Protein AF-A0A382EXQ3-F1 (afdb_monomer)

Foldseek 3Di:
DQEAEDEPQLLQDDLVNLLVVLLVCVVPDDHAYEYWHACLQPCQLVSRVSNVVSPHPYYDADDVQDDQAQHHHHPLSNQVVCVVVVNDPDDSVVCVVCNVVVVVVCVVQVHRYDPLSNLCSNLLARRVLVSVQVVDPPDDPVLSVQLSVQCSVDNRNDDDPVSSVVSSQVVLDDDFFWPFFLAQQQAAFEEEEEEAAPQCQVCVLLVQLLCVVRVGAYEYAADHPRHDLVSHQEYEDLDPDDPDDPDDDDPDPCVLVVRLVVQLPHPHEYEYCCVRCVVVNDPSCVNGRYQHATEAADQPAFAADRRYTYYVDSHRVSRVQSSCLNNNHAAYEYENAAADDPPDVVNVVVQVSVVSLVPDPSRHQYEYQTHHPHPHHYDHSLDAQQPDQAAAEEAEDEQDDPVDHNQQQDDDPNDGLLVLLLVLLVVQDPQSRYEYEYQDVVVSVVCSSVSHRYDYDHPPQPDLVSRQVRVCVVRPHQYYHYDYSRCSPDHSVQSVVQSVVCVVDGPDDDDDDDDDPDPCLQQALVRKDFDADPVRHTDDIHSHD

Sequence (545 aa):
VDILYFADSLGCMNPTDVSFICETIRTVWREPLGIHAHNNKGMALINSLTAIEAGANWCDSTVMGMGRGAGNVNTEALLMECSSRGLHSGNARHLTICSERFDNLRLKYKWGPNPYYHYAANNCIHPTYVQAVLNNVRYKPDQVDNILESLAQNKSSSFNERALRNAVNQVEVHSSKGDWDATDWLKGRKVLMIGSGPSVFKYKNAIISYIKRNRPAVIFLNINDYIPSELGDATIVAHKGFVQCGTEVFITTSMTNAWSGQYSLLKHPIIMPYGRLRTELGAETKNLNILDYGLDVQEGAFHIGASGCVLQWPLGFAYGLSVVTQAGATDIEMVGFDGYSSSDPRQGEMNEVIATYSELQNCLPLKSLTPTNYQISQGSIFEPQIQSNDFVVIIPARYRSTRFPGKPLADMCGKSLIRRVWDKCVEAVAADNILVATDDERIQTHCVDQGMQVVMTSSKCLTGTDRVCEVAHQVERDIYINVQGDEPLIDPKDIHIVLESARRHKSSVINGMCPIENEQDFRSPNVPKVISAEDGRLLYMSRAP

Organism: NCBI:txid408172

Radius of gyration: 36.27 Å; Cα contacts (8 Å, |Δi|>4): 964; chains: 1; bounding box: 81×49×105 Å

Mean predicted aligned error: 15.88 Å

InterPro domains:
  IPR000891 Pyruvate carboxyltransferase [PF00682] (3-90)
  IPR000891 Pyruvate carboxyltransferase [PS50991] (1-97)
  IPR003329 Acylneuraminate cytidylyltransferase [PF02348] (392-545)
  IPR013785 Aldolase-type TIM barrel [G3DSA:3.20.20.70] (1-148)
  IPR029044 Nucleotide-diphospho-sugar transferases [G3DSA:3.90.550.10] (383-545)
  IPR029044 Nucleotide-diphospho-sugar transferases [SSF53448] (391-545)

Secondary structure (DSSP, 8-state):
--SEEEE-TTS---HHHHHHHHHHHHTT--S-EEEE-B-TTS-HHHHHHHHHHTT--EEE-BGGG-SSTT-B-BHHHHHHHHHHTTS----GGGGHHHHHHHHHHHHHH--S--HHHHHHHHTT--HHHHHHHHT-TT--HHHHHHHHHHHHHS--SS--HHHHHHHHHHT-------S---TTTTTT--EEEE--SHHHHHTHHHHHHHHHHH-PEEEEES--SSS-GGG-SEEE-SS------TT-----TTHHHHHHHHHTT-SSPEEE-HHHHHHHHGGGGTTS-EEE-EEEE-TT-EEEETTEEEESS--HHHHHHHHHHHTT-S-EEEES-----TTSHHHHHHHHHHHHHHTSTTPPPEEESS--SSSSEE--TT------SSEEEEEEE-S--SSSTTGGG-EETTEEHHHHHHHHHHHHS-GGGEEEEES-HHHHHHHHHTT--EEE--TT--SHHHHHHHHHHHS--SEEEE--TT-TT--HHHHHHHHHHHHHSTT----------SHHHHH-TTS-EEEE-TTS-EEEEES--

Structure (mmCIF, N/CA/C/O backbone):
data_AF-A0A382EXQ3-F1
#
_entry.id   AF-A0A382EXQ3-F1
#
loop_
_atom_site.group_PDB
_atom_site.id
_atom_site.type_symbol
_atom_site.label_atom_id
_atom_site.label_alt_id
_atom_site.label_comp_id
_atom_site.label_asym_id
_atom_site.label_entity_id
_atom_site.label_seq_id
_atom_site.pdbx_PDB_ins_code
_atom_site.Cartn_x
_atom_site.Cartn_y
_atom_site.Cartn_z
_atom_site.occupancy
_atom_sit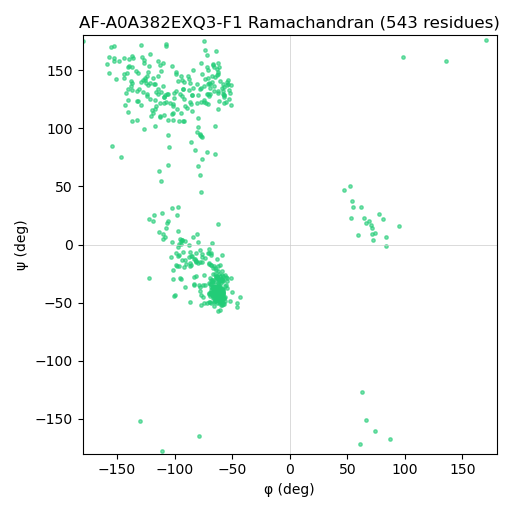e.B_iso_or_equiv
_atom_site.auth_seq_id
_atom_site.auth_comp_id
_atom_site.auth_asym_id
_atom_site.auth_atom_id
_atom_site.pdbx_PDB_model_num
ATOM 1 N N . VAL A 1 1 ? -2.264 -4.277 -51.056 1.00 74.81 1 VAL A N 1
ATOM 2 C CA . VAL A 1 1 ? -1.022 -3.665 -50.537 1.00 74.81 1 VAL A CA 1
ATOM 3 C C . VAL A 1 1 ? -0.404 -2.949 -51.711 1.00 74.81 1 VAL A C 1
ATOM 5 O O . VAL A 1 1 ? -0.015 -3.631 -52.647 1.00 74.81 1 VAL A O 1
ATOM 8 N N . ASP A 1 2 ? -0.416 -1.620 -51.704 1.00 87.75 2 ASP A N 1
ATOM 9 C CA . ASP A 1 2 ? 0.030 -0.819 -52.856 1.00 87.75 2 ASP A CA 1
ATOM 10 C C . ASP A 1 2 ? 1.557 -0.668 -52.896 1.00 87.75 2 ASP A C 1
ATOM 12 O O . ASP A 1 2 ? 2.151 -0.513 -53.958 1.00 87.75 2 ASP A O 1
ATOM 16 N N . ILE A 1 3 ? 2.202 -0.743 -51.729 1.00 93.88 3 ILE A N 1
ATOM 17 C CA . ILE A 1 3 ? 3.656 -0.725 -51.571 1.00 93.88 3 ILE A CA 1
ATOM 18 C C . ILE A 1 3 ? 4.008 -1.697 -50.445 1.00 93.88 3 ILE A C 1
ATOM 20 O O . ILE A 1 3 ? 3.411 -1.642 -49.367 1.00 93.88 3 ILE A O 1
ATOM 24 N N . LEU A 1 4 ? 4.970 -2.587 -50.682 1.00 95.81 4 LEU A N 1
ATOM 25 C CA . LEU A 1 4 ? 5.525 -3.454 -49.642 1.00 95.81 4 LEU A CA 1
ATOM 26 C C . LEU A 1 4 ? 6.757 -2.787 -49.036 1.00 95.81 4 LEU A C 1
ATOM 28 O O . LEU A 1 4 ? 7.614 -2.331 -49.781 1.00 95.81 4 LEU A O 1
ATOM 32 N N . TYR A 1 5 ? 6.875 -2.770 -47.711 1.00 97.12 5 TYR A N 1
ATOM 33 C CA . TYR A 1 5 ? 8.054 -2.260 -47.012 1.00 97.12 5 TYR A CA 1
ATOM 34 C C . TYR A 1 5 ? 8.721 -3.350 -46.181 1.00 97.12 5 TYR A C 1
ATOM 36 O O . TYR A 1 5 ? 8.037 -4.140 -45.530 1.00 97.12 5 TYR A O 1
ATOM 44 N N . PHE A 1 6 ? 10.052 -3.331 -46.132 1.00 95.56 6 PHE A N 1
ATOM 45 C CA . PHE A 1 6 ? 10.812 -4.005 -45.081 1.00 95.56 6 PHE A CA 1
ATOM 46 C C . PHE A 1 6 ? 11.545 -2.971 -44.220 1.00 95.56 6 PHE A C 1
ATOM 48 O O . PHE A 1 6 ? 11.976 -1.920 -44.700 1.00 95.56 6 PHE A O 1
ATOM 55 N N . ALA A 1 7 ? 11.648 -3.259 -42.923 1.00 94.38 7 ALA A N 1
ATOM 56 C CA . ALA A 1 7 ? 12.156 -2.319 -41.934 1.00 94.38 7 ALA A CA 1
ATOM 57 C C . ALA A 1 7 ? 13.335 -2.904 -41.154 1.00 94.38 7 ALA A C 1
ATOM 59 O O . ALA A 1 7 ? 13.225 -3.974 -40.552 1.00 94.38 7 ALA A O 1
ATOM 60 N N . ASP A 1 8 ? 14.427 -2.146 -41.082 1.00 93.38 8 ASP A N 1
ATOM 61 C CA . ASP A 1 8 ? 15.598 -2.437 -40.251 1.00 93.38 8 ASP A CA 1
ATOM 62 C C . ASP A 1 8 ? 15.345 -2.068 -38.789 1.00 93.38 8 ASP A C 1
ATOM 64 O O . ASP A 1 8 ? 16.003 -1.198 -38.229 1.00 93.38 8 ASP A O 1
ATOM 68 N N . SER A 1 9 ? 14.339 -2.681 -38.164 1.00 86.62 9 SER A N 1
ATOM 69 C CA . SER A 1 9 ? 13.807 -2.244 -36.861 1.00 86.62 9 SER A CA 1
ATOM 70 C C . SER A 1 9 ? 14.856 -2.151 -35.741 1.00 86.62 9 SER A C 1
ATOM 72 O O . SER A 1 9 ? 14.690 -1.340 -34.824 1.00 86.62 9 SER A O 1
ATOM 74 N N . LEU A 1 10 ? 15.920 -2.960 -35.825 1.00 88.19 10 LEU A N 1
ATOM 75 C CA . LEU A 1 10 ? 17.054 -2.983 -34.893 1.00 88.19 10 LEU A CA 1
ATOM 76 C C . LEU A 1 10 ? 18.263 -2.167 -35.392 1.00 88.19 10 LEU A C 1
ATOM 78 O O . LEU A 1 10 ? 19.186 -1.911 -34.624 1.00 88.19 10 LEU A O 1
ATOM 82 N N . GLY A 1 11 ? 18.269 -1.712 -36.648 1.00 91.12 11 GLY A N 1
ATOM 83 C CA . GLY A 1 11 ? 19.407 -1.049 -37.295 1.00 91.12 11 GLY A CA 1
ATOM 84 C C . GLY A 1 11 ? 20.644 -1.935 -37.392 1.00 91.12 11 GLY A C 1
ATOM 85 O O . GLY A 1 11 ? 21.754 -1.425 -37.224 1.00 91.12 11 GLY A O 1
ATOM 86 N N . CYS A 1 12 ? 20.458 -3.249 -37.534 1.00 92.69 12 CYS A N 1
ATOM 87 C CA . CYS A 1 12 ? 21.537 -4.236 -37.504 1.00 92.69 12 CYS A CA 1
ATOM 88 C C . CYS A 1 12 ? 22.007 -4.660 -38.900 1.00 92.69 12 CYS A C 1
ATOM 90 O O . CYS A 1 12 ? 23.133 -5.162 -39.021 1.00 92.69 12 CYS A O 1
ATOM 92 N N . MET A 1 13 ? 21.190 -4.408 -39.931 1.00 94.44 13 MET A N 1
ATOM 93 C CA . MET A 1 13 ? 21.464 -4.825 -41.304 1.00 94.44 13 MET A CA 1
ATOM 94 C C . MET A 1 13 ? 22.661 -4.089 -41.909 1.00 94.44 13 MET A C 1
ATOM 96 O O . MET A 1 13 ? 22.898 -2.903 -41.662 1.00 94.44 13 MET A O 1
ATOM 100 N N . ASN A 1 14 ? 23.404 -4.804 -42.746 1.00 95.62 14 ASN A N 1
ATOM 101 C CA . ASN A 1 14 ? 24.448 -4.261 -43.609 1.00 95.62 14 ASN A CA 1
ATOM 102 C C . ASN A 1 14 ? 23.986 -4.253 -45.088 1.00 95.62 14 ASN A C 1
ATOM 104 O O . ASN A 1 14 ? 22.953 -4.849 -45.406 1.00 95.62 14 ASN A O 1
ATOM 108 N N . PRO A 1 15 ? 24.733 -3.617 -46.011 1.00 97.62 15 PRO A N 1
ATOM 109 C CA . PRO A 1 15 ? 24.354 -3.551 -47.425 1.00 97.62 15 PRO A CA 1
ATOM 110 C C . PRO A 1 15 ? 24.095 -4.914 -48.085 1.00 97.62 15 PRO A C 1
ATOM 112 O O . PRO A 1 15 ? 23.158 -5.047 -48.868 1.00 97.62 15 PRO A O 1
ATOM 115 N N . THR A 1 16 ? 24.867 -5.945 -47.739 1.00 97.38 16 THR A N 1
ATOM 116 C CA . THR A 1 16 ? 24.680 -7.302 -48.271 1.00 97.38 16 THR A CA 1
ATOM 117 C C . THR A 1 16 ? 23.344 -7.895 -47.828 1.00 97.38 16 THR A C 1
ATOM 119 O O . THR A 1 16 ? 22.639 -8.475 -48.651 1.00 97.38 16 THR A O 1
ATOM 122 N N . ASP A 1 17 ? 22.958 -7.702 -46.559 1.00 96.81 17 ASP A N 1
ATOM 123 C CA . ASP A 1 17 ? 21.657 -8.154 -46.041 1.00 96.81 17 ASP A CA 1
ATOM 124 C C . ASP A 1 17 ? 20.508 -7.462 -46.788 1.00 96.81 17 ASP A C 1
ATOM 126 O O . ASP A 1 17 ? 19.528 -8.096 -47.178 1.00 96.81 17 ASP A O 1
ATOM 130 N N . VAL A 1 18 ? 20.651 -6.154 -47.023 1.00 97.81 18 VAL A N 1
ATOM 131 C CA . VAL A 1 18 ? 19.662 -5.344 -47.740 1.00 97.81 18 VAL A CA 1
ATOM 132 C C . VAL A 1 18 ? 19.515 -5.799 -49.190 1.00 97.81 18 VAL A C 1
ATOM 134 O O . VAL A 1 18 ? 18.386 -5.999 -49.639 1.00 97.81 18 VAL A O 1
ATOM 137 N N . SER A 1 19 ? 20.626 -6.001 -49.909 1.00 97.62 19 SER A N 1
ATOM 138 C CA . SER A 1 19 ? 20.603 -6.504 -51.291 1.00 97.62 19 SER A CA 1
ATOM 139 C C . SER A 1 19 ? 19.912 -7.860 -51.357 1.00 97.62 19 SER A C 1
ATOM 141 O O . SER A 1 19 ? 18.974 -8.040 -52.130 1.00 97.62 19 SER A O 1
ATOM 143 N N . PHE A 1 20 ? 20.293 -8.780 -50.464 1.00 97.62 20 PHE A N 1
ATOM 144 C CA . PHE A 1 20 ? 19.696 -10.108 -50.380 1.00 97.62 20 PHE A CA 1
ATOM 145 C C . PHE A 1 20 ? 18.181 -10.055 -50.143 1.00 97.62 20 PHE A C 1
ATOM 147 O O . PHE A 1 20 ? 17.426 -10.749 -50.828 1.00 97.62 20 PHE A O 1
ATOM 154 N N . ILE A 1 21 ? 17.711 -9.224 -49.205 1.00 97.19 21 ILE A N 1
ATOM 155 C CA . ILE A 1 21 ? 16.277 -9.067 -48.919 1.00 97.19 21 ILE A CA 1
ATOM 156 C C . ILE A 1 21 ? 15.544 -8.487 -50.129 1.00 97.19 21 ILE A C 1
ATOM 158 O O . ILE A 1 21 ? 14.509 -9.029 -50.521 1.00 97.19 21 ILE A O 1
ATOM 162 N N . CYS A 1 22 ? 16.073 -7.424 -50.738 1.00 96.94 22 CYS A N 1
ATOM 163 C CA . CYS A 1 22 ? 15.480 -6.815 -51.926 1.00 96.94 22 CYS A CA 1
ATOM 164 C C . CYS A 1 22 ? 15.374 -7.823 -53.075 1.00 96.94 22 CYS A C 1
ATOM 166 O O . CYS A 1 22 ? 14.283 -8.028 -53.603 1.00 96.94 22 CYS A O 1
ATOM 168 N N . GLU A 1 23 ? 16.473 -8.492 -53.425 1.00 96.00 23 GLU A N 1
ATOM 169 C CA . GLU A 1 23 ? 16.520 -9.495 -54.492 1.00 96.00 23 GLU A CA 1
ATOM 170 C C . GLU A 1 23 ? 15.543 -10.643 -54.223 1.00 96.00 23 GLU A C 1
ATOM 172 O O . GLU A 1 23 ? 14.773 -11.023 -55.106 1.00 96.00 23 GLU A O 1
ATOM 177 N N . THR A 1 24 ? 15.502 -11.134 -52.981 1.00 96.94 24 THR A N 1
ATOM 178 C CA . THR A 1 24 ? 14.583 -12.197 -52.560 1.00 96.94 24 THR A CA 1
ATOM 179 C C . THR A 1 24 ? 13.130 -11.761 -52.717 1.00 96.94 24 THR A C 1
ATOM 181 O O . THR A 1 24 ? 12.342 -12.469 -53.346 1.00 96.94 24 THR A O 1
ATOM 184 N N . ILE A 1 25 ? 12.762 -10.581 -52.207 1.00 96.12 25 ILE A N 1
ATOM 185 C CA . ILE A 1 25 ? 11.407 -10.037 -52.350 1.00 96.12 25 ILE A CA 1
ATOM 186 C C . ILE A 1 25 ? 11.061 -9.866 -53.833 1.00 96.12 25 ILE A C 1
ATOM 188 O O . ILE A 1 25 ? 9.958 -10.221 -54.247 1.00 96.12 25 ILE A O 1
ATOM 192 N N . ARG A 1 26 ? 12.002 -9.404 -54.664 1.00 92.94 26 ARG A N 1
ATOM 193 C CA . ARG A 1 26 ? 11.800 -9.195 -56.105 1.00 92.94 26 ARG A CA 1
ATOM 194 C C . ARG A 1 26 ? 11.564 -10.472 -56.907 1.00 92.94 26 ARG A C 1
ATOM 196 O O . ARG A 1 26 ? 10.976 -10.388 -57.985 1.00 92.94 26 ARG A O 1
ATOM 203 N N . THR A 1 27 ? 11.914 -11.646 -56.382 1.00 95.25 27 THR A N 1
ATOM 204 C CA . THR A 1 27 ? 11.551 -12.922 -57.026 1.00 95.25 27 THR A CA 1
ATOM 205 C C . THR A 1 27 ? 10.036 -13.153 -57.080 1.00 95.25 27 THR A C 1
ATOM 207 O O . THR A 1 27 ? 9.549 -13.816 -57.997 1.00 95.25 27 THR A O 1
ATOM 210 N N . VAL A 1 28 ? 9.282 -12.572 -56.137 1.00 95.75 28 VAL A N 1
ATOM 211 C CA . VAL A 1 28 ? 7.831 -12.779 -55.985 1.00 95.75 28 VAL A CA 1
ATOM 212 C C . VAL A 1 28 ? 7.012 -11.488 -56.069 1.00 95.75 28 VAL A C 1
ATOM 214 O O . VAL A 1 28 ? 5.863 -11.523 -56.503 1.00 95.75 28 VAL A O 1
ATOM 217 N N . TRP A 1 29 ? 7.586 -10.342 -55.694 1.00 94.69 29 TRP A N 1
ATOM 218 C CA . TRP A 1 29 ? 6.908 -9.049 -55.602 1.00 94.69 29 TRP A CA 1
ATOM 219 C C . TRP A 1 29 ? 7.364 -8.087 -56.705 1.00 94.69 29 TRP A C 1
ATOM 221 O O . TRP A 1 29 ? 8.498 -7.596 -56.717 1.00 94.69 29 TRP A O 1
ATOM 231 N N . ARG A 1 30 ? 6.452 -7.791 -57.636 1.00 93.31 30 ARG A N 1
ATOM 232 C CA . ARG A 1 30 ? 6.718 -6.921 -58.797 1.00 93.31 30 ARG A CA 1
ATOM 233 C C . ARG A 1 30 ? 6.244 -5.477 -58.624 1.00 93.31 30 ARG A C 1
ATOM 235 O O . ARG A 1 30 ? 6.723 -4.608 -59.342 1.00 93.31 30 ARG A O 1
ATOM 242 N N . GLU A 1 31 ? 5.360 -5.227 -57.665 1.00 95.75 31 GLU A N 1
ATOM 243 C CA . GLU A 1 31 ? 4.842 -3.893 -57.335 1.00 95.75 31 GLU A CA 1
ATOM 244 C C . GLU A 1 31 ? 5.895 -3.048 -56.583 1.00 95.75 31 GLU A C 1
ATOM 246 O O . GLU A 1 31 ? 6.986 -3.552 -56.278 1.00 95.75 31 GLU A O 1
ATOM 251 N N . PRO A 1 32 ? 5.640 -1.762 -56.276 1.00 96.88 32 PRO A N 1
ATOM 252 C CA . PRO A 1 32 ? 6.603 -0.929 -55.565 1.00 96.88 32 PRO A CA 1
ATOM 253 C C . PRO A 1 32 ? 7.099 -1.544 -54.246 1.00 96.88 32 PRO A C 1
ATOM 255 O O . PRO A 1 32 ? 6.328 -2.114 -53.466 1.00 96.88 32 PRO A O 1
ATOM 258 N N . LEU A 1 33 ? 8.407 -1.419 -54.011 1.00 97.50 33 LEU A N 1
ATOM 259 C CA . LEU A 1 33 ? 9.101 -1.882 -52.806 1.00 97.50 33 LEU A CA 1
ATOM 260 C C . LEU A 1 33 ? 9.699 -0.685 -52.066 1.00 97.50 33 LEU A C 1
ATOM 262 O O . LEU A 1 33 ? 10.276 0.202 -52.696 1.00 97.50 33 LEU A O 1
ATOM 266 N N . GLY A 1 34 ? 9.578 -0.680 -50.745 1.00 97.62 34 GLY A N 1
ATOM 267 C CA . GLY A 1 34 ? 10.099 0.347 -49.861 1.00 97.62 34 GLY A CA 1
ATOM 268 C C . GLY A 1 34 ? 11.054 -0.191 -48.801 1.00 97.62 34 GLY A C 1
ATOM 269 O O . GLY A 1 34 ? 10.962 -1.350 -48.388 1.00 97.62 34 GLY A O 1
ATOM 270 N N . ILE A 1 35 ? 11.954 0.673 -48.337 1.00 97.94 35 ILE A N 1
ATOM 271 C CA . ILE A 1 35 ? 12.838 0.416 -47.196 1.00 97.94 35 ILE A CA 1
ATOM 272 C C . ILE A 1 35 ? 12.626 1.459 -46.096 1.00 97.94 35 ILE A C 1
ATOM 274 O O . ILE A 1 35 ? 12.526 2.658 -46.363 1.00 97.94 35 ILE A O 1
ATOM 278 N N . HIS A 1 36 ? 12.626 0.992 -44.846 1.00 97.94 36 HIS A N 1
ATOM 279 C CA . HIS A 1 36 ? 12.728 1.828 -43.652 1.00 97.94 36 HIS A CA 1
ATOM 280 C C . HIS A 1 36 ? 14.014 1.494 -42.884 1.00 97.94 36 HIS A C 1
ATOM 282 O O . HIS A 1 36 ? 14.083 0.479 -42.186 1.00 97.94 36 HIS A O 1
ATOM 288 N N . ALA A 1 37 ? 15.048 2.328 -43.024 1.00 96.81 37 ALA A N 1
ATOM 289 C CA . ALA A 1 37 ? 16.367 2.081 -42.440 1.00 96.81 37 ALA A CA 1
ATOM 290 C C . ALA A 1 37 ? 16.598 2.885 -41.147 1.00 96.81 37 ALA A C 1
ATOM 292 O O . ALA A 1 37 ? 16.441 4.110 -41.119 1.00 96.81 37 ALA A O 1
ATOM 293 N N . HIS A 1 38 ? 17.052 2.201 -40.094 1.00 96.31 38 HIS A N 1
ATOM 294 C CA . HIS A 1 38 ? 17.467 2.821 -38.834 1.00 96.31 38 HIS A CA 1
ATOM 295 C C . HIS A 1 38 ? 18.988 2.977 -38.750 1.00 96.31 38 HIS A C 1
ATOM 297 O O . HIS A 1 38 ? 19.752 2.168 -39.271 1.00 96.31 38 HIS A O 1
ATOM 303 N N . ASN A 1 39 ? 19.451 4.021 -38.062 1.00 96.31 39 ASN A N 1
ATOM 304 C CA . ASN A 1 39 ? 20.852 4.442 -38.105 1.00 96.31 39 ASN A CA 1
ATOM 305 C C . ASN A 1 39 ? 21.709 3.944 -36.929 1.00 96.31 39 ASN A C 1
ATOM 307 O O . ASN A 1 39 ? 22.722 4.562 -36.610 1.00 96.31 39 ASN A O 1
ATOM 311 N N . ASN A 1 40 ? 21.337 2.832 -36.283 1.00 93.81 40 ASN A N 1
ATOM 312 C CA . ASN A 1 40 ? 22.035 2.322 -35.090 1.00 93.81 40 ASN A CA 1
ATOM 313 C C . ASN A 1 40 ? 23.523 2.023 -35.348 1.00 93.81 40 ASN A C 1
ATOM 315 O O . ASN A 1 40 ? 24.364 2.369 -34.521 1.00 93.81 40 ASN A O 1
ATOM 319 N N . LYS A 1 41 ? 23.862 1.494 -36.532 1.00 93.31 41 LYS A N 1
ATOM 320 C CA . LYS A 1 41 ? 25.252 1.252 -36.972 1.00 93.31 41 LYS A CA 1
ATOM 321 C C . LYS A 1 41 ? 25.868 2.389 -37.794 1.00 93.31 41 LYS A C 1
ATOM 323 O O . LYS A 1 41 ? 26.978 2.241 -38.294 1.00 93.31 41 LYS A O 1
ATOM 328 N N . GLY A 1 42 ? 25.159 3.505 -37.977 1.00 94.31 42 GLY A N 1
ATOM 329 C CA . GLY A 1 42 ? 25.570 4.562 -38.911 1.00 94.31 42 GLY A CA 1
ATOM 330 C C . GLY A 1 42 ? 25.422 4.182 -40.393 1.00 94.31 42 GLY A C 1
ATOM 331 O O . GLY A 1 42 ? 25.981 4.855 -41.252 1.00 94.31 42 GLY A O 1
ATOM 332 N N . MET A 1 43 ? 24.698 3.098 -40.702 1.00 95.81 43 MET A N 1
ATOM 333 C CA . MET A 1 43 ? 24.588 2.528 -42.053 1.00 95.81 43 MET A CA 1
ATOM 334 C C . MET A 1 43 ? 23.273 2.871 -42.771 1.00 95.81 43 MET A C 1
ATOM 336 O O . MET A 1 43 ? 23.069 2.433 -43.898 1.00 95.81 43 MET A O 1
ATOM 340 N N . ALA A 1 44 ? 22.376 3.670 -42.179 1.00 97.06 44 ALA A N 1
ATOM 341 C CA . ALA A 1 44 ? 21.036 3.869 -42.746 1.00 97.06 44 ALA A CA 1
ATOM 342 C C . ALA A 1 44 ? 21.055 4.479 -44.159 1.00 97.06 44 ALA A C 1
ATOM 344 O O . ALA A 1 44 ? 20.261 4.081 -45.011 1.00 97.06 44 ALA A O 1
ATOM 345 N N . LEU A 1 45 ? 21.977 5.413 -44.425 1.00 97.56 45 LEU A N 1
ATOM 346 C CA . LEU A 1 45 ? 22.127 6.032 -45.745 1.00 97.56 45 LEU A CA 1
ATOM 347 C C . LEU A 1 45 ? 22.588 5.019 -46.794 1.00 97.56 45 LEU A C 1
ATOM 349 O O . LEU A 1 45 ? 21.935 4.873 -47.823 1.00 97.56 45 LEU A O 1
ATOM 353 N N . ILE A 1 46 ? 23.679 4.296 -46.522 1.00 97.75 46 ILE A N 1
ATOM 354 C CA . ILE A 1 46 ? 24.209 3.320 -47.478 1.00 97.75 46 ILE A CA 1
ATOM 355 C C . ILE A 1 46 ? 23.231 2.162 -47.693 1.00 97.75 46 ILE A C 1
ATOM 357 O O . ILE A 1 46 ? 23.045 1.740 -48.828 1.00 97.75 46 ILE A O 1
ATOM 361 N N . ASN A 1 47 ? 22.528 1.718 -46.648 1.00 98.06 47 ASN A N 1
ATOM 362 C CA . ASN A 1 47 ? 21.482 0.702 -46.757 1.00 98.06 47 ASN A CA 1
ATOM 363 C C . ASN A 1 47 ? 20.314 1.192 -47.626 1.00 98.06 47 ASN A C 1
ATOM 365 O O . ASN A 1 47 ? 19.832 0.448 -48.472 1.00 98.06 47 ASN A O 1
ATOM 369 N N . SER A 1 48 ? 19.894 2.452 -47.483 1.00 98.12 48 SER A N 1
ATOM 370 C CA . SER A 1 48 ? 18.838 3.027 -48.331 1.00 98.12 48 SER A CA 1
ATOM 371 C C . SER A 1 48 ? 19.265 3.094 -49.802 1.00 98.12 48 SER A C 1
ATOM 373 O O . SER A 1 48 ? 18.508 2.691 -50.678 1.00 98.12 48 SER A O 1
ATOM 375 N N . LEU A 1 49 ? 20.497 3.533 -50.080 1.00 97.81 49 LEU A N 1
ATOM 376 C CA . LEU A 1 49 ? 21.044 3.579 -51.442 1.00 97.81 49 LEU A CA 1
ATOM 377 C C . LEU A 1 49 ? 21.203 2.178 -52.047 1.00 97.81 49 LEU A C 1
ATOM 379 O O . LEU A 1 49 ? 20.833 1.967 -53.197 1.00 97.81 49 LEU A O 1
ATOM 383 N N . THR A 1 50 ? 21.669 1.214 -51.252 1.00 98.00 50 THR A N 1
ATOM 384 C CA . THR A 1 50 ? 21.792 -0.191 -51.669 1.00 98.00 50 THR A CA 1
ATOM 385 C C . THR A 1 50 ? 20.427 -0.780 -52.010 1.00 98.00 50 THR A C 1
ATOM 387 O O . THR A 1 50 ? 20.280 -1.475 -53.009 1.00 98.00 50 THR A O 1
ATOM 390 N N . ALA A 1 51 ? 19.392 -0.465 -51.224 1.00 97.75 51 ALA A N 1
ATOM 391 C CA . ALA A 1 51 ? 18.036 -0.898 -51.532 1.00 97.75 51 ALA A CA 1
ATOM 392 C C . ALA A 1 51 ? 17.546 -0.324 -52.867 1.00 97.75 51 ALA A C 1
ATOM 394 O O . ALA A 1 51 ? 16.941 -1.061 -53.641 1.00 97.75 51 ALA A O 1
ATOM 395 N N . ILE A 1 52 ? 17.823 0.956 -53.153 1.00 96.31 52 ILE A N 1
ATOM 396 C CA . ILE A 1 52 ? 17.485 1.589 -54.440 1.00 96.31 52 ILE A CA 1
ATOM 397 C C . ILE A 1 52 ? 18.206 0.883 -55.593 1.00 96.31 52 ILE A C 1
ATOM 399 O O . ILE A 1 52 ? 17.575 0.550 -56.594 1.00 96.31 52 ILE A O 1
ATOM 403 N N . GLU A 1 53 ? 19.504 0.608 -55.445 1.00 95.94 53 GLU A N 1
ATOM 404 C CA . GLU A 1 53 ? 20.303 -0.126 -56.437 1.00 95.94 53 GLU A CA 1
ATOM 405 C C . GLU A 1 53 ? 19.756 -1.546 -56.674 1.00 95.94 53 GLU A C 1
ATOM 407 O O . GLU A 1 53 ? 19.689 -1.998 -57.816 1.00 95.94 53 GLU A O 1
ATOM 412 N N . ALA A 1 54 ? 19.258 -2.204 -55.624 1.00 95.69 54 ALA A N 1
ATOM 413 C CA . ALA A 1 54 ? 18.575 -3.498 -55.687 1.00 95.69 54 ALA A CA 1
ATOM 414 C C . ALA A 1 54 ? 17.091 -3.404 -56.120 1.00 95.69 54 ALA A C 1
ATOM 416 O O . ALA A 1 54 ? 16.346 -4.388 -56.074 1.00 95.69 54 ALA A O 1
ATOM 417 N N . GLY A 1 55 ? 16.640 -2.224 -56.557 1.00 92.81 55 GLY A N 1
ATOM 418 C CA . GLY A 1 55 ? 15.335 -2.007 -57.174 1.00 92.81 55 GLY A CA 1
ATOM 419 C C . GLY A 1 55 ? 14.223 -1.545 -56.233 1.00 92.81 55 GLY A C 1
ATOM 420 O O . GLY A 1 55 ? 13.059 -1.649 -56.614 1.00 92.81 55 GLY A O 1
ATOM 421 N N . ALA A 1 56 ? 14.509 -1.056 -55.025 1.00 95.75 56 ALA A N 1
ATOM 422 C CA . ALA A 1 56 ? 13.513 -0.379 -54.192 1.00 95.75 56 ALA A CA 1
ATOM 423 C C . ALA A 1 56 ? 13.092 0.961 -54.821 1.00 95.75 56 ALA A C 1
ATOM 425 O O . ALA A 1 56 ? 13.903 1.705 -55.366 1.00 95.75 56 ALA A O 1
ATOM 426 N N . ASN A 1 57 ? 11.799 1.268 -54.742 1.00 94.75 57 ASN A N 1
ATOM 427 C CA . ASN A 1 57 ? 11.198 2.479 -55.303 1.00 94.75 57 ASN A CA 1
ATOM 428 C C . ASN A 1 57 ? 10.935 3.549 -54.237 1.00 94.75 57 ASN A C 1
ATOM 430 O O . ASN A 1 57 ? 10.803 4.721 -54.576 1.00 94.75 57 ASN A O 1
ATOM 434 N N . TRP A 1 58 ? 10.829 3.143 -52.971 1.00 96.19 58 TRP A N 1
ATOM 435 C CA . TRP A 1 58 ? 10.517 4.022 -51.851 1.00 96.19 58 TRP A CA 1
ATOM 436 C C . TRP A 1 58 ? 11.580 3.914 -50.755 1.00 96.19 58 TRP A C 1
ATOM 438 O O . TRP A 1 58 ? 12.042 2.825 -50.413 1.00 96.19 58 TRP A O 1
ATOM 448 N N . CYS A 1 59 ? 11.950 5.048 -50.171 1.00 96.06 59 CYS A N 1
ATOM 449 C CA . CYS A 1 59 ? 12.831 5.101 -49.011 1.00 96.06 59 CYS A CA 1
ATOM 450 C C . CYS A 1 59 ? 12.230 6.041 -47.977 1.00 96.06 59 CYS A C 1
ATOM 452 O O . CYS A 1 59 ? 12.001 7.216 -48.267 1.00 96.06 59 CYS A O 1
ATOM 454 N N . ASP A 1 60 ? 12.015 5.533 -46.769 1.00 97.62 60 ASP A N 1
ATOM 455 C CA . ASP A 1 60 ? 11.618 6.373 -45.649 1.00 97.62 60 ASP A CA 1
ATOM 456 C C . ASP A 1 60 ? 12.830 7.118 -45.106 1.00 97.62 60 ASP A C 1
ATOM 458 O O . ASP A 1 60 ? 13.875 6.522 -44.853 1.00 97.62 60 ASP A O 1
ATOM 462 N N . SER A 1 61 ? 12.667 8.414 -44.861 1.00 96.25 61 SER A N 1
ATOM 463 C CA . SER A 1 61 ? 13.678 9.261 -44.240 1.00 96.25 61 SER A CA 1
ATOM 464 C C . SER A 1 61 ? 13.031 10.302 -43.336 1.00 96.25 61 SER A C 1
ATOM 466 O O . SER A 1 61 ? 11.844 10.612 -43.461 1.00 96.25 61 SER A O 1
ATOM 468 N N . THR A 1 62 ? 13.809 10.873 -42.421 1.00 96.62 62 THR A N 1
ATOM 469 C CA . THR A 1 62 ? 13.340 11.966 -41.561 1.00 96.62 62 THR A CA 1
ATOM 470 C C . THR A 1 62 ? 14.345 13.110 -41.502 1.00 96.62 62 THR A C 1
ATOM 472 O O . THR A 1 62 ? 15.556 12.917 -41.627 1.00 96.62 62 THR A O 1
ATOM 475 N N . VAL A 1 63 ? 13.831 14.331 -41.318 1.00 95.06 63 VAL A N 1
ATOM 476 C CA . VAL A 1 63 ? 14.647 15.549 -41.186 1.00 95.06 63 VAL A CA 1
ATOM 477 C C . VAL A 1 63 ? 15.619 15.375 -40.023 1.00 95.06 63 VAL A C 1
ATOM 479 O O . VAL A 1 63 ? 15.218 14.968 -38.928 1.00 95.06 63 VAL A O 1
ATOM 482 N N . MET A 1 64 ? 16.905 15.625 -40.272 1.00 93.00 64 MET A N 1
ATOM 483 C CA . MET A 1 64 ? 17.994 15.386 -39.319 1.00 93.00 64 MET A CA 1
ATOM 484 C C . MET A 1 64 ? 18.040 13.956 -38.742 1.00 93.00 64 MET A C 1
ATOM 486 O O . MET A 1 64 ? 18.579 13.736 -37.654 1.00 93.00 64 MET A O 1
ATOM 490 N N . GLY A 1 65 ? 17.455 12.982 -39.446 1.00 95.19 65 GLY A N 1
ATOM 491 C CA . GLY A 1 65 ? 17.352 11.590 -39.006 1.00 95.19 65 GLY A CA 1
ATOM 492 C C . GLY A 1 65 ? 16.489 11.398 -37.756 1.00 95.19 65 GLY A C 1
ATOM 493 O O . GLY A 1 65 ? 16.677 10.417 -37.040 1.00 95.19 65 GLY A O 1
ATOM 494 N N . MET A 1 66 ? 15.569 12.324 -37.453 1.00 95.94 66 MET A N 1
ATOM 495 C CA . MET A 1 66 ? 14.709 12.242 -36.269 1.00 95.94 66 MET A CA 1
ATOM 496 C C . MET A 1 66 ? 13.976 10.897 -36.185 1.00 95.94 66 MET A C 1
ATOM 498 O O . MET A 1 66 ? 13.247 10.506 -37.094 1.00 95.94 66 MET A O 1
ATOM 502 N N . GLY A 1 67 ? 14.132 10.204 -35.063 1.00 92.06 67 GLY A N 1
ATOM 503 C CA . GLY A 1 67 ? 13.501 8.914 -34.810 1.00 92.06 67 GLY A CA 1
ATOM 504 C C . GLY A 1 67 ? 13.879 8.385 -33.432 1.00 92.06 67 GLY A C 1
ATOM 505 O O . GLY A 1 67 ? 14.692 8.989 -32.730 1.00 92.06 67 GLY A O 1
ATOM 506 N N . ARG A 1 68 ? 13.285 7.258 -33.026 1.00 88.12 68 ARG A N 1
ATOM 507 C CA . ARG A 1 68 ? 13.675 6.585 -31.778 1.00 88.12 68 ARG A CA 1
ATOM 508 C C . ARG A 1 68 ? 15.140 6.137 -31.846 1.00 88.12 68 ARG A C 1
ATOM 510 O O . ARG A 1 68 ? 15.627 5.747 -32.907 1.00 88.12 68 ARG A O 1
ATOM 517 N N . GLY A 1 69 ? 15.816 6.129 -30.704 1.00 89.31 69 GLY A N 1
ATOM 518 C CA . GLY A 1 69 ? 17.179 5.618 -30.595 1.00 89.31 69 GLY A CA 1
ATOM 519 C C . GLY A 1 69 ? 18.203 6.401 -31.424 1.00 89.31 69 GLY A C 1
ATOM 520 O O . GLY A 1 69 ? 18.289 7.628 -31.338 1.00 89.31 69 GLY A O 1
ATOM 521 N N . ALA A 1 70 ? 18.955 5.684 -32.261 1.00 93.88 70 ALA A N 1
ATOM 522 C CA . ALA A 1 70 ? 19.919 6.290 -33.174 1.00 93.88 70 ALA A CA 1
ATOM 523 C C . ALA A 1 70 ? 19.296 7.081 -34.337 1.00 93.88 70 ALA A C 1
ATOM 525 O O . ALA A 1 70 ? 20.021 7.748 -35.078 1.00 93.88 70 ALA A O 1
ATOM 526 N N . GLY A 1 71 ? 17.971 7.021 -34.489 1.00 94.69 71 GLY A N 1
ATOM 527 C CA . GLY A 1 71 ? 17.242 7.707 -35.545 1.00 94.69 71 GLY A CA 1
ATOM 528 C C . GLY A 1 71 ? 17.138 6.906 -36.842 1.00 94.69 71 GLY A C 1
ATOM 529 O O . GLY A 1 71 ? 17.410 5.702 -36.888 1.00 94.69 71 GLY A O 1
ATOM 530 N N . ASN A 1 72 ? 16.717 7.596 -37.897 1.00 97.00 72 ASN A N 1
ATOM 531 C CA . ASN A 1 72 ? 16.522 7.043 -39.238 1.00 97.00 72 ASN A CA 1
ATOM 532 C C . ASN A 1 72 ? 17.574 7.606 -40.201 1.00 97.00 72 ASN A C 1
ATOM 534 O O . ASN A 1 72 ? 18.432 8.406 -39.812 1.00 97.00 72 ASN A O 1
ATOM 538 N N . VAL A 1 73 ? 17.497 7.225 -41.475 1.00 96.25 73 VAL A N 1
ATOM 539 C CA . VAL A 1 73 ? 18.246 7.931 -42.519 1.00 96.25 73 VAL A CA 1
ATOM 540 C C . VAL A 1 73 ? 17.851 9.414 -42.553 1.00 96.25 73 VAL A C 1
ATOM 542 O O . VAL A 1 73 ? 16.678 9.788 -42.474 1.00 96.25 73 VAL A O 1
ATOM 545 N N . ASN A 1 74 ? 18.868 10.265 -42.641 1.00 94.69 74 ASN A N 1
ATOM 546 C CA . ASN A 1 74 ? 18.721 11.709 -42.725 1.00 94.69 74 ASN A CA 1
ATOM 547 C C . ASN A 1 74 ? 18.196 12.093 -44.122 1.00 94.69 74 ASN A C 1
ATOM 549 O O . ASN A 1 74 ? 18.830 11.766 -45.129 1.00 94.69 74 ASN A O 1
ATOM 553 N N . THR A 1 75 ? 17.042 12.769 -44.179 1.00 95.44 75 THR A N 1
ATOM 554 C CA . THR A 1 75 ? 16.402 13.183 -45.441 1.00 95.44 75 THR A CA 1
ATOM 555 C C . THR A 1 75 ? 17.320 14.061 -46.283 1.00 95.44 75 THR A C 1
ATOM 557 O O . THR A 1 75 ? 17.377 13.904 -47.498 1.00 95.44 75 THR A O 1
ATOM 560 N N . GLU A 1 76 ? 18.047 14.983 -45.661 1.00 94.38 76 GLU A N 1
ATOM 561 C CA . GLU A 1 76 ? 18.949 15.908 -46.335 1.00 94.38 76 GLU A CA 1
ATOM 562 C C . GLU A 1 76 ? 20.068 15.148 -47.057 1.00 94.38 76 GLU A C 1
ATOM 564 O O . GLU A 1 76 ? 20.302 15.375 -48.243 1.00 94.38 76 GLU A O 1
ATOM 569 N N . ALA A 1 77 ? 20.714 14.207 -46.364 1.00 94.69 77 ALA A N 1
ATOM 570 C CA . ALA A 1 77 ? 21.777 13.376 -46.920 1.00 94.69 77 ALA A CA 1
ATOM 571 C C . ALA A 1 77 ? 21.263 12.460 -48.038 1.00 94.69 77 ALA A C 1
ATOM 573 O O . ALA A 1 77 ? 21.862 12.408 -49.111 1.00 94.69 77 ALA A O 1
ATOM 574 N N . LEU A 1 78 ? 20.125 11.792 -47.821 1.00 95.94 78 LEU A N 1
ATOM 575 C CA . LEU A 1 78 ? 19.526 10.917 -48.828 1.00 95.94 78 LEU A CA 1
ATOM 576 C C . LEU A 1 78 ? 19.122 11.697 -50.086 1.00 95.94 78 LEU A C 1
ATOM 578 O O . LEU A 1 78 ? 19.406 11.256 -51.194 1.00 95.94 78 LEU A O 1
ATOM 582 N N . LEU A 1 79 ? 18.515 12.879 -49.934 1.00 95.44 79 LEU A N 1
ATOM 583 C CA . LEU A 1 79 ? 18.158 13.734 -51.067 1.00 95.44 79 LEU A CA 1
ATOM 584 C C . LEU A 1 79 ? 19.387 14.223 -51.836 1.00 95.44 79 LEU A C 1
ATOM 586 O O . LEU A 1 79 ? 19.345 14.243 -53.064 1.00 95.44 79 LEU A O 1
ATOM 590 N N . MET A 1 80 ? 20.461 14.617 -51.145 1.00 95.00 80 MET A N 1
ATOM 591 C CA . MET A 1 80 ? 21.702 15.047 -51.799 1.00 95.00 80 MET A CA 1
ATOM 592 C C . MET A 1 80 ? 22.325 13.915 -52.626 1.00 95.00 80 MET A C 1
ATOM 594 O O . MET A 1 80 ? 22.692 14.148 -53.777 1.00 95.00 80 MET A O 1
ATOM 598 N N . GLU A 1 81 ? 22.372 12.694 -52.086 1.00 96.06 81 GLU A N 1
ATOM 599 C CA . GLU A 1 81 ? 22.894 11.517 -52.794 1.00 96.06 81 GLU A CA 1
ATOM 600 C C . GLU A 1 81 ? 21.993 11.072 -53.953 1.00 96.06 81 GLU A C 1
ATOM 602 O O . GLU A 1 81 ? 22.469 10.819 -55.058 1.00 96.06 81 GLU A O 1
ATOM 607 N N . CYS A 1 82 ? 20.675 11.016 -53.756 1.00 95.12 82 CYS A N 1
ATOM 608 C CA . CYS A 1 82 ? 19.757 10.668 -54.839 1.00 95.12 82 CYS A CA 1
ATOM 609 C C . CYS A 1 82 ? 19.778 11.722 -55.956 1.00 95.12 82 CYS A C 1
ATOM 611 O O . CYS A 1 82 ? 19.696 11.370 -57.132 1.00 95.12 82 CYS A O 1
ATOM 613 N N . SER A 1 83 ? 19.914 13.007 -55.618 1.00 94.19 83 SER A N 1
ATOM 614 C CA . SER A 1 83 ? 19.994 14.080 -56.612 1.00 94.19 83 SER A CA 1
ATOM 615 C C . SER A 1 83 ? 21.309 14.057 -57.391 1.00 94.19 83 SER A C 1
ATOM 617 O O . SER A 1 83 ? 21.280 14.161 -58.617 1.00 94.19 83 SER A O 1
ATOM 619 N N . SER A 1 84 ? 22.450 13.839 -56.723 1.00 94.94 84 SER A N 1
ATOM 620 C CA . SER A 1 84 ? 23.758 13.748 -57.392 1.00 94.94 84 SER A CA 1
ATOM 621 C C . SER A 1 84 ? 23.835 12.577 -58.379 1.00 94.94 84 SER A C 1
ATOM 623 O O . SER A 1 84 ? 24.506 12.677 -59.405 1.00 94.94 84 SER A O 1
ATOM 625 N N . ARG A 1 85 ? 23.092 11.498 -58.106 1.00 94.44 85 ARG A N 1
ATOM 626 C CA . ARG A 1 85 ? 22.971 10.305 -58.958 1.00 94.44 85 ARG A CA 1
ATOM 627 C C . ARG A 1 85 ? 21.873 10.404 -60.024 1.00 94.44 85 ARG A C 1
ATOM 629 O O . ARG A 1 85 ? 21.675 9.454 -60.774 1.00 94.44 85 ARG A O 1
ATOM 636 N N . GLY A 1 86 ? 21.133 11.514 -60.090 1.00 93.75 86 GLY A N 1
ATOM 637 C CA . GLY A 1 86 ? 20.018 11.686 -61.031 1.00 93.75 86 GLY A CA 1
ATOM 638 C C . GLY A 1 86 ? 18.781 10.830 -60.722 1.00 93.75 86 GLY A C 1
ATOM 639 O O . GLY A 1 86 ? 17.922 10.668 -61.584 1.00 93.75 86 GLY A O 1
ATOM 640 N N . LEU A 1 87 ? 18.675 10.290 -59.505 1.00 92.06 87 LEU A N 1
ATOM 641 C CA . LEU A 1 87 ? 17.575 9.429 -59.054 1.00 92.06 87 LEU A CA 1
ATOM 642 C C . LEU A 1 87 ? 16.385 10.224 -58.494 1.00 92.06 87 LEU A C 1
ATOM 644 O O . LEU A 1 87 ? 15.283 9.692 -58.390 1.00 92.06 87 LEU A O 1
ATOM 648 N N . HIS A 1 88 ? 16.585 11.491 -58.117 1.00 93.00 88 HIS A N 1
ATOM 649 C CA . HIS A 1 88 ? 15.529 12.345 -57.571 1.00 93.00 88 HIS A CA 1
ATOM 650 C C . HIS A 1 88 ? 15.776 13.831 -57.882 1.00 93.00 88 HIS A C 1
ATOM 652 O O . HIS A 1 88 ? 16.906 14.310 -57.817 1.00 93.00 88 HIS A O 1
ATOM 658 N N . SER A 1 89 ? 14.722 14.598 -58.176 1.00 91.94 89 SER A N 1
ATOM 659 C CA . SER A 1 89 ? 14.817 16.027 -58.540 1.00 91.94 89 SER A CA 1
ATOM 660 C C . SER A 1 89 ? 14.707 16.997 -57.352 1.00 91.94 89 SER A C 1
ATOM 662 O O . SER A 1 89 ? 14.661 18.213 -57.533 1.00 91.94 89 SER A O 1
ATOM 664 N N . GLY A 1 90 ? 14.598 16.475 -56.130 1.00 87.31 90 GLY A N 1
ATOM 665 C CA . GLY A 1 90 ? 14.435 17.264 -54.907 1.00 87.31 90 GLY A CA 1
ATOM 666 C C . GLY A 1 90 ? 15.695 18.035 -54.500 1.00 87.31 90 GLY A C 1
ATOM 667 O O . GLY A 1 90 ? 16.813 17.589 -54.729 1.00 87.31 90 GLY A O 1
ATOM 668 N N . ASN A 1 91 ? 15.504 19.182 -53.842 1.00 89.12 91 ASN A N 1
ATOM 669 C CA . ASN A 1 91 ? 16.584 20.053 -53.380 1.00 89.12 91 ASN A CA 1
ATOM 670 C C . ASN A 1 91 ? 16.649 20.084 -51.845 1.00 89.12 91 ASN A C 1
ATOM 672 O O . ASN A 1 91 ? 15.794 20.691 -51.195 1.00 89.12 91 ASN A O 1
ATOM 676 N N . ALA A 1 92 ? 17.697 19.487 -51.266 1.00 89.31 92 ALA A N 1
ATOM 677 C CA . ALA A 1 92 ? 17.902 19.441 -49.815 1.00 89.31 92 ALA A CA 1
ATOM 678 C C . ALA A 1 92 ? 17.996 20.836 -49.163 1.00 89.31 92 ALA A C 1
ATOM 680 O O . ALA A 1 92 ? 17.675 20.984 -47.985 1.00 89.31 92 ALA A O 1
ATOM 681 N N . ARG A 1 93 ? 18.349 21.891 -49.919 1.00 87.94 93 ARG A N 1
ATOM 682 C CA . ARG A 1 93 ? 18.405 23.268 -49.393 1.00 87.94 93 ARG A CA 1
ATOM 683 C C . ARG A 1 93 ? 17.053 23.759 -48.883 1.00 87.94 93 ARG A C 1
ATOM 685 O O . ARG A 1 93 ? 17.028 24.580 -47.973 1.00 87.94 93 ARG A O 1
ATOM 692 N N . HIS A 1 94 ? 15.938 23.246 -49.402 1.00 90.06 94 HIS A N 1
ATOM 693 C CA . HIS A 1 94 ? 14.607 23.634 -48.924 1.00 90.06 94 HIS A CA 1
ATOM 694 C C . HIS A 1 94 ? 14.349 23.207 -47.468 1.00 90.06 94 HIS A C 1
ATOM 696 O O . HIS A 1 94 ? 13.507 23.800 -46.802 1.00 90.06 94 HIS A O 1
ATOM 702 N N . LEU A 1 95 ? 15.099 22.228 -46.949 1.00 89.12 95 LEU A N 1
ATOM 703 C CA . LEU A 1 95 ? 14.965 21.745 -45.572 1.00 89.12 95 LEU A CA 1
ATOM 704 C C . LEU A 1 95 ? 15.730 22.603 -44.554 1.00 89.12 95 LEU A C 1
ATOM 706 O O . LEU A 1 95 ? 15.448 22.517 -43.361 1.00 89.12 95 LEU A O 1
ATOM 710 N N . THR A 1 96 ? 16.619 23.498 -45.007 1.00 84.06 96 THR A N 1
ATOM 711 C CA . THR A 1 96 ? 17.392 24.391 -44.117 1.00 84.06 96 THR A CA 1
ATOM 712 C C . THR A 1 96 ? 16.501 25.270 -43.237 1.00 84.06 96 THR A C 1
ATOM 714 O O . THR A 1 96 ? 16.847 25.544 -42.092 1.00 84.06 96 THR A O 1
ATOM 717 N N . ILE A 1 97 ? 15.308 25.625 -43.729 1.00 88.12 97 ILE A N 1
ATOM 718 C CA . ILE A 1 97 ? 14.298 26.430 -43.024 1.00 88.12 97 ILE A CA 1
ATOM 719 C C . ILE A 1 97 ? 13.838 25.756 -41.721 1.00 88.12 97 ILE A C 1
ATOM 721 O O . ILE A 1 97 ? 13.484 26.439 -40.762 1.00 88.12 97 ILE A O 1
ATOM 725 N N . CYS A 1 98 ? 13.839 24.420 -41.662 1.00 90.00 98 CYS A N 1
ATOM 726 C CA . CYS A 1 98 ? 13.456 23.679 -40.460 1.00 90.00 98 CYS A CA 1
ATOM 727 C C . CYS A 1 98 ? 14.644 23.111 -39.671 1.00 90.00 98 CYS A C 1
ATOM 729 O O . CYS A 1 98 ? 14.443 22.696 -38.529 1.00 90.00 98 CYS A O 1
ATOM 731 N N . SER A 1 99 ? 15.866 23.135 -40.214 1.00 84.19 99 SER A N 1
ATOM 732 C CA . SER A 1 99 ? 17.042 22.523 -39.581 1.00 84.19 99 SER A CA 1
ATOM 733 C C . SER A 1 99 ? 17.322 23.074 -38.183 1.00 84.19 99 SER A C 1
ATOM 735 O O . SER A 1 99 ? 17.534 22.293 -37.266 1.00 84.19 99 SER A O 1
ATOM 737 N N . GLU A 1 100 ? 17.230 24.390 -37.967 1.00 88.12 100 GLU A N 1
ATOM 738 C CA . GLU A 1 100 ? 17.447 24.981 -36.635 1.00 88.12 100 GLU A CA 1
ATOM 739 C C . GLU A 1 100 ? 16.425 24.473 -35.601 1.00 88.12 100 GLU A C 1
ATOM 741 O O . GLU A 1 100 ? 16.757 24.150 -34.458 1.00 88.12 100 GLU A O 1
ATOM 746 N N . ARG A 1 101 ? 15.157 24.335 -36.004 1.00 93.12 101 ARG A N 1
ATOM 747 C CA . ARG A 1 101 ? 14.098 23.827 -35.123 1.00 93.12 101 ARG A CA 1
ATOM 748 C C . ARG A 1 101 ? 14.308 22.351 -34.786 1.00 93.12 101 ARG A C 1
ATOM 750 O O . ARG A 1 101 ? 14.110 21.960 -33.635 1.00 93.12 101 ARG A O 1
ATOM 757 N N . PHE A 1 102 ? 14.693 21.537 -35.767 1.00 94.94 102 PHE A N 1
ATOM 758 C CA . PHE A 1 102 ? 14.983 20.122 -35.542 1.00 94.94 102 PHE A CA 1
ATOM 759 C C . PHE A 1 102 ? 16.268 19.916 -34.737 1.00 94.94 102 PHE A C 1
ATOM 761 O O . PHE A 1 102 ? 16.298 19.010 -33.909 1.00 94.94 102 PHE A O 1
ATOM 768 N N . ASP A 1 103 ? 17.278 20.776 -34.880 1.00 92.19 103 ASP A N 1
ATOM 769 C CA . ASP A 1 103 ? 18.506 20.679 -34.088 1.00 92.19 103 ASP A CA 1
ATOM 770 C C . ASP A 1 103 ? 18.252 20.997 -32.609 1.00 92.19 103 ASP A C 1
ATOM 772 O O . ASP A 1 103 ? 18.681 20.254 -31.729 1.00 92.19 103 ASP A O 1
ATOM 776 N N . ASN A 1 104 ? 17.429 22.009 -32.319 1.00 92.88 104 ASN A N 1
ATOM 777 C CA . ASN A 1 104 ? 16.975 22.292 -30.954 1.00 92.88 104 ASN A CA 1
ATOM 778 C C . ASN A 1 104 ? 16.244 21.094 -30.321 1.00 92.88 104 ASN A C 1
ATOM 780 O O . ASN A 1 104 ? 16.465 20.749 -29.157 1.00 92.88 104 ASN A O 1
ATOM 784 N N . LEU A 1 105 ? 15.385 20.421 -31.092 1.00 94.31 105 LEU A N 1
ATOM 785 C CA . LEU A 1 105 ? 14.720 19.201 -30.639 1.00 94.31 105 LEU A CA 1
ATOM 786 C C . LEU A 1 105 ? 15.724 18.049 -30.469 1.00 94.31 105 LEU A C 1
ATOM 788 O O . LEU A 1 105 ? 15.609 17.297 -29.503 1.00 94.31 105 LEU A O 1
ATOM 792 N N . ARG A 1 106 ? 16.731 17.936 -31.341 1.00 92.62 106 ARG A N 1
ATOM 793 C CA . ARG A 1 106 ? 17.782 16.914 -31.258 1.00 92.62 106 ARG A CA 1
ATOM 794 C C . ARG A 1 106 ? 18.603 17.072 -29.992 1.00 92.62 106 ARG A C 1
ATOM 796 O O . ARG A 1 106 ? 18.837 16.088 -29.302 1.00 92.62 106 ARG A O 1
ATOM 803 N N . LEU A 1 107 ? 18.981 18.297 -29.640 1.00 87.50 107 LEU A N 1
ATOM 804 C CA . LEU A 1 107 ? 19.692 18.593 -28.395 1.00 87.50 107 LEU A CA 1
ATOM 805 C C . LEU A 1 107 ? 18.844 18.254 -27.160 1.00 87.50 107 LEU A C 1
ATOM 807 O O . LEU A 1 107 ? 19.370 17.743 -26.171 1.00 87.50 107 LEU A O 1
ATOM 811 N N . LYS A 1 108 ? 17.525 18.476 -27.232 1.00 87.69 108 LYS A N 1
ATOM 812 C CA . LYS A 1 108 ? 16.583 18.156 -26.150 1.00 87.69 108 LYS A CA 1
ATOM 813 C C . LYS A 1 108 ? 16.351 16.651 -25.978 1.00 87.69 108 LYS A C 1
ATOM 815 O O . LYS A 1 108 ? 16.404 16.152 -24.858 1.00 87.69 108 LYS A O 1
ATOM 820 N N . TYR A 1 109 ? 16.050 15.941 -27.063 1.00 87.69 109 TYR A N 1
ATOM 821 C CA . TYR A 1 109 ? 15.623 14.534 -27.038 1.00 87.69 109 TYR A CA 1
ATOM 822 C C . TYR A 1 109 ? 16.749 13.538 -27.334 1.00 87.69 109 TYR A C 1
ATOM 824 O O . TYR A 1 109 ? 16.550 12.334 -27.188 1.00 87.69 109 TYR A O 1
ATOM 832 N N . LYS A 1 110 ? 17.926 14.038 -27.722 1.00 87.69 110 LYS A N 1
ATOM 833 C CA . LYS A 1 110 ? 19.185 13.300 -27.866 1.00 87.69 110 LYS A CA 1
ATOM 834 C C . LYS A 1 110 ? 19.098 12.064 -28.770 1.00 87.69 110 LYS A C 1
ATOM 836 O O . LYS A 1 110 ? 19.736 11.052 -28.486 1.00 87.69 110 LYS A O 1
ATOM 841 N N . TRP A 1 111 ? 18.325 12.126 -29.858 1.00 92.00 111 TRP A N 1
ATOM 842 C CA . TRP A 1 111 ? 18.394 11.079 -30.881 1.00 92.00 111 TRP A CA 1
ATOM 843 C C . TRP A 1 111 ? 19.700 11.190 -31.674 1.00 92.00 111 TRP A C 1
ATOM 845 O O . TRP A 1 111 ? 20.258 12.279 -31.839 1.00 92.00 111 TRP A O 1
ATOM 855 N N . GLY A 1 112 ? 20.162 10.059 -32.197 1.00 91.62 112 GLY A N 1
ATOM 856 C CA . GLY A 1 112 ? 21.364 9.985 -33.025 1.00 91.62 112 GLY A CA 1
ATOM 857 C C . GLY A 1 112 ? 22.275 8.812 -32.656 1.00 91.62 112 GLY A C 1
ATOM 858 O O . GLY A 1 112 ? 22.186 8.280 -31.545 1.00 91.62 112 GLY A O 1
ATOM 859 N N . PRO A 1 113 ? 23.137 8.376 -33.589 1.00 91.44 113 PRO A N 1
ATOM 860 C CA . PRO A 1 113 ? 24.012 7.232 -33.378 1.00 91.44 113 PRO A CA 1
ATOM 861 C C . PRO A 1 113 ? 25.026 7.504 -32.266 1.00 91.44 113 PRO A C 1
ATOM 863 O O . PRO A 1 113 ? 25.544 8.611 -32.125 1.00 91.44 113 PRO A O 1
ATOM 866 N N . ASN A 1 114 ? 25.329 6.467 -31.491 1.00 91.62 114 ASN A N 1
ATOM 867 C CA . ASN A 1 114 ? 26.382 6.464 -30.480 1.00 91.62 114 ASN A CA 1
ATOM 868 C C . ASN A 1 114 ? 26.908 5.022 -30.288 1.00 91.62 114 ASN A C 1
ATOM 870 O O . ASN A 1 114 ? 26.297 4.085 -30.818 1.00 91.62 114 ASN A O 1
ATOM 874 N N . PRO A 1 115 ? 28.014 4.820 -29.545 1.00 92.56 115 PRO A N 1
ATOM 875 C CA . PRO A 1 115 ? 28.593 3.490 -29.345 1.00 92.56 115 PRO A CA 1
ATOM 876 C C . PRO A 1 115 ? 27.617 2.460 -28.753 1.00 92.56 115 PRO A C 1
ATOM 878 O O . PRO A 1 115 ? 27.629 1.307 -29.175 1.00 92.56 115 PRO A O 1
ATOM 881 N N . TYR A 1 116 ? 26.717 2.872 -27.855 1.00 93.75 116 TYR A N 1
ATOM 882 C CA . TYR A 1 116 ? 25.738 1.984 -27.219 1.00 93.75 116 TYR A CA 1
ATOM 883 C C . TYR A 1 116 ? 24.670 1.478 -28.194 1.00 93.75 116 TYR A C 1
ATOM 885 O O . TYR A 1 116 ? 24.341 0.293 -28.189 1.00 93.75 116 TYR A O 1
ATOM 893 N N . TYR A 1 117 ? 24.151 2.342 -29.074 1.00 94.62 117 TYR A N 1
ATOM 894 C CA . TYR A 1 117 ? 23.236 1.907 -30.138 1.00 94.62 117 TYR A CA 1
ATOM 895 C C . TYR A 1 117 ? 23.935 0.988 -31.144 1.00 94.62 117 TYR A C 1
ATOM 897 O O . TYR A 1 117 ? 23.326 0.031 -31.619 1.00 94.62 117 TYR A O 1
ATOM 905 N N . HIS A 1 118 ? 25.215 1.237 -31.432 1.00 94.38 118 HIS A N 1
ATOM 906 C CA . HIS A 1 118 ? 26.004 0.368 -32.301 1.00 94.38 118 HIS A CA 1
ATOM 907 C C . HIS A 1 118 ? 26.202 -1.020 -31.668 1.00 94.38 118 HIS A C 1
ATOM 909 O O . HIS A 1 118 ? 25.979 -2.038 -32.324 1.00 94.38 118 HIS A O 1
ATOM 915 N N . TYR A 1 119 ? 26.562 -1.070 -30.381 1.00 93.44 119 TYR A N 1
ATOM 916 C CA . TYR A 1 119 ? 26.675 -2.314 -29.619 1.00 93.44 119 TYR A CA 1
ATOM 917 C C . TYR A 1 119 ? 25.346 -3.078 -29.587 1.00 93.44 119 TYR A C 1
ATOM 919 O O . TYR A 1 119 ? 25.313 -4.276 -29.869 1.00 93.44 119 TYR A O 1
ATOM 927 N N . ALA A 1 120 ? 24.240 -2.383 -29.307 1.00 92.19 120 ALA A N 1
ATOM 928 C CA . ALA A 1 120 ? 22.907 -2.973 -29.287 1.00 92.19 120 ALA A CA 1
ATOM 929 C C . ALA A 1 120 ? 22.525 -3.590 -30.638 1.00 92.19 120 ALA A C 1
ATOM 931 O O . ALA A 1 120 ? 22.034 -4.716 -30.678 1.00 92.19 120 ALA A O 1
ATOM 932 N N . ALA A 1 121 ? 22.818 -2.906 -31.746 1.00 92.56 121 ALA A N 1
ATOM 933 C CA . ALA A 1 121 ? 22.566 -3.427 -33.084 1.00 92.56 121 ALA A CA 1
ATOM 934 C C . ALA A 1 121 ? 23.391 -4.687 -33.397 1.00 92.56 121 ALA A C 1
ATOM 936 O O . ALA A 1 121 ? 22.854 -5.635 -33.967 1.00 92.56 121 ALA A O 1
ATOM 937 N N . ASN A 1 122 ? 24.664 -4.739 -32.989 1.00 91.75 122 ASN A N 1
ATOM 938 C CA . ASN A 1 122 ? 25.505 -5.929 -33.174 1.00 91.75 122 ASN A CA 1
ATOM 939 C C . ASN A 1 122 ? 25.033 -7.134 -32.342 1.00 91.75 122 ASN A C 1
ATOM 941 O O . ASN A 1 122 ? 25.270 -8.270 -32.740 1.00 91.75 122 ASN A O 1
ATOM 945 N N . ASN A 1 123 ? 24.335 -6.890 -31.230 1.00 90.31 123 ASN A N 1
ATOM 946 C CA . ASN A 1 123 ? 23.842 -7.923 -30.314 1.00 90.31 123 ASN A CA 1
ATOM 947 C C . ASN A 1 123 ? 22.318 -8.135 -30.381 1.00 90.31 123 ASN A C 1
ATOM 949 O O . ASN A 1 123 ? 21.742 -8.769 -29.503 1.00 90.31 123 ASN A O 1
ATOM 953 N N . CYS A 1 124 ? 21.641 -7.611 -31.411 1.00 87.19 124 CYS A N 1
ATOM 954 C CA . CYS A 1 124 ? 20.186 -7.730 -31.586 1.00 87.19 124 CYS A CA 1
ATOM 955 C C . CYS A 1 124 ? 19.349 -7.236 -30.384 1.00 87.19 124 CYS A C 1
ATOM 957 O O . CYS A 1 124 ? 18.262 -7.755 -30.121 1.00 87.19 124 CYS A O 1
ATOM 959 N N . ILE A 1 125 ? 19.830 -6.218 -29.667 1.00 89.19 125 ILE A N 1
ATOM 960 C CA . ILE A 1 125 ? 19.128 -5.588 -28.543 1.00 89.19 125 ILE A CA 1
ATOM 961 C C . ILE A 1 125 ? 18.223 -4.474 -29.075 1.00 89.19 125 ILE A C 1
ATOM 963 O O . ILE A 1 125 ? 18.647 -3.618 -29.853 1.00 89.19 125 ILE A O 1
ATOM 967 N N . HIS A 1 126 ? 16.969 -4.441 -28.621 1.00 88.25 126 HIS A N 1
ATOM 968 C CA . HIS A 1 126 ? 16.021 -3.408 -29.029 1.00 88.25 126 HIS A CA 1
ATOM 969 C C . HIS A 1 126 ? 16.492 -1.995 -28.607 1.00 88.25 126 HIS A C 1
ATOM 971 O O . HIS A 1 126 ? 16.799 -1.776 -27.431 1.00 88.25 126 HIS A O 1
ATOM 977 N N . PRO A 1 127 ? 16.478 -0.983 -29.498 1.00 86.88 127 PRO A N 1
ATOM 978 C CA . PRO A 1 127 ? 17.052 0.342 -29.222 1.00 86.88 127 PRO A CA 1
ATOM 979 C C . PRO A 1 127 ? 16.379 1.094 -28.063 1.00 86.88 127 PRO A C 1
ATOM 981 O O . PRO A 1 127 ? 16.999 1.945 -27.429 1.00 86.88 127 PRO A O 1
ATOM 984 N N . THR A 1 128 ? 15.126 0.773 -27.729 1.00 86.12 128 THR A N 1
ATOM 985 C CA . THR A 1 128 ? 14.443 1.357 -26.559 1.00 86.12 128 THR A CA 1
ATOM 986 C C . THR A 1 128 ? 15.121 0.999 -25.234 1.00 86.12 128 THR A C 1
ATOM 988 O O . THR A 1 128 ? 15.045 1.803 -24.311 1.00 86.12 128 THR A O 1
ATOM 991 N N . TYR A 1 129 ? 15.835 -0.132 -25.130 1.00 88.06 129 TYR A N 1
ATOM 992 C CA . TYR A 1 129 ? 16.635 -0.431 -23.935 1.00 88.06 129 TYR A CA 1
ATOM 993 C C . TYR A 1 129 ? 17.753 0.594 -23.752 1.00 88.06 129 TYR A C 1
ATOM 995 O O . TYR A 1 129 ? 17.856 1.209 -22.696 1.00 88.06 129 TYR A O 1
ATOM 1003 N N . VAL A 1 130 ? 18.531 0.842 -24.809 1.00 89.75 130 VAL A N 1
ATOM 1004 C CA . VAL A 1 130 ? 19.604 1.846 -24.802 1.00 89.75 130 VAL A CA 1
ATOM 1005 C C . VAL A 1 130 ? 19.036 3.227 -24.478 1.00 89.75 130 VAL A C 1
ATOM 1007 O O . VAL A 1 130 ? 19.572 3.933 -23.632 1.00 89.75 130 VAL A O 1
ATOM 1010 N N . GLN A 1 131 ? 17.911 3.601 -25.093 1.00 86.06 131 GLN A N 1
ATOM 1011 C CA . GLN A 1 131 ? 17.265 4.887 -24.830 1.00 86.06 131 GLN A CA 1
ATOM 1012 C C . GLN A 1 131 ? 16.801 5.022 -23.370 1.00 86.06 131 GLN A C 1
ATOM 1014 O O . GLN A 1 131 ? 16.980 6.080 -22.770 1.00 86.06 131 GLN A O 1
ATOM 1019 N N . ALA A 1 132 ? 16.228 3.963 -22.789 1.00 83.06 132 ALA A N 1
ATOM 1020 C CA . ALA A 1 132 ? 15.786 3.945 -21.397 1.00 83.06 132 ALA A CA 1
ATOM 1021 C C . ALA A 1 132 ? 16.962 4.080 -20.418 1.00 83.06 132 ALA A C 1
ATOM 1023 O O . ALA A 1 132 ? 16.866 4.827 -19.445 1.00 83.06 132 ALA A O 1
ATOM 1024 N N . VAL A 1 133 ? 18.079 3.406 -20.703 1.00 84.25 133 VAL A N 1
ATOM 1025 C CA . VAL A 1 133 ? 19.292 3.467 -19.880 1.00 84.25 133 VAL A CA 1
ATOM 1026 C C . VAL A 1 133 ? 19.967 4.838 -20.006 1.00 84.25 133 VAL A C 1
ATOM 1028 O O . VAL A 1 133 ? 20.218 5.485 -18.996 1.00 84.25 133 VAL A O 1
ATOM 1031 N N . LEU A 1 134 ? 20.185 5.352 -21.220 1.00 82.50 134 LEU A N 1
ATOM 1032 C CA . LEU A 1 134 ? 20.882 6.632 -21.433 1.00 82.50 134 LEU A CA 1
ATOM 1033 C C . LEU A 1 134 ? 20.097 7.862 -20.964 1.00 82.50 134 LEU A C 1
ATOM 1035 O O . LEU A 1 134 ? 20.695 8.872 -20.592 1.00 82.50 134 LEU A O 1
ATOM 1039 N N . ASN A 1 135 ? 18.764 7.801 -20.976 1.00 75.25 135 ASN A N 1
ATOM 1040 C CA . ASN A 1 135 ? 17.933 8.880 -20.439 1.00 75.25 135 ASN A CA 1
ATOM 1041 C C . ASN A 1 135 ? 17.890 8.888 -18.905 1.00 75.25 135 ASN A C 1
ATOM 1043 O O . ASN A 1 135 ? 17.409 9.856 -18.312 1.00 75.25 135 ASN A O 1
ATOM 1047 N N . ASN A 1 136 ? 18.387 7.836 -18.254 1.00 70.00 136 ASN A N 1
ATOM 1048 C CA . ASN A 1 136 ? 18.419 7.741 -16.809 1.00 70.00 136 ASN A CA 1
ATOM 1049 C C . ASN A 1 136 ? 19.787 8.187 -16.278 1.00 70.00 136 ASN A C 1
ATOM 1051 O O . ASN A 1 136 ? 20.775 7.462 -16.344 1.00 70.00 136 ASN A O 1
ATOM 1055 N N . VAL A 1 137 ? 19.819 9.383 -15.682 1.00 62.03 137 VAL A N 1
ATOM 1056 C CA . VAL A 1 137 ? 21.025 10.008 -15.103 1.00 62.03 137 VAL A CA 1
ATOM 1057 C C . VAL A 1 137 ? 21.699 9.187 -13.994 1.00 62.03 137 VAL A C 1
ATOM 1059 O O . VAL A 1 137 ? 22.781 9.553 -13.544 1.00 62.03 137 VAL A O 1
ATOM 1062 N N . ARG A 1 138 ? 21.060 8.109 -13.519 1.00 57.03 138 ARG A N 1
ATOM 1063 C CA . ARG A 1 138 ? 21.578 7.235 -12.458 1.00 57.03 138 ARG A CA 1
ATOM 1064 C C . ARG A 1 138 ? 22.700 6.313 -12.932 1.00 57.03 138 ARG A C 1
ATOM 1066 O O . ARG A 1 138 ? 23.506 5.913 -12.100 1.00 57.03 138 ARG A O 1
ATOM 1073 N N . TYR A 1 139 ? 22.755 5.971 -14.220 1.00 68.12 139 TYR A N 1
ATOM 1074 C CA . TYR A 1 139 ? 23.720 4.995 -14.725 1.00 68.12 139 TYR A CA 1
ATOM 1075 C C . TYR A 1 139 ? 25.008 5.673 -15.191 1.00 68.12 139 TYR A C 1
ATOM 1077 O O . TYR A 1 139 ? 24.993 6.570 -16.036 1.00 68.12 139 TYR A O 1
ATOM 1085 N N . LYS A 1 140 ? 26.139 5.229 -14.638 1.00 70.00 140 LYS A N 1
ATOM 1086 C CA . LYS A 1 140 ? 27.475 5.599 -15.125 1.00 70.00 140 LYS A CA 1
ATOM 1087 C C . LYS A 1 140 ? 27.818 4.808 -16.394 1.00 70.00 140 LYS A C 1
ATOM 1089 O O . LYS A 1 140 ? 27.282 3.714 -16.552 1.00 70.00 140 LYS A O 1
ATOM 1094 N N . PRO A 1 141 ? 28.732 5.299 -17.254 1.00 71.81 141 PRO A N 1
ATOM 1095 C CA . PRO A 1 141 ? 29.130 4.612 -18.488 1.00 71.81 141 PRO A CA 1
ATOM 1096 C C . PRO A 1 141 ? 29.415 3.112 -18.312 1.00 71.81 141 PRO A C 1
ATOM 1098 O O . PRO A 1 141 ? 28.766 2.311 -18.975 1.00 71.81 141 PRO A O 1
ATOM 1101 N N . ASP A 1 142 ? 30.241 2.733 -17.332 1.00 69.94 142 ASP A N 1
ATOM 1102 C CA . ASP A 1 142 ? 30.592 1.326 -17.071 1.00 69.94 142 ASP A CA 1
ATOM 1103 C C . ASP A 1 142 ? 29.373 0.456 -16.694 1.00 69.94 142 ASP A C 1
ATOM 1105 O O . ASP A 1 142 ? 29.319 -0.735 -16.987 1.00 69.94 142 ASP A O 1
ATOM 1109 N N . GLN A 1 143 ? 28.355 1.042 -16.051 1.00 70.69 143 GLN A N 1
ATOM 1110 C CA . GLN A 1 143 ? 27.117 0.329 -15.718 1.00 70.69 143 GLN A CA 1
ATOM 1111 C C . GLN A 1 143 ? 26.231 0.143 -16.950 1.00 70.69 143 GLN A C 1
ATOM 1113 O O . GLN A 1 143 ? 25.564 -0.881 -17.064 1.00 70.69 143 GLN A O 1
ATOM 1118 N N . VAL A 1 144 ? 26.219 1.117 -17.868 1.00 80.00 144 VAL A N 1
ATOM 1119 C CA . VAL A 1 144 ? 25.504 0.994 -19.146 1.00 80.00 144 VAL A CA 1
ATOM 1120 C C . VAL A 1 144 ? 26.069 -0.175 -19.946 1.00 80.00 144 VAL A C 1
ATOM 1122 O O . VAL A 1 144 ? 25.288 -0.978 -20.451 1.00 80.00 144 VAL A O 1
ATOM 1125 N N . ASP A 1 145 ? 27.396 -0.305 -20.004 1.00 79.38 145 ASP A N 1
ATOM 1126 C CA . ASP A 1 145 ? 28.061 -1.408 -20.703 1.00 79.38 145 ASP A CA 1
ATOM 1127 C C . ASP A 1 145 ? 27.652 -2.768 -20.116 1.00 79.38 145 ASP A C 1
ATOM 1129 O O . ASP A 1 145 ? 27.138 -3.618 -20.843 1.00 79.38 145 ASP A O 1
ATOM 1133 N N . ASN A 1 146 ? 27.728 -2.931 -18.792 1.00 77.50 146 ASN A N 1
ATOM 1134 C CA . ASN A 1 146 ? 27.337 -4.178 -18.126 1.00 77.50 146 ASN A CA 1
ATOM 1135 C C . ASN A 1 146 ? 25.844 -4.528 -18.319 1.00 77.50 146 ASN A C 1
ATOM 1137 O O . ASN A 1 146 ? 25.489 -5.695 -18.499 1.00 77.50 146 ASN A O 1
ATOM 1141 N N . ILE A 1 147 ? 24.951 -3.527 -18.305 1.00 82.50 147 ILE A N 1
ATOM 1142 C CA . ILE A 1 147 ? 23.517 -3.734 -18.576 1.00 82.50 147 ILE A CA 1
ATOM 1143 C C . ILE A 1 147 ? 23.320 -4.240 -20.008 1.00 82.50 147 ILE A C 1
ATOM 1145 O O . ILE A 1 147 ? 22.538 -5.164 -20.237 1.00 82.50 147 ILE A O 1
ATOM 1149 N N . LEU A 1 148 ? 24.011 -3.642 -20.982 1.00 87.00 148 LEU A N 1
ATOM 1150 C CA . LEU A 1 148 ? 23.911 -4.056 -22.379 1.00 87.00 148 LEU A CA 1
ATOM 1151 C C . LEU A 1 148 ? 24.513 -5.445 -22.609 1.00 87.00 148 LEU A C 1
ATOM 1153 O O . LEU A 1 148 ? 23.931 -6.214 -23.369 1.00 87.00 148 LEU A O 1
ATOM 1157 N N . GLU A 1 149 ? 25.601 -5.800 -21.927 1.00 84.44 149 GLU A N 1
ATOM 1158 C CA . GLU A 1 149 ? 26.163 -7.156 -21.948 1.00 84.44 149 GLU A CA 1
ATOM 1159 C C . GLU A 1 149 ? 25.175 -8.195 -21.397 1.00 84.44 149 GLU A C 1
ATOM 1161 O O . GLU A 1 149 ? 24.946 -9.228 -22.030 1.00 84.44 149 GLU A O 1
ATOM 1166 N N . SER A 1 150 ? 24.516 -7.912 -20.268 1.00 80.75 150 SER A N 1
ATOM 1167 C CA . SER A 1 150 ? 23.469 -8.790 -19.721 1.00 80.75 150 SER A CA 1
ATOM 1168 C C . SER A 1 150 ? 22.271 -8.914 -20.675 1.00 80.75 150 SER A C 1
ATOM 1170 O O . SER A 1 150 ? 21.746 -10.009 -20.903 1.00 80.75 150 SER A O 1
ATOM 1172 N N . LEU A 1 151 ? 21.856 -7.812 -21.312 1.00 83.75 151 LEU A N 1
ATOM 1173 C CA . LEU A 1 151 ? 20.796 -7.839 -22.323 1.00 83.75 151 LEU A CA 1
ATOM 1174 C C . LEU A 1 151 ? 21.201 -8.611 -23.584 1.00 83.75 151 LEU A C 1
ATOM 1176 O O . LEU A 1 151 ? 20.323 -9.225 -24.187 1.00 83.75 151 LEU A O 1
ATOM 1180 N N . ALA A 1 152 ? 22.483 -8.609 -23.967 1.00 85.38 152 ALA A N 1
ATOM 1181 C CA . ALA A 1 152 ? 23.011 -9.356 -25.112 1.00 85.38 152 ALA A CA 1
ATOM 1182 C C . ALA A 1 152 ? 22.970 -10.875 -24.890 1.00 85.38 152 ALA A C 1
ATOM 1184 O O . ALA A 1 152 ? 22.729 -11.636 -25.825 1.00 85.38 152 ALA A O 1
ATOM 1185 N N . GLN A 1 153 ? 23.173 -11.325 -23.649 1.00 78.44 153 GLN A N 1
ATOM 1186 C CA . GLN A 1 153 ? 23.090 -12.744 -23.283 1.00 78.44 153 GLN A CA 1
ATOM 1187 C C . GLN A 1 153 ? 21.649 -13.288 -23.326 1.00 78.44 153 GLN A C 1
ATOM 1189 O O . GLN A 1 153 ? 21.442 -14.501 -23.379 1.00 78.44 153 GLN A O 1
ATOM 1194 N N . ASN A 1 154 ? 20.649 -12.403 -23.336 1.00 72.12 154 ASN A N 1
ATOM 1195 C CA . ASN A 1 154 ? 19.228 -12.737 -23.353 1.00 72.12 154 ASN A CA 1
ATOM 1196 C C . ASN A 1 154 ? 18.582 -12.375 -24.706 1.00 72.12 154 ASN A C 1
ATOM 1198 O O . ASN A 1 154 ? 19.046 -11.494 -25.424 1.00 72.12 154 ASN A O 1
ATOM 1202 N N . LYS A 1 155 ? 17.468 -13.025 -25.083 1.00 72.94 155 LYS A N 1
ATOM 1203 C CA . LYS A 1 155 ? 16.728 -12.688 -26.321 1.00 72.94 155 LYS A CA 1
ATOM 1204 C C . LYS A 1 155 ? 15.988 -11.344 -26.181 1.00 72.94 155 LYS A C 1
ATOM 1206 O O . LYS A 1 155 ? 14.779 -11.316 -25.967 1.00 72.94 155 LYS A O 1
ATOM 1211 N N . SER A 1 156 ? 16.710 -10.235 -26.329 1.00 81.38 156 SER A N 1
ATOM 1212 C CA . SER A 1 156 ? 16.241 -8.865 -26.050 1.00 81.38 156 SER A CA 1
ATOM 1213 C C . SER A 1 156 ? 15.865 -8.064 -27.309 1.00 81.38 156 SER A C 1
ATOM 1215 O O . SER A 1 156 ? 15.998 -6.839 -27.342 1.00 81.38 156 SER A O 1
ATOM 1217 N N . SER A 1 157 ? 15.377 -8.735 -28.356 1.00 78.94 157 SER A N 1
ATOM 1218 C CA . SER A 1 157 ? 15.010 -8.107 -29.638 1.00 78.94 157 SER A CA 1
ATOM 1219 C C . SER A 1 157 ? 13.717 -7.282 -29.586 1.00 78.94 157 SER A C 1
ATOM 1221 O O . SER A 1 157 ? 13.455 -6.486 -30.486 1.00 78.94 157 SER A O 1
ATOM 1223 N N . SER A 1 158 ? 12.938 -7.404 -28.508 1.00 78.56 158 SER A N 1
ATOM 1224 C CA . SER A 1 158 ? 11.792 -6.548 -28.183 1.00 78.56 158 SER A CA 1
ATOM 1225 C C . SER A 1 158 ? 11.957 -5.926 -26.799 1.00 78.56 158 SER A C 1
ATOM 1227 O O . SER A 1 158 ? 12.470 -6.573 -25.881 1.00 78.56 158 SER A O 1
ATOM 1229 N N . PHE A 1 159 ? 11.491 -4.687 -26.623 1.00 73.81 159 PHE A N 1
ATOM 1230 C CA . PHE A 1 159 ? 11.550 -4.016 -25.325 1.00 73.81 159 PHE A CA 1
ATOM 1231 C C . PHE A 1 159 ? 10.596 -4.646 -24.302 1.00 73.81 159 PHE A C 1
ATOM 1233 O O . PHE A 1 159 ? 9.407 -4.808 -24.567 1.00 73.81 159 PHE A O 1
ATOM 1240 N N . ASN A 1 160 ? 11.128 -4.959 -23.124 1.00 72.94 160 ASN A N 1
ATOM 1241 C CA . ASN A 1 160 ? 10.429 -5.518 -21.979 1.00 72.94 160 ASN A CA 1
ATOM 1242 C C . ASN A 1 160 ? 11.030 -4.910 -20.704 1.00 72.94 160 ASN A C 1
ATOM 1244 O O . ASN A 1 160 ? 12.215 -5.076 -20.415 1.00 72.94 160 ASN A O 1
ATOM 1248 N N . GLU A 1 161 ? 10.208 -4.217 -19.920 1.00 67.56 161 GLU A N 1
ATOM 1249 C CA . GLU A 1 161 ? 10.665 -3.535 -18.708 1.00 67.56 161 GLU A CA 1
ATOM 1250 C C . GLU A 1 161 ? 11.236 -4.508 -17.655 1.00 67.56 161 GLU A C 1
ATOM 1252 O O . GLU A 1 161 ? 12.213 -4.178 -16.985 1.00 67.56 161 GLU A O 1
ATOM 1257 N N . ARG A 1 162 ? 10.711 -5.741 -17.564 1.00 61.16 162 ARG A N 1
ATOM 1258 C CA . ARG A 1 162 ? 11.230 -6.805 -16.681 1.00 61.16 162 ARG A CA 1
ATOM 1259 C C . ARG A 1 162 ? 12.642 -7.226 -17.078 1.00 61.16 162 ARG A C 1
ATOM 1261 O O . ARG A 1 162 ? 13.496 -7.375 -16.211 1.00 61.16 162 ARG A O 1
ATOM 1268 N N . ALA A 1 163 ? 12.907 -7.370 -18.376 1.00 65.19 163 ALA A N 1
ATOM 1269 C CA . ALA A 1 163 ? 14.235 -7.730 -18.871 1.00 65.19 163 ALA A CA 1
ATOM 1270 C C . ALA A 1 163 ? 15.268 -6.632 -18.569 1.00 65.19 163 ALA A C 1
ATOM 1272 O O . ALA A 1 163 ? 16.376 -6.939 -18.137 1.00 65.19 163 ALA A O 1
ATOM 1273 N N . LEU A 1 164 ? 14.882 -5.356 -18.706 1.00 72.81 164 LEU A N 1
ATOM 1274 C CA . LEU A 1 164 ? 15.739 -4.230 -18.328 1.00 72.81 164 LEU A CA 1
ATOM 1275 C C . LEU A 1 164 ? 16.046 -4.230 -16.824 1.00 72.81 164 LEU A C 1
ATOM 1277 O O . LEU A 1 164 ? 17.201 -4.086 -16.437 1.00 72.81 164 LEU A O 1
ATOM 1281 N N . ARG A 1 165 ? 15.030 -4.417 -15.973 1.00 65.75 165 ARG A N 1
ATOM 1282 C CA . ARG A 1 165 ? 15.212 -4.478 -14.512 1.00 65.75 165 ARG A CA 1
ATOM 1283 C C . ARG A 1 165 ? 16.120 -5.639 -14.096 1.00 65.75 165 ARG A C 1
ATOM 1285 O O . ARG A 1 165 ? 16.998 -5.445 -13.263 1.00 65.75 165 ARG A O 1
ATOM 1292 N N . ASN A 1 166 ? 15.955 -6.816 -14.700 1.00 62.94 166 ASN A N 1
ATOM 1293 C CA . ASN A 1 166 ? 16.808 -7.977 -14.432 1.00 62.94 166 ASN A CA 1
ATOM 1294 C C . ASN A 1 166 ? 18.265 -7.720 -14.828 1.00 62.94 166 ASN A C 1
ATOM 1296 O O . ASN A 1 166 ? 19.163 -8.020 -14.045 1.00 62.94 166 ASN A O 1
ATOM 1300 N N . ALA A 1 167 ? 18.490 -7.120 -16.000 1.00 66.62 167 ALA A N 1
ATOM 1301 C CA . ALA A 1 167 ? 19.828 -6.763 -16.455 1.00 66.62 167 ALA A CA 1
ATOM 1302 C C . ALA A 1 167 ? 20.499 -5.743 -15.526 1.00 66.62 167 ALA A C 1
ATOM 1304 O O . ALA A 1 167 ? 21.674 -5.882 -15.218 1.00 66.62 167 ALA A O 1
ATOM 1305 N N . VAL A 1 168 ? 19.748 -4.764 -15.010 1.00 67.06 168 VAL A N 1
ATOM 1306 C CA . VAL A 1 168 ? 20.248 -3.815 -13.999 1.00 67.06 168 VAL A CA 1
ATOM 1307 C C . VAL A 1 168 ? 20.613 -4.531 -12.693 1.00 67.06 168 VAL A C 1
ATOM 1309 O O . VAL A 1 168 ? 21.680 -4.284 -12.142 1.00 67.06 168 VAL A O 1
ATOM 1312 N N . ASN A 1 169 ? 19.770 -5.453 -12.221 1.00 59.75 169 ASN A N 1
ATOM 1313 C CA . ASN A 1 169 ? 19.988 -6.167 -10.959 1.00 59.75 169 ASN A CA 1
ATOM 1314 C C . ASN A 1 169 ? 21.168 -7.155 -11.008 1.00 59.75 169 ASN A C 1
ATOM 1316 O O . ASN A 1 169 ? 21.858 -7.319 -10.006 1.00 59.75 169 ASN A O 1
ATOM 1320 N N . GLN A 1 170 ? 21.427 -7.801 -12.151 1.00 57.88 170 GLN A N 1
ATOM 1321 C CA . GLN A 1 170 ? 22.553 -8.736 -12.311 1.00 57.88 170 GLN A CA 1
ATOM 1322 C C . GLN A 1 170 ? 23.931 -8.063 -12.228 1.00 57.88 170 GLN A C 1
ATOM 1324 O O . GLN A 1 170 ? 24.924 -8.737 -11.970 1.00 57.88 170 GLN A O 1
ATOM 1329 N N . VAL A 1 171 ? 24.011 -6.746 -12.430 1.00 51.66 171 VAL A N 1
ATOM 1330 C CA . VAL A 1 171 ? 25.267 -5.982 -12.333 1.00 51.66 171 VAL A CA 1
ATOM 1331 C C . VAL A 1 171 ? 25.611 -5.639 -10.874 1.00 51.66 171 VAL A C 1
ATOM 1333 O O . VAL A 1 171 ? 26.756 -5.319 -10.566 1.00 51.66 171 VAL A O 1
ATOM 1336 N N . GLU A 1 172 ? 24.658 -5.765 -9.946 1.00 53.19 172 GLU A N 1
ATOM 1337 C CA . GLU A 1 172 ? 24.811 -5.427 -8.522 1.00 53.19 172 GLU A CA 1
ATOM 1338 C C . GLU A 1 172 ? 25.149 -6.639 -7.628 1.00 53.19 172 GLU A C 1
ATOM 1340 O O . GLU A 1 172 ? 24.758 -6.692 -6.463 1.00 53.19 172 GLU A O 1
ATOM 1345 N N . VAL A 1 173 ? 25.880 -7.635 -8.143 1.00 43.38 173 VAL A N 1
ATOM 1346 C CA . VAL A 1 173 ? 26.233 -8.841 -7.371 1.00 43.38 173 VAL A CA 1
ATOM 1347 C C . VAL A 1 173 ? 27.374 -8.548 -6.388 1.00 43.38 173 VAL A C 1
ATOM 1349 O O . VAL A 1 173 ? 28.555 -8.702 -6.699 1.00 43.38 173 VAL A O 1
ATOM 1352 N N . HIS A 1 174 ? 27.012 -8.194 -5.155 1.00 47.53 174 HIS A N 1
ATOM 1353 C CA . HIS A 1 174 ? 27.833 -8.426 -3.966 1.00 47.53 174 HIS A CA 1
ATOM 1354 C C . HIS A 1 174 ? 26.997 -9.124 -2.887 1.00 47.53 174 HIS A C 1
ATOM 1356 O O . HIS A 1 174 ? 25.821 -8.825 -2.712 1.00 47.53 174 HIS A O 1
ATOM 1362 N N . SER A 1 175 ? 27.617 -10.088 -2.194 1.00 47.69 175 SER A N 1
ATOM 1363 C CA . SER A 1 175 ? 26.961 -11.012 -1.263 1.00 47.69 175 SER A CA 1
ATOM 1364 C C . SER A 1 175 ? 26.150 -10.306 -0.174 1.00 47.69 175 SER A C 1
ATOM 1366 O O . SER A 1 175 ? 26.610 -9.345 0.438 1.00 47.69 175 SER A O 1
ATOM 1368 N N . SER A 1 176 ? 24.991 -10.877 0.114 1.00 62.72 176 SER A N 1
ATOM 1369 C CA . SER A 1 176 ? 23.774 -10.249 0.633 1.00 62.72 176 SER A CA 1
ATOM 1370 C C . SER A 1 176 ? 23.410 -10.627 2.064 1.00 62.72 176 SER A C 1
ATOM 1372 O O . SER A 1 176 ? 22.235 -10.636 2.425 1.00 62.72 176 SER A O 1
ATOM 1374 N N . LYS A 1 177 ? 24.388 -10.985 2.897 1.00 77.88 177 LYS A N 1
ATOM 1375 C CA . LYS A 1 177 ? 24.147 -11.042 4.341 1.00 77.88 177 LYS A CA 1
ATOM 1376 C C . LYS A 1 177 ? 24.378 -9.653 4.904 1.00 77.88 177 LYS A C 1
ATOM 1378 O O . LYS A 1 177 ? 25.472 -9.119 4.760 1.00 77.88 177 LYS A O 1
ATOM 1383 N N . GLY A 1 178 ? 23.345 -9.096 5.519 1.00 87.56 178 GLY A N 1
ATOM 1384 C CA . GLY A 1 178 ? 23.494 -7.915 6.351 1.00 87.56 178 GLY A CA 1
ATOM 1385 C C . GLY A 1 178 ? 24.203 -8.265 7.660 1.00 87.56 178 GLY A C 1
ATOM 1386 O O . GLY A 1 178 ? 24.289 -9.438 8.046 1.00 87.56 178 GLY A O 1
ATOM 1387 N N . ASP A 1 179 ? 24.710 -7.238 8.334 1.00 91.19 179 ASP A N 1
ATOM 1388 C CA . ASP A 1 179 ? 25.438 -7.364 9.601 1.00 91.19 179 ASP A CA 1
ATOM 1389 C C . ASP A 1 179 ? 24.514 -7.493 10.830 1.00 91.19 179 ASP A C 1
ATOM 1391 O O . ASP A 1 179 ? 24.990 -7.736 11.941 1.00 91.19 179 ASP A O 1
ATOM 1395 N N . TRP A 1 180 ? 23.196 -7.337 10.662 1.00 95.69 180 TRP A N 1
ATOM 1396 C CA . TRP A 1 180 ? 22.212 -7.450 11.738 1.00 95.69 180 TRP A CA 1
ATOM 1397 C C . TRP A 1 180 ? 21.363 -8.722 11.615 1.00 95.69 180 TRP A C 1
ATOM 1399 O O . TRP A 1 180 ? 20.773 -8.998 10.572 1.00 95.69 180 TRP A O 1
ATOM 1409 N N . ASP A 1 181 ? 21.283 -9.482 12.711 1.00 96.69 181 ASP A N 1
ATOM 1410 C CA . ASP A 1 181 ? 20.390 -10.632 12.866 1.00 96.69 181 ASP A CA 1
ATOM 1411 C C . ASP A 1 181 ? 19.043 -10.165 13.436 1.00 96.69 181 ASP A C 1
ATOM 1413 O O . ASP A 1 181 ? 18.978 -9.633 14.546 1.00 96.69 181 ASP A O 1
ATOM 1417 N N . ALA A 1 182 ? 17.972 -10.359 12.668 1.00 96.81 182 ALA A N 1
ATOM 1418 C CA . ALA A 1 182 ? 16.627 -9.951 13.047 1.00 96.81 182 ALA A CA 1
ATOM 1419 C C . ALA A 1 182 ? 15.983 -10.878 14.085 1.00 96.81 182 ALA A C 1
ATOM 1421 O O . ALA A 1 182 ? 14.967 -10.502 14.664 1.00 96.81 182 ALA A O 1
ATOM 1422 N N . THR A 1 183 ? 16.532 -12.075 14.310 1.00 96.75 183 THR A N 1
ATOM 1423 C CA . THR A 1 183 ? 15.903 -13.146 15.094 1.00 96.75 183 THR A CA 1
ATOM 1424 C C . THR A 1 183 ? 15.438 -12.670 16.468 1.00 96.75 183 THR A C 1
ATOM 1426 O O . THR A 1 183 ? 16.194 -12.057 17.219 1.00 96.75 183 THR A O 1
ATOM 1429 N N . ASP A 1 184 ? 14.185 -12.986 16.807 1.00 93.94 184 ASP A N 1
ATOM 1430 C CA . ASP A 1 184 ? 13.549 -12.677 18.097 1.00 93.94 184 ASP A CA 1
ATOM 1431 C C . ASP A 1 184 ? 13.469 -11.176 18.468 1.00 93.94 184 ASP A C 1
ATOM 1433 O O . ASP A 1 184 ? 13.026 -10.843 19.571 1.00 93.94 184 ASP A O 1
ATOM 1437 N N . TRP A 1 185 ? 13.813 -10.246 17.567 1.00 97.25 185 TRP A N 1
ATOM 1438 C CA . TRP A 1 185 ? 13.757 -8.803 17.843 1.00 97.25 185 TRP A CA 1
ATOM 1439 C C . TRP A 1 185 ? 12.348 -8.305 18.230 1.00 97.25 185 TRP A C 1
ATOM 1441 O O . TRP A 1 185 ? 12.211 -7.379 19.028 1.00 97.25 185 TRP A O 1
ATOM 1451 N N . LEU A 1 186 ? 11.297 -8.960 17.725 1.00 97.00 186 LEU A N 1
ATOM 1452 C CA . LEU A 1 186 ? 9.879 -8.677 17.988 1.00 97.00 186 LEU A CA 1
ATOM 1453 C C . LEU A 1 186 ? 9.165 -9.858 18.663 1.00 97.00 186 LEU A C 1
ATOM 1455 O O . LEU A 1 186 ? 7.946 -9.999 18.542 1.00 97.00 186 LEU A O 1
ATOM 1459 N N . LYS A 1 187 ? 9.905 -10.709 19.382 1.00 96.25 187 LYS A N 1
ATOM 1460 C CA . LYS A 1 187 ? 9.378 -11.951 19.956 1.00 96.25 187 LYS A CA 1
ATOM 1461 C C . LYS A 1 187 ? 8.098 -11.731 20.764 1.00 96.25 187 LYS A C 1
ATOM 1463 O O . LYS A 1 187 ? 8.092 -11.019 21.769 1.00 96.25 187 LYS A O 1
ATOM 1468 N N . GLY A 1 188 ? 7.015 -12.385 20.344 1.00 90.50 188 GLY A N 1
ATOM 1469 C CA . GLY A 1 188 ? 5.728 -12.347 21.048 1.00 90.50 188 GLY A CA 1
ATOM 1470 C C . GLY A 1 188 ? 4.957 -11.028 20.906 1.00 90.50 188 GLY A C 1
ATOM 1471 O O . GLY A 1 188 ? 3.973 -10.820 21.617 1.00 90.50 188 GLY A O 1
ATOM 1472 N N . ARG A 1 189 ? 5.396 -10.119 20.027 1.00 95.56 189 ARG A N 1
ATOM 1473 C CA . ARG A 1 189 ? 4.733 -8.837 19.766 1.00 95.56 189 ARG A CA 1
ATOM 1474 C C . ARG A 1 189 ? 3.845 -8.949 18.527 1.00 95.56 189 ARG A C 1
ATOM 1476 O O . ARG A 1 189 ? 4.242 -9.519 17.513 1.00 95.56 189 ARG A O 1
ATOM 1483 N N . LYS A 1 190 ? 2.678 -8.308 18.594 1.00 96.25 190 LYS A N 1
ATOM 1484 C CA . LYS A 1 190 ? 1.884 -7.967 17.409 1.00 96.25 190 LYS A CA 1
ATOM 1485 C C . LYS A 1 190 ? 2.535 -6.816 16.665 1.00 96.25 190 LYS A C 1
ATOM 1487 O O . LYS A 1 190 ? 3.025 -5.885 17.313 1.00 96.25 190 LYS A O 1
ATOM 1492 N N . VAL A 1 191 ? 2.496 -6.844 15.339 1.00 98.31 191 VAL A N 1
ATOM 1493 C CA . VAL A 1 191 ? 3.079 -5.792 14.503 1.00 98.31 191 VAL A CA 1
ATOM 1494 C C . VAL A 1 191 ? 1.996 -5.050 13.740 1.00 98.31 191 VAL A C 1
ATOM 1496 O O . VAL A 1 191 ? 1.142 -5.669 13.119 1.00 98.31 191 VAL A O 1
ATOM 1499 N N . LEU A 1 192 ? 2.072 -3.721 13.741 1.00 98.25 192 LEU A N 1
ATOM 1500 C CA . LEU A 1 192 ? 1.317 -2.856 12.845 1.00 98.25 192 LEU A CA 1
ATOM 1501 C C . LEU A 1 192 ? 2.260 -2.307 11.771 1.00 98.25 192 LEU A C 1
ATOM 1503 O O . LEU A 1 192 ? 3.079 -1.426 12.041 1.00 98.25 192 LEU A O 1
ATOM 1507 N N . MET A 1 193 ? 2.128 -2.804 10.545 1.00 98.00 193 MET A N 1
ATOM 1508 C CA . MET A 1 193 ? 2.814 -2.262 9.378 1.00 98.00 193 MET A CA 1
ATOM 1509 C C . MET A 1 193 ? 2.025 -1.090 8.793 1.00 98.00 193 MET A C 1
ATOM 1511 O O . MET A 1 193 ? 0.831 -1.202 8.502 1.00 98.00 193 MET A O 1
ATOM 1515 N N . ILE A 1 194 ? 2.707 0.035 8.582 1.00 97.00 194 ILE A N 1
ATOM 1516 C CA . ILE A 1 194 ? 2.117 1.267 8.053 1.00 97.00 194 ILE A CA 1
ATOM 1517 C C . ILE A 1 194 ? 2.694 1.537 6.664 1.00 97.00 194 ILE A C 1
ATOM 1519 O O . ILE A 1 194 ? 3.872 1.865 6.523 1.00 97.00 194 ILE A O 1
ATOM 1523 N N . GLY A 1 195 ? 1.854 1.388 5.639 1.00 92.00 195 GLY A N 1
ATOM 1524 C CA . GLY A 1 195 ? 2.162 1.733 4.254 1.00 92.00 195 GLY A CA 1
ATOM 1525 C C . GLY A 1 195 ? 2.054 3.235 3.965 1.00 92.00 195 GLY A C 1
ATOM 1526 O O . GLY A 1 195 ? 1.986 4.074 4.864 1.00 92.00 195 GLY A O 1
ATOM 1527 N N . SER A 1 196 ? 2.009 3.579 2.679 1.00 85.19 196 SER A N 1
ATOM 1528 C CA . SER A 1 196 ? 1.895 4.962 2.184 1.00 85.19 196 SER A CA 1
ATOM 1529 C C . SER A 1 196 ? 0.542 5.279 1.543 1.00 85.19 196 SER A C 1
ATOM 1531 O O . SER A 1 196 ? 0.356 6.358 0.980 1.00 85.19 196 SER A O 1
ATOM 1533 N N . GLY A 1 197 ? -0.405 4.342 1.589 1.00 85.81 197 GLY A N 1
ATOM 1534 C CA . GLY A 1 197 ? -1.683 4.488 0.916 1.00 85.81 197 GLY A CA 1
ATOM 1535 C C . GLY A 1 197 ? -2.571 5.605 1.496 1.00 85.81 197 GLY A C 1
ATOM 1536 O O . GLY A 1 197 ? -2.430 5.973 2.670 1.00 85.81 197 GLY A O 1
ATOM 1537 N N . PRO A 1 198 ? -3.506 6.161 0.698 1.00 87.00 198 PRO A N 1
ATOM 1538 C CA . PRO A 1 198 ? -4.350 7.288 1.106 1.00 87.00 198 PRO A CA 1
ATOM 1539 C C . PRO A 1 198 ? -5.166 7.045 2.382 1.00 87.00 198 PRO A C 1
ATOM 1541 O O . PRO A 1 198 ? -5.496 7.998 3.098 1.00 87.00 198 PRO A O 1
ATOM 1544 N N . SER A 1 199 ? -5.480 5.784 2.698 1.00 90.50 199 SER A N 1
ATOM 1545 C CA . SER A 1 199 ? -6.169 5.424 3.938 1.00 90.50 199 SER A CA 1
ATOM 1546 C C . SER A 1 199 ? -5.416 5.859 5.197 1.00 90.50 199 SER A C 1
ATOM 1548 O O . SER A 1 199 ? -6.069 6.192 6.185 1.00 90.50 199 SER A O 1
ATOM 1550 N N . VAL A 1 200 ? -4.079 5.947 5.182 1.00 92.44 200 VAL A N 1
ATOM 1551 C CA . VAL A 1 200 ? -3.321 6.402 6.363 1.00 92.44 200 VAL A CA 1
ATOM 1552 C C . VAL A 1 200 ? -3.670 7.843 6.717 1.00 92.44 200 VAL A C 1
ATOM 1554 O O . VAL A 1 200 ? -3.905 8.151 7.883 1.00 92.44 200 VAL A O 1
ATOM 1557 N N . PHE A 1 201 ? -3.757 8.722 5.716 1.00 89.19 201 PHE A N 1
ATOM 1558 C CA . PHE A 1 201 ? -4.183 10.101 5.932 1.00 89.19 201 PHE A CA 1
ATOM 1559 C C . PHE A 1 201 ? -5.639 10.158 6.396 1.00 89.19 201 PHE A C 1
ATOM 1561 O O . PHE A 1 201 ? -5.945 10.793 7.406 1.00 89.19 201 PHE A O 1
ATOM 1568 N N . LYS A 1 202 ? -6.529 9.442 5.695 1.00 86.44 202 LYS A N 1
ATOM 1569 C CA . LYS A 1 202 ? -7.968 9.419 5.996 1.00 86.44 202 LYS A CA 1
ATOM 1570 C C . LYS A 1 202 ? -8.259 8.960 7.428 1.00 86.44 202 LYS A C 1
ATOM 1572 O O . LYS A 1 202 ? -9.123 9.528 8.087 1.00 86.44 202 LYS A O 1
ATOM 1577 N N . TYR A 1 203 ? -7.543 7.945 7.906 1.00 89.62 203 TYR A N 1
ATOM 1578 C CA . TYR A 1 203 ? -7.762 7.321 9.211 1.00 89.62 203 TYR A CA 1
ATOM 1579 C C . TYR A 1 203 ? -6.685 7.685 10.241 1.00 89.62 203 TYR A C 1
ATOM 1581 O O . TYR A 1 203 ? -6.565 7.010 11.261 1.00 89.62 203 TYR A O 1
ATOM 1589 N N . LYS A 1 204 ? -5.925 8.768 10.017 1.00 91.38 204 LYS A N 1
ATOM 1590 C CA . LYS A 1 204 ? -4.779 9.184 10.843 1.00 91.38 204 LYS A CA 1
ATOM 1591 C C . LYS A 1 204 ? -5.057 9.134 12.346 1.00 91.38 204 LYS A C 1
ATOM 1593 O O . LYS A 1 204 ? -4.315 8.491 13.086 1.00 91.38 204 LYS A O 1
ATOM 1598 N N . ASN A 1 205 ? -6.122 9.791 12.805 1.00 87.06 205 ASN A N 1
ATOM 1599 C CA . ASN A 1 205 ? -6.429 9.852 14.236 1.00 87.06 205 ASN A CA 1
ATOM 1600 C C . ASN A 1 205 ? -6.802 8.475 14.796 1.00 87.06 205 ASN A C 1
ATOM 1602 O O . ASN A 1 205 ? -6.368 8.122 15.888 1.00 87.06 205 ASN A O 1
ATOM 1606 N N . ALA A 1 206 ? -7.535 7.670 14.023 1.00 85.38 206 ALA A N 1
ATOM 1607 C CA . ALA A 1 206 ? -7.889 6.307 14.403 1.00 85.38 206 ALA A CA 1
ATOM 1608 C C . ALA A 1 206 ? -6.655 5.412 14.535 1.00 85.38 206 ALA A C 1
ATOM 1610 O O . ALA A 1 206 ? -6.535 4.689 15.519 1.00 85.38 206 ALA A O 1
ATOM 1611 N N . ILE A 1 207 ? -5.709 5.520 13.600 1.00 93.56 207 ILE A N 1
ATOM 1612 C CA . ILE A 1 207 ? -4.436 4.791 13.637 1.00 93.56 207 ILE A CA 1
ATOM 1613 C C . ILE A 1 207 ? -3.615 5.212 14.863 1.00 93.56 207 ILE A C 1
ATOM 1615 O O . ILE A 1 207 ? -3.137 4.357 15.604 1.00 93.56 207 ILE A O 1
ATOM 1619 N N . ILE A 1 208 ? -3.496 6.515 15.141 1.00 92.62 208 ILE A N 1
ATOM 1620 C CA . ILE A 1 208 ? -2.769 7.011 16.323 1.00 92.62 208 ILE A CA 1
ATOM 1621 C C . ILE A 1 208 ? -3.420 6.509 17.619 1.00 92.62 208 ILE A C 1
ATOM 1623 O O . ILE A 1 208 ? -2.719 6.044 18.522 1.00 92.62 208 ILE A O 1
ATOM 1627 N N . SER A 1 209 ? -4.749 6.576 17.723 1.00 86.38 209 SER A N 1
ATOM 1628 C CA . SER A 1 209 ? -5.490 6.050 18.874 1.00 86.38 209 SER A CA 1
ATOM 1629 C C . SER A 1 209 ? -5.306 4.537 19.017 1.00 86.38 209 SER A C 1
ATOM 1631 O O . SER A 1 209 ? -5.078 4.053 20.126 1.00 86.38 209 SER A O 1
ATOM 1633 N N . TYR A 1 210 ? -5.325 3.797 17.905 1.00 90.94 210 TYR A N 1
ATOM 1634 C CA . TYR A 1 210 ? -5.073 2.359 17.872 1.00 90.94 210 TYR A CA 1
ATOM 1635 C C . TYR A 1 210 ? -3.680 2.009 18.408 1.00 90.94 210 TYR A C 1
ATOM 1637 O O . TYR A 1 210 ? -3.565 1.142 19.275 1.00 90.94 210 TYR A O 1
ATOM 1645 N N . ILE A 1 211 ? -2.638 2.710 17.950 1.00 94.12 211 ILE A N 1
ATOM 1646 C CA . ILE A 1 211 ? -1.255 2.501 18.403 1.00 94.12 211 ILE A CA 1
ATOM 1647 C C . ILE A 1 211 ? -1.138 2.764 19.906 1.00 94.12 211 ILE A C 1
ATOM 1649 O O . ILE A 1 211 ? -0.614 1.931 20.644 1.00 94.12 211 ILE A O 1
ATOM 1653 N N . LYS A 1 212 ? -1.673 3.893 20.389 1.00 90.25 212 LYS A N 1
ATOM 1654 C CA . LYS A 1 212 ? -1.616 4.259 21.815 1.00 90.25 212 LYS A CA 1
ATOM 1655 C C . LYS A 1 212 ? -2.324 3.241 22.710 1.00 90.25 212 LYS A C 1
ATOM 1657 O O . LYS A 1 212 ? -1.845 2.967 23.811 1.00 90.25 212 LYS A O 1
ATOM 1662 N N . ARG A 1 213 ? -3.455 2.706 22.240 1.00 83.19 213 ARG A N 1
ATOM 1663 C CA . ARG A 1 213 ? -4.303 1.766 22.979 1.00 83.19 213 ARG A CA 1
ATOM 1664 C C . ARG A 1 213 ? -3.728 0.351 22.997 1.00 83.19 213 ARG A C 1
ATOM 1666 O O . ARG A 1 213 ? -3.581 -0.217 24.070 1.00 83.19 213 ARG A O 1
ATOM 1673 N N . ASN A 1 214 ? -3.396 -0.201 21.832 1.00 87.19 214 ASN A N 1
ATOM 1674 C CA . ASN A 1 214 ? -2.994 -1.607 21.699 1.00 87.19 214 ASN A CA 1
ATOM 1675 C C . ASN A 1 214 ? -1.482 -1.820 21.852 1.00 87.19 214 ASN A C 1
ATOM 1677 O O . ASN A 1 214 ? -1.039 -2.943 22.073 1.00 87.19 214 ASN A O 1
ATOM 1681 N N . ARG A 1 215 ? -0.687 -0.746 21.736 1.00 93.06 215 ARG A N 1
ATOM 1682 C CA . ARG A 1 215 ? 0.781 -0.763 21.818 1.00 93.06 215 ARG A CA 1
ATOM 1683 C C . ARG A 1 215 ? 1.439 -1.872 20.969 1.00 93.06 215 ARG A C 1
ATOM 1685 O O . ARG A 1 215 ? 2.317 -2.571 21.499 1.00 93.06 215 ARG A O 1
ATOM 1692 N N . PRO A 1 216 ? 1.048 -2.055 19.687 1.00 96.50 216 PRO A N 1
ATOM 1693 C CA . PRO A 1 216 ? 1.751 -2.973 18.793 1.00 96.50 216 PRO A CA 1
ATOM 1694 C C . PRO A 1 216 ? 3.186 -2.480 18.567 1.00 96.50 216 PRO A C 1
ATOM 1696 O O . PRO A 1 216 ? 3.509 -1.339 18.898 1.00 96.50 216 PRO A O 1
ATOM 1699 N N . ALA A 1 217 ? 4.047 -3.327 18.010 1.00 98.00 217 ALA A N 1
ATOM 1700 C CA . ALA A 1 217 ? 5.281 -2.847 17.403 1.00 98.00 217 ALA A CA 1
ATOM 1701 C C . ALA A 1 217 ? 4.943 -2.188 16.056 1.00 98.00 217 ALA A C 1
ATOM 1703 O O . ALA A 1 217 ? 4.288 -2.800 15.214 1.00 98.00 217 ALA A O 1
ATOM 1704 N N . VAL A 1 218 ? 5.330 -0.934 15.860 1.00 98.06 218 VAL A N 1
ATOM 1705 C CA . VAL A 1 218 ? 4.950 -0.125 14.699 1.00 98.06 218 VAL A CA 1
ATOM 1706 C C . VAL A 1 218 ? 6.100 -0.071 13.705 1.00 98.06 218 VAL A C 1
ATOM 1708 O O . VAL A 1 218 ? 7.178 0.442 14.002 1.00 98.06 218 VAL A O 1
ATOM 1711 N N . ILE A 1 219 ? 5.851 -0.570 12.498 1.00 97.94 219 ILE A N 1
ATOM 1712 C CA . ILE A 1 219 ? 6.854 -0.662 11.438 1.00 97.94 219 ILE A CA 1
ATOM 1713 C C . ILE A 1 219 ? 6.393 0.168 10.242 1.00 97.94 219 ILE A C 1
ATOM 1715 O O . ILE A 1 219 ? 5.407 -0.154 9.579 1.00 97.94 219 ILE A O 1
ATOM 1719 N N . PHE A 1 220 ? 7.113 1.245 9.945 1.00 95.44 220 PHE A N 1
ATOM 1720 C CA . PHE A 1 220 ? 6.828 2.087 8.786 1.00 95.44 220 PHE A CA 1
ATOM 1721 C C . PHE A 1 220 ? 7.464 1.514 7.522 1.00 95.44 220 PHE A C 1
ATOM 1723 O O . PHE A 1 220 ? 8.643 1.168 7.525 1.00 95.44 220 PHE A O 1
ATOM 1730 N N . LEU A 1 221 ? 6.720 1.467 6.417 1.00 90.75 221 LEU A N 1
ATOM 1731 C CA . LEU A 1 221 ? 7.288 1.221 5.093 1.00 90.75 221 LEU A CA 1
ATOM 1732 C C . LEU A 1 221 ? 7.622 2.556 4.428 1.00 90.75 221 LEU A C 1
ATOM 1734 O O . LEU A 1 221 ? 6.729 3.256 3.951 1.00 90.75 221 LEU A O 1
ATOM 1738 N N . ASN A 1 222 ? 8.916 2.874 4.353 1.00 83.44 222 ASN A N 1
ATOM 1739 C CA . ASN A 1 222 ? 9.439 4.203 4.020 1.00 83.44 222 ASN A CA 1
ATOM 1740 C C . ASN A 1 222 ? 9.000 5.291 5.023 1.00 83.44 222 ASN A C 1
ATOM 1742 O O . ASN A 1 222 ? 8.469 5.000 6.095 1.00 83.44 222 ASN A O 1
ATOM 1746 N N . ILE A 1 223 ? 9.288 6.557 4.713 1.00 80.50 223 ILE A N 1
ATOM 1747 C CA . ILE A 1 223 ? 8.840 7.696 5.524 1.00 80.50 223 ILE A CA 1
ATOM 1748 C C . ILE A 1 223 ? 7.327 7.871 5.368 1.00 80.50 223 ILE A C 1
ATOM 1750 O O . ILE A 1 223 ? 6.790 7.781 4.264 1.00 80.50 223 ILE A O 1
ATOM 1754 N N . ASN A 1 224 ? 6.655 8.143 6.485 1.00 83.06 224 ASN A N 1
ATOM 1755 C CA . ASN A 1 224 ? 5.242 8.482 6.528 1.00 83.06 224 ASN A CA 1
ATOM 1756 C C . ASN A 1 224 ? 5.073 9.908 7.070 1.00 83.06 224 ASN A C 1
ATOM 1758 O O . ASN A 1 224 ? 5.522 10.202 8.174 1.00 83.06 224 ASN A O 1
ATOM 1762 N N . ASP A 1 225 ? 4.399 10.775 6.314 1.00 79.38 225 ASP A N 1
ATOM 1763 C CA . ASP A 1 225 ? 4.210 12.185 6.692 1.00 79.38 225 ASP A CA 1
ATOM 1764 C C . ASP A 1 225 ? 2.998 12.413 7.613 1.00 79.38 225 ASP A C 1
ATOM 1766 O O . ASP A 1 225 ? 2.781 13.510 8.136 1.00 79.38 225 ASP A O 1
ATOM 1770 N N . TYR A 1 226 ? 2.154 11.396 7.797 1.00 87.19 226 TYR A N 1
ATOM 1771 C CA . TYR A 1 226 ? 0.867 11.544 8.472 1.00 87.19 226 TYR A CA 1
ATOM 1772 C C . TYR A 1 226 ? 0.917 11.085 9.922 1.00 87.19 226 TYR A C 1
ATOM 1774 O O . TYR A 1 226 ? 0.361 11.764 10.794 1.00 87.19 226 TYR A O 1
ATOM 1782 N N . ILE A 1 227 ? 1.557 9.947 10.177 1.00 91.62 227 ILE A N 1
ATOM 1783 C CA . ILE A 1 227 ? 1.701 9.367 11.509 1.00 91.62 227 ILE A CA 1
ATOM 1784 C C . ILE A 1 227 ? 3.030 9.842 12.107 1.00 91.62 227 ILE A C 1
ATOM 1786 O O . ILE A 1 227 ? 4.061 9.697 11.453 1.00 91.62 227 ILE A O 1
ATOM 1790 N N . PRO A 1 228 ? 3.033 10.397 13.332 1.00 91.44 228 PRO A N 1
ATOM 1791 C CA . PRO A 1 228 ? 4.264 10.859 13.962 1.00 91.44 228 PRO A CA 1
ATOM 1792 C C . PRO A 1 228 ? 5.298 9.735 14.100 1.00 91.44 228 PRO A C 1
ATOM 1794 O O . PRO A 1 228 ? 4.968 8.639 14.563 1.00 91.44 228 PRO A O 1
ATOM 1797 N N . SER A 1 229 ? 6.542 10.005 13.701 1.00 90.00 229 SER A N 1
ATOM 1798 C CA . SER A 1 229 ? 7.610 9.002 13.658 1.00 90.00 229 SER A CA 1
ATOM 1799 C C . SER A 1 229 ? 7.984 8.479 15.044 1.00 90.00 229 SER A C 1
ATOM 1801 O O . SER A 1 229 ? 8.390 7.332 15.158 1.00 90.00 229 SER A O 1
ATOM 1803 N N . GLU A 1 230 ? 7.765 9.255 16.110 1.00 92.81 230 GLU A N 1
ATOM 1804 C CA . GLU A 1 230 ? 7.983 8.831 17.498 1.00 92.81 230 GLU A CA 1
ATOM 1805 C C . GLU A 1 230 ? 7.093 7.667 17.960 1.00 92.81 230 GLU A C 1
ATOM 1807 O O . GLU A 1 230 ? 7.327 7.112 19.031 1.00 92.81 230 GLU A O 1
ATOM 1812 N N . LEU A 1 231 ? 6.062 7.320 17.185 1.00 94.25 231 LEU A N 1
ATOM 1813 C CA . LEU A 1 231 ? 5.230 6.146 17.432 1.00 94.25 231 LEU A CA 1
ATOM 1814 C C . LEU A 1 231 ? 5.803 4.867 16.802 1.00 94.25 231 LEU A C 1
ATOM 1816 O O . LEU A 1 231 ? 5.216 3.811 17.008 1.00 94.25 231 LEU A O 1
ATOM 1820 N N . GLY A 1 232 ? 6.881 4.966 16.017 1.00 94.81 232 GLY A N 1
ATOM 1821 C CA . GLY A 1 232 ? 7.522 3.854 15.316 1.00 94.81 232 GLY A CA 1
ATOM 1822 C C . GLY A 1 232 ? 8.585 3.131 16.132 1.00 94.81 232 GLY A C 1
ATOM 1823 O O . GLY A 1 232 ? 9.359 3.756 16.851 1.00 94.81 232 GLY A O 1
ATOM 1824 N N . ASP A 1 233 ? 8.677 1.819 15.932 1.00 97.12 233 ASP A N 1
ATOM 1825 C CA . ASP A 1 233 ? 9.781 0.979 16.403 1.00 97.12 233 ASP A CA 1
ATOM 1826 C C . ASP A 1 233 ? 10.863 0.804 15.324 1.00 97.12 233 ASP A C 1
ATOM 1828 O O . ASP A 1 233 ? 12.038 0.652 15.653 1.00 97.12 233 ASP A O 1
ATOM 1832 N N . ALA A 1 234 ? 10.495 0.849 14.036 1.00 96.69 234 ALA A N 1
ATOM 1833 C CA . ALA A 1 234 ? 11.444 0.897 12.922 1.00 96.69 234 ALA A CA 1
ATOM 1834 C C . ALA A 1 234 ? 10.837 1.488 11.636 1.00 96.69 234 ALA A C 1
ATOM 1836 O O . ALA A 1 234 ? 9.620 1.493 11.436 1.00 96.69 234 ALA A O 1
ATOM 1837 N N . THR A 1 235 ? 11.706 1.923 10.720 1.00 94.94 235 THR A N 1
ATOM 1838 C CA . THR A 1 235 ? 11.351 2.221 9.323 1.00 94.94 235 THR A CA 1
ATOM 1839 C C . THR A 1 235 ? 12.089 1.277 8.389 1.00 94.94 235 THR A C 1
ATOM 1841 O O . THR A 1 235 ? 13.302 1.129 8.475 1.00 94.94 235 THR A O 1
ATOM 1844 N N . ILE A 1 236 ? 11.366 0.671 7.458 1.00 92.44 236 ILE A N 1
ATOM 1845 C CA . ILE A 1 236 ? 11.896 -0.259 6.469 1.00 92.44 236 ILE A CA 1
ATOM 1846 C C . ILE A 1 236 ? 12.126 0.454 5.142 1.00 92.44 236 ILE A C 1
ATOM 1848 O O . ILE A 1 236 ? 11.242 1.152 4.640 1.00 92.44 236 ILE A O 1
ATOM 1852 N N . VAL A 1 237 ? 13.310 0.244 4.562 1.00 86.00 237 VAL A N 1
ATOM 1853 C CA . VAL A 1 237 ? 13.722 0.795 3.265 1.00 86.00 237 VAL A CA 1
ATOM 1854 C C . VAL A 1 237 ? 14.430 -0.302 2.467 1.00 86.00 237 VAL A C 1
ATOM 1856 O O . VAL A 1 237 ? 15.560 -0.655 2.770 1.00 86.00 237 VAL A O 1
ATOM 1859 N N . ALA A 1 238 ? 13.777 -0.855 1.443 1.00 73.25 238 ALA A N 1
ATOM 1860 C CA . ALA A 1 238 ? 14.347 -1.942 0.630 1.00 73.25 238 ALA A CA 1
ATOM 1861 C C . ALA A 1 238 ? 15.125 -1.454 -0.608 1.00 73.25 238 ALA A C 1
ATOM 1863 O O . ALA A 1 238 ? 15.920 -2.190 -1.181 1.00 73.25 238 ALA A O 1
ATOM 1864 N N . HIS A 1 239 ? 14.884 -0.217 -1.037 1.00 68.44 239 HIS A N 1
ATOM 1865 C CA . HIS A 1 239 ? 15.542 0.439 -2.166 1.00 68.44 239 HIS A CA 1
ATOM 1866 C C . HIS A 1 239 ? 15.481 1.960 -1.963 1.00 68.44 239 HIS A C 1
ATOM 1868 O O . HIS A 1 239 ? 14.731 2.434 -1.105 1.00 68.44 239 HIS A O 1
ATOM 1874 N N . LYS A 1 240 ? 16.201 2.752 -2.773 1.00 54.62 240 LYS A N 1
ATOM 1875 C CA . LYS A 1 240 ? 15.944 4.201 -2.895 1.00 54.62 240 LYS A CA 1
ATOM 1876 C C . LYS A 1 240 ? 14.557 4.441 -3.511 1.00 54.62 240 LYS A C 1
ATOM 1878 O O . LYS A 1 240 ? 14.424 4.715 -4.704 1.00 54.62 240 LYS A O 1
ATOM 1883 N N . GLY A 1 241 ? 13.512 4.288 -2.706 1.00 42.56 241 GLY A N 1
ATOM 1884 C CA . GLY A 1 241 ? 12.159 4.708 -3.041 1.00 42.56 241 GLY A CA 1
ATOM 1885 C C . GLY A 1 241 ? 12.096 6.232 -3.072 1.00 42.56 241 GLY A C 1
ATOM 1886 O O . GLY A 1 241 ? 12.704 6.903 -2.238 1.00 42.56 241 GLY A O 1
ATOM 1887 N N . PHE A 1 242 ? 11.405 6.786 -4.067 1.00 36.94 242 PHE A N 1
ATOM 1888 C CA . PHE A 1 242 ? 11.170 8.221 -4.185 1.00 36.94 242 PHE A CA 1
ATOM 1889 C C . PHE A 1 242 ? 10.516 8.749 -2.902 1.00 36.94 242 PHE A C 1
ATOM 1891 O O . PHE A 1 242 ? 9.437 8.294 -2.528 1.00 36.94 242 PHE A O 1
ATOM 1898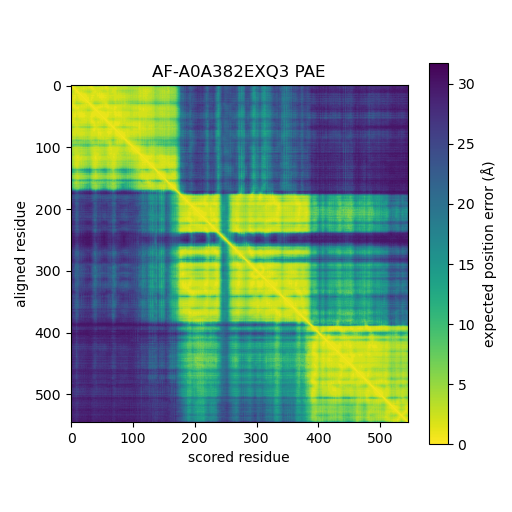 N N . VAL A 1 243 ? 11.144 9.733 -2.254 1.00 31.67 243 VAL A N 1
ATOM 1899 C CA . VAL A 1 243 ? 10.459 10.582 -1.275 1.00 31.67 243 VAL A CA 1
ATOM 1900 C C . VAL A 1 243 ? 9.405 11.362 -2.054 1.00 31.67 243 VAL A C 1
ATOM 1902 O O . VAL A 1 243 ? 9.726 12.289 -2.798 1.00 31.67 243 VAL A O 1
ATOM 1905 N N . GLN A 1 244 ? 8.152 10.929 -1.964 1.00 27.83 244 GLN A N 1
ATOM 1906 C CA . GLN A 1 244 ? 7.031 11.614 -2.585 1.00 27.83 244 GLN A CA 1
ATOM 1907 C C . GLN A 1 244 ? 6.540 12.709 -1.633 1.00 27.83 244 GLN A C 1
ATOM 1909 O O . GLN A 1 244 ? 5.648 12.481 -0.826 1.00 27.83 244 GLN A O 1
ATOM 1914 N N . CYS A 1 245 ? 7.116 13.909 -1.725 1.00 25.28 245 CYS A N 1
ATOM 1915 C CA . CYS A 1 245 ? 6.531 15.093 -1.095 1.00 25.28 245 CYS A CA 1
ATOM 1916 C C . CYS A 1 245 ? 5.396 15.641 -1.978 1.00 25.28 245 CYS A C 1
ATOM 1918 O O . CYS A 1 245 ? 5.637 16.399 -2.913 1.00 25.28 245 CYS A O 1
ATOM 1920 N N . GLY A 1 246 ? 4.146 15.286 -1.669 1.00 33.28 246 GLY A N 1
ATOM 1921 C CA . GLY A 1 246 ? 2.960 15.911 -2.272 1.00 33.28 246 GLY A CA 1
ATOM 1922 C C . GLY A 1 246 ? 2.657 15.527 -3.732 1.00 33.28 246 GLY A C 1
ATOM 1923 O O . GLY A 1 246 ? 3.066 14.478 -4.229 1.00 33.28 246 GLY A O 1
ATOM 1924 N N . THR A 1 247 ? 1.855 16.364 -4.404 1.00 24.00 247 THR A N 1
ATOM 1925 C CA . THR A 1 247 ? 1.274 16.124 -5.743 1.00 24.00 247 THR A CA 1
ATOM 1926 C C . THR A 1 247 ? 2.190 16.473 -6.922 1.00 24.00 247 THR A C 1
ATOM 1928 O O . THR A 1 247 ? 1.748 16.390 -8.065 1.00 24.00 247 THR A O 1
ATOM 1931 N N . GLU A 1 248 ? 3.454 16.835 -6.692 1.00 22.47 248 GLU A N 1
ATOM 1932 C CA . GLU A 1 248 ? 4.393 17.203 -7.758 1.00 22.47 248 GLU A CA 1
ATOM 1933 C C . GLU A 1 248 ? 5.715 16.435 -7.626 1.00 22.47 248 GLU A C 1
ATOM 1935 O O . GLU A 1 248 ? 6.433 16.533 -6.633 1.00 22.47 248 GLU A O 1
ATOM 1940 N N . VAL A 1 249 ? 6.050 15.660 -8.661 1.00 23.62 249 VAL A N 1
ATOM 1941 C CA . VAL A 1 249 ? 7.355 15.003 -8.800 1.00 23.62 249 VAL A CA 1
ATOM 1942 C C . VAL A 1 249 ? 8.361 16.055 -9.265 1.00 23.62 249 VAL A C 1
ATOM 1944 O O . VAL A 1 249 ? 8.500 16.311 -10.460 1.00 23.62 249 VAL A O 1
ATOM 1947 N N . PHE A 1 250 ? 9.074 16.681 -8.330 1.00 23.34 250 PHE A N 1
ATOM 1948 C CA . PHE A 1 250 ? 10.204 17.541 -8.670 1.00 23.34 250 PHE A CA 1
ATOM 1949 C C . PHE A 1 250 ? 11.443 16.688 -8.959 1.00 23.34 250 PHE A C 1
ATOM 1951 O O . PHE A 1 250 ? 12.058 16.121 -8.059 1.00 23.34 250 PHE A O 1
ATOM 1958 N N . ILE A 1 251 ? 11.843 16.624 -10.232 1.00 25.30 251 ILE A N 1
ATOM 1959 C CA . ILE A 1 251 ? 13.206 16.240 -10.608 1.00 25.30 251 ILE A CA 1
ATOM 1960 C C . ILE A 1 251 ? 14.088 17.458 -10.334 1.00 25.30 251 ILE A C 1
ATOM 1962 O O . ILE A 1 251 ? 14.238 18.330 -11.187 1.00 25.30 251 ILE A O 1
ATOM 1966 N N . THR A 1 252 ? 14.673 17.535 -9.143 1.00 24.08 252 THR A N 1
ATOM 1967 C CA . THR A 1 252 ? 15.817 18.414 -8.899 1.00 24.08 252 THR A CA 1
ATOM 1968 C C . THR A 1 252 ? 16.949 17.612 -8.269 1.00 24.08 252 THR A C 1
ATOM 1970 O O . THR A 1 252 ? 16.756 16.715 -7.449 1.00 24.08 252 THR A O 1
ATOM 1973 N N . THR A 1 253 ? 18.166 17.931 -8.686 1.00 23.53 253 THR A N 1
ATOM 1974 C CA . THR A 1 253 ? 19.462 17.359 -8.293 1.00 23.53 253 THR A CA 1
ATOM 1975 C C . THR A 1 253 ? 19.817 17.533 -6.801 1.00 23.53 253 THR A C 1
ATOM 1977 O O . THR A 1 253 ? 20.971 17.360 -6.427 1.00 23.53 253 THR A O 1
ATOM 1980 N N . SER A 1 254 ? 18.845 17.840 -5.931 1.00 29.59 254 SER A N 1
ATOM 1981 C CA . SER A 1 254 ? 19.008 18.074 -4.488 1.00 29.59 254 SER A CA 1
ATOM 1982 C C . SER A 1 254 ? 18.400 16.983 -3.589 1.00 29.59 254 SER A C 1
ATOM 1984 O O . SER A 1 254 ? 18.332 17.169 -2.375 1.00 29.59 254 SER A O 1
ATOM 1986 N N . MET A 1 255 ? 17.945 15.850 -4.144 1.00 33.59 255 MET A N 1
ATOM 1987 C CA . MET A 1 255 ? 17.265 14.797 -3.369 1.00 33.59 255 MET A CA 1
ATOM 1988 C C . MET A 1 255 ? 18.149 14.040 -2.362 1.00 33.59 255 MET A C 1
ATOM 1990 O O . MET A 1 255 ? 17.590 13.419 -1.464 1.00 33.59 255 MET A O 1
ATOM 1994 N N . THR A 1 256 ? 19.484 14.077 -2.450 1.00 42.94 256 THR A N 1
ATOM 1995 C CA . THR A 1 256 ? 20.334 13.391 -1.452 1.00 42.94 256 THR A CA 1
ATOM 1996 C C . THR A 1 256 ? 20.243 14.091 -0.092 1.00 42.94 256 THR A C 1
ATOM 1998 O O . THR A 1 256 ? 19.814 13.483 0.884 1.00 42.94 256 THR A O 1
ATOM 2001 N N . ASN A 1 257 ? 20.415 15.416 -0.069 1.00 39.88 257 ASN A N 1
ATOM 2002 C CA . ASN A 1 257 ? 20.309 16.226 1.150 1.00 39.88 257 ASN A CA 1
ATOM 2003 C C . ASN A 1 257 ? 18.914 16.167 1.810 1.00 39.88 257 ASN A C 1
ATOM 2005 O O . ASN A 1 257 ? 18.800 16.279 3.029 1.00 39.88 257 ASN A O 1
ATOM 2009 N N . ALA A 1 258 ? 17.843 16.009 1.021 1.00 47.38 258 ALA A N 1
ATOM 2010 C CA . ALA A 1 258 ? 16.476 15.886 1.541 1.00 47.38 258 ALA A CA 1
ATOM 2011 C C . ALA A 1 258 ? 16.184 14.485 2.107 1.00 47.38 258 ALA A C 1
ATOM 2013 O O . ALA A 1 258 ? 15.498 14.367 3.122 1.00 47.38 258 ALA A O 1
ATOM 2014 N N . TRP A 1 259 ? 16.731 13.439 1.477 1.00 54.47 259 TRP A N 1
ATOM 2015 C CA . TRP A 1 259 ? 16.612 12.057 1.939 1.00 54.47 259 TRP A CA 1
ATOM 2016 C C . TRP A 1 259 ? 17.259 11.910 3.323 1.00 54.47 259 TRP A C 1
ATOM 2018 O O . TRP A 1 259 ? 16.573 11.605 4.297 1.00 54.47 259 TRP A O 1
ATOM 2028 N N . SER A 1 260 ? 18.540 12.254 3.468 1.00 53.25 260 SER A N 1
ATOM 2029 C CA . SER A 1 260 ? 19.227 12.186 4.766 1.00 53.25 260 SER A CA 1
ATOM 2030 C C . SER A 1 260 ? 18.619 13.120 5.818 1.00 53.25 260 SER A C 1
ATOM 2032 O O . SER A 1 260 ? 18.515 12.746 6.988 1.00 53.25 260 SER A O 1
ATOM 2034 N N . GLY A 1 261 ? 18.131 14.295 5.409 1.00 61.28 261 GLY A N 1
ATOM 2035 C CA . GLY A 1 261 ? 17.435 15.240 6.282 1.00 61.28 261 GLY A CA 1
ATOM 2036 C C . GLY A 1 261 ? 16.206 14.654 6.985 1.00 61.28 261 GLY A C 1
ATOM 2037 O O . GLY A 1 261 ? 16.072 14.813 8.191 1.00 61.28 261 GLY A O 1
ATOM 2038 N N . GLN A 1 262 ? 15.327 13.938 6.280 1.00 70.19 262 GLN A N 1
ATOM 2039 C CA . GLN A 1 262 ? 14.130 13.361 6.909 1.00 70.19 262 GLN A CA 1
ATOM 2040 C C . GLN A 1 262 ? 14.436 12.093 7.718 1.00 70.19 262 GLN A C 1
ATOM 2042 O O . GLN A 1 262 ? 13.921 11.931 8.823 1.00 70.19 262 GLN A O 1
ATOM 2047 N N . TYR A 1 263 ? 15.310 11.218 7.209 1.00 77.06 263 TYR A N 1
ATOM 2048 C CA . TYR A 1 263 ? 15.691 9.989 7.914 1.00 77.06 263 TYR A CA 1
ATOM 2049 C C . TYR A 1 263 ? 16.514 10.267 9.184 1.00 77.06 263 TYR A C 1
ATOM 2051 O O . TYR A 1 263 ? 16.392 9.531 10.159 1.00 77.06 263 TYR A O 1
ATOM 2059 N N . SER A 1 264 ? 17.301 11.349 9.223 1.00 76.38 264 SER A N 1
ATOM 2060 C CA . SER A 1 264 ? 18.054 11.754 10.426 1.00 76.38 264 SER A CA 1
ATOM 2061 C C . SER A 1 264 ? 17.183 12.281 11.570 1.00 76.38 264 SER A C 1
ATOM 2063 O O . SER A 1 264 ? 17.646 12.338 12.707 1.00 76.38 264 SER A O 1
ATOM 2065 N N . LEU A 1 265 ? 15.924 12.637 11.297 1.00 80.38 265 LEU A N 1
ATOM 2066 C CA . LEU A 1 265 ? 14.958 13.048 12.320 1.00 80.38 265 LEU A CA 1
ATOM 2067 C C . LEU A 1 265 ? 14.248 11.856 12.977 1.00 80.38 265 LEU A C 1
ATOM 2069 O O . LEU A 1 265 ? 13.537 12.041 13.969 1.00 80.38 265 LEU A O 1
ATOM 2073 N N . LEU A 1 266 ? 14.412 10.645 12.436 1.00 85.69 266 LEU A N 1
ATOM 2074 C CA . LEU A 1 266 ? 13.820 9.442 13.008 1.00 85.69 266 LEU A CA 1
ATOM 2075 C C . LEU A 1 266 ? 14.510 9.099 14.330 1.00 85.69 266 LEU A C 1
ATOM 2077 O O . LEU A 1 266 ? 15.734 9.115 14.446 1.00 85.69 266 LEU A O 1
ATOM 2081 N N . LYS A 1 267 ? 13.702 8.769 15.338 1.00 86.50 267 LYS A N 1
ATOM 2082 C CA . LYS A 1 267 ? 14.177 8.374 16.675 1.00 86.50 267 LYS A CA 1
ATOM 2083 C C . LYS A 1 267 ? 14.295 6.859 16.843 1.00 86.50 267 LYS A C 1
ATOM 2085 O O . LYS A 1 267 ? 14.631 6.383 17.923 1.00 86.50 267 LYS A O 1
ATOM 2090 N N . HIS A 1 268 ? 14.022 6.118 15.779 1.00 93.12 268 HIS A N 1
ATOM 2091 C CA . HIS A 1 268 ? 13.992 4.665 15.720 1.00 93.12 268 HIS A CA 1
ATOM 2092 C C . HIS A 1 268 ? 14.895 4.162 14.583 1.00 93.12 268 HIS A C 1
ATOM 2094 O O . HIS A 1 268 ? 15.230 4.936 13.681 1.00 93.12 268 HIS A O 1
ATOM 2100 N N . PRO A 1 269 ? 15.338 2.894 14.623 1.00 94.88 269 PRO A N 1
ATOM 2101 C CA . PRO A 1 269 ? 16.221 2.335 13.606 1.00 94.88 269 PRO A CA 1
ATOM 2102 C C . PRO A 1 269 ? 15.600 2.281 12.206 1.00 94.88 269 PRO A C 1
ATOM 2104 O O . PRO A 1 269 ? 14.393 2.095 12.029 1.00 94.88 269 PRO A O 1
ATOM 2107 N N . ILE A 1 270 ? 16.466 2.364 11.199 1.00 93.19 270 ILE A N 1
ATOM 2108 C CA . ILE A 1 270 ? 16.127 2.130 9.798 1.00 93.19 270 ILE A CA 1
ATOM 2109 C C . ILE A 1 270 ? 16.653 0.753 9.400 1.00 93.19 270 ILE A C 1
ATOM 2111 O O . ILE A 1 270 ? 17.854 0.506 9.476 1.00 93.19 270 ILE A O 1
ATOM 2115 N N . ILE A 1 271 ? 15.765 -0.130 8.954 1.00 94.75 271 ILE A N 1
ATOM 2116 C CA . ILE A 1 271 ? 16.109 -1.478 8.498 1.00 94.75 271 ILE A CA 1
ATOM 2117 C C . ILE A 1 271 ? 16.212 -1.456 6.975 1.00 94.75 271 ILE A C 1
ATOM 2119 O O . ILE A 1 271 ? 15.227 -1.180 6.283 1.00 94.75 271 ILE A O 1
ATOM 2123 N N . MET A 1 272 ? 17.398 -1.734 6.441 1.00 90.19 272 MET A N 1
ATOM 2124 C CA . MET A 1 272 ? 17.670 -1.684 5.001 1.00 90.19 272 MET A CA 1
ATOM 2125 C C . MET A 1 272 ? 18.802 -2.640 4.612 1.00 90.19 272 MET A C 1
ATOM 2127 O O . MET A 1 272 ? 19.628 -2.937 5.474 1.00 90.19 272 MET A O 1
ATOM 2131 N N . PRO A 1 273 ? 18.900 -3.062 3.337 1.00 88.50 273 PRO A N 1
ATOM 2132 C CA . PRO A 1 273 ? 20.048 -3.810 2.835 1.00 88.50 273 PRO A CA 1
ATOM 2133 C C . PRO A 1 273 ? 21.225 -2.859 2.627 1.00 88.50 273 PRO A C 1
ATOM 2135 O O . PRO A 1 273 ? 21.554 -2.454 1.508 1.00 88.50 273 PRO A O 1
ATOM 2138 N N . TYR A 1 274 ? 21.826 -2.434 3.735 1.00 83.94 274 TYR A N 1
ATOM 2139 C CA . TYR A 1 274 ? 22.812 -1.368 3.762 1.00 83.94 274 TYR A CA 1
ATOM 2140 C C . TYR A 1 274 ? 24.072 -1.761 3.003 1.00 83.94 274 TYR A C 1
ATOM 2142 O O . TYR A 1 274 ? 24.572 -0.936 2.246 1.00 83.94 274 TYR A O 1
ATOM 2150 N N . GLY A 1 275 ? 24.535 -3.012 3.096 1.00 76.06 275 GLY A N 1
ATOM 2151 C CA . GLY A 1 275 ? 25.656 -3.505 2.286 1.00 76.06 275 GLY A CA 1
ATOM 2152 C C . GLY A 1 275 ? 25.503 -3.213 0.784 1.00 76.06 275 GLY A C 1
ATOM 2153 O O . GLY A 1 275 ? 26.450 -2.747 0.147 1.00 76.06 275 GLY A O 1
ATOM 2154 N N . ARG A 1 276 ? 24.287 -3.379 0.243 1.00 72.44 276 ARG A N 1
ATOM 2155 C CA . ARG A 1 276 ? 23.943 -3.062 -1.155 1.00 72.44 276 ARG A CA 1
ATOM 2156 C C . ARG A 1 276 ? 23.819 -1.555 -1.383 1.00 72.44 276 ARG A C 1
ATOM 2158 O O . ARG A 1 276 ? 24.447 -1.002 -2.282 1.00 72.44 276 ARG A O 1
ATOM 2165 N N . LEU A 1 277 ? 23.051 -0.872 -0.533 1.00 71.88 277 LEU A N 1
ATOM 2166 C CA . LEU A 1 277 ? 22.707 0.542 -0.719 1.00 71.88 277 LEU A CA 1
ATOM 2167 C C . LEU A 1 277 ? 23.830 1.513 -0.328 1.00 71.88 277 LEU A C 1
ATOM 2169 O O . LEU A 1 277 ? 23.787 2.685 -0.698 1.00 71.88 277 LEU A O 1
ATOM 2173 N N . ARG A 1 278 ? 24.858 1.071 0.402 1.00 69.31 278 ARG A N 1
ATOM 2174 C CA . ARG A 1 278 ? 25.947 1.924 0.904 1.00 69.31 278 ARG A CA 1
ATOM 2175 C C . ARG A 1 278 ? 26.683 2.653 -0.217 1.00 69.31 278 ARG A C 1
ATOM 2177 O O . ARG A 1 278 ? 27.044 3.818 -0.051 1.00 69.31 278 ARG A O 1
ATOM 2184 N N . THR A 1 279 ? 26.897 1.989 -1.353 1.00 60.69 279 THR A N 1
ATOM 2185 C CA . THR A 1 279 ? 27.552 2.596 -2.524 1.00 60.69 279 THR A CA 1
ATOM 2186 C C . THR A 1 279 ? 26.695 3.698 -3.152 1.00 60.69 279 THR A C 1
ATOM 2188 O O . THR A 1 279 ? 27.230 4.688 -3.649 1.00 60.69 279 THR A O 1
ATOM 2191 N N . GLU A 1 280 ? 25.369 3.576 -3.059 1.00 55.31 280 GLU A N 1
ATOM 2192 C CA . GLU A 1 280 ? 24.413 4.557 -3.564 1.00 55.31 280 GLU A CA 1
ATOM 2193 C C . GLU A 1 280 ? 24.165 5.718 -2.591 1.00 55.31 280 GLU A C 1
ATOM 2195 O O . GLU A 1 280 ? 23.903 6.840 -3.030 1.00 55.31 280 GLU A O 1
ATOM 2200 N N . LEU A 1 281 ? 24.175 5.461 -1.280 1.00 62.97 281 LEU A N 1
ATOM 2201 C CA . LEU A 1 281 ? 23.797 6.421 -0.234 1.00 62.97 281 LEU A CA 1
ATOM 2202 C C . LEU A 1 281 ? 24.946 7.339 0.217 1.00 62.97 281 LEU A C 1
ATOM 2204 O O . LEU A 1 281 ? 24.699 8.409 0.772 1.00 62.97 281 LEU A O 1
ATOM 2208 N N . GLY A 1 282 ? 26.199 6.978 -0.070 1.00 60.62 282 GLY A N 1
ATOM 2209 C CA . GLY A 1 282 ? 27.357 7.836 0.190 1.00 60.62 282 GLY A CA 1
ATOM 2210 C C . GLY A 1 282 ? 27.627 8.083 1.683 1.00 60.62 282 GLY A C 1
ATOM 2211 O O . GLY A 1 282 ? 27.365 7.237 2.531 1.00 60.62 282 GLY A O 1
ATOM 2212 N N . ALA A 1 283 ? 28.208 9.241 2.023 1.00 59.94 283 ALA A N 1
ATOM 2213 C CA . ALA A 1 283 ? 28.615 9.581 3.397 1.00 59.94 283 ALA A CA 1
ATOM 2214 C C . ALA A 1 283 ? 27.457 10.031 4.314 1.00 59.94 283 ALA A C 1
ATOM 2216 O O . ALA A 1 283 ? 27.677 10.259 5.505 1.00 59.94 283 ALA A O 1
ATOM 2217 N N . GLU A 1 284 ? 26.246 10.168 3.771 1.00 61.66 284 GLU A N 1
ATOM 2218 C CA . GLU A 1 284 ? 25.082 10.751 4.449 1.00 61.66 284 GLU A CA 1
ATOM 2219 C C . GLU A 1 284 ? 24.423 9.805 5.471 1.00 61.66 284 GL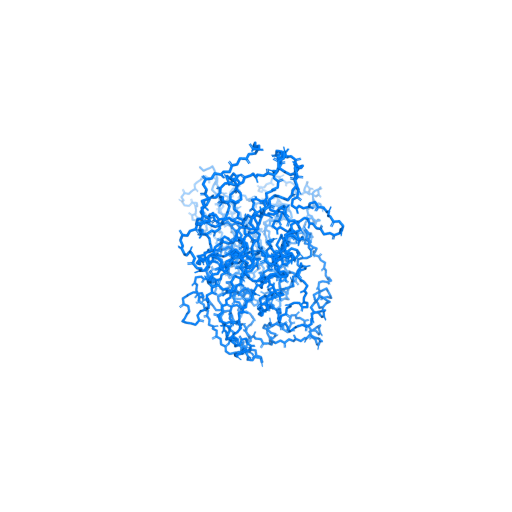U A C 1
ATOM 2221 O O . GLU A 1 284 ? 23.569 10.215 6.251 1.00 61.66 284 GLU A O 1
ATOM 2226 N N . THR A 1 285 ? 24.854 8.545 5.520 1.00 68.38 285 THR A N 1
ATOM 2227 C CA . THR A 1 285 ? 24.337 7.509 6.428 1.00 68.38 285 THR A CA 1
ATOM 2228 C C . THR A 1 285 ? 25.114 7.395 7.737 1.00 68.38 285 THR A C 1
ATOM 2230 O O . THR A 1 285 ? 24.691 6.670 8.631 1.00 68.38 285 THR A O 1
ATOM 2233 N N . LYS A 1 286 ? 26.232 8.124 7.891 1.00 68.31 286 LYS A N 1
ATOM 2234 C CA . LYS A 1 286 ? 27.132 8.016 9.059 1.00 68.31 286 LYS A CA 1
ATOM 2235 C C . LYS A 1 286 ? 26.459 8.279 10.410 1.00 68.31 286 LYS A C 1
ATOM 2237 O O . LYS A 1 286 ? 26.936 7.766 11.415 1.00 68.31 286 LYS A O 1
ATOM 2242 N N . ASN A 1 287 ? 25.391 9.075 10.425 1.00 73.25 287 ASN A N 1
ATOM 2243 C CA . ASN A 1 287 ? 24.677 9.465 11.643 1.00 73.25 287 ASN A CA 1
ATOM 2244 C C . ASN A 1 287 ? 23.304 8.788 11.777 1.00 73.25 287 ASN A C 1
ATOM 2246 O O . ASN A 1 287 ? 22.533 9.153 12.661 1.00 73.25 287 ASN A O 1
ATOM 2250 N N . LEU A 1 288 ? 22.971 7.847 10.890 1.00 83.38 288 LEU A N 1
ATOM 2251 C CA . LEU A 1 288 ? 21.705 7.125 10.942 1.00 83.38 288 LEU A CA 1
ATOM 2252 C C . LEU A 1 288 ? 21.870 5.845 11.763 1.00 83.38 288 LEU A C 1
ATOM 2254 O O . LEU A 1 288 ? 22.868 5.137 11.636 1.00 83.38 288 LEU A O 1
ATOM 2258 N N . ASN A 1 289 ? 20.867 5.527 12.580 1.00 89.81 289 ASN A N 1
ATOM 2259 C CA . ASN A 1 289 ? 20.782 4.232 13.242 1.00 89.81 289 ASN A CA 1
ATOM 2260 C C . ASN A 1 289 ? 20.285 3.192 12.229 1.00 89.81 289 ASN A C 1
ATOM 2262 O O . ASN A 1 289 ? 19.083 3.101 11.982 1.00 89.81 289 ASN A O 1
ATOM 2266 N N . ILE A 1 290 ? 21.208 2.468 11.599 1.00 90.62 290 ILE A N 1
ATOM 2267 C CA . ILE A 1 290 ? 20.901 1.501 10.542 1.00 90.62 290 ILE A CA 1
ATOM 2268 C C . ILE A 1 290 ? 21.049 0.079 11.077 1.00 90.62 290 ILE A C 1
ATOM 2270 O O . ILE A 1 290 ? 22.090 -0.281 11.624 1.00 90.62 290 ILE A O 1
ATOM 2274 N N . LEU A 1 291 ? 20.018 -0.730 10.853 1.00 94.56 291 LEU A N 1
ATOM 2275 C CA . LEU A 1 291 ? 20.049 -2.177 11.009 1.00 94.56 291 LEU A CA 1
ATOM 2276 C C . LEU A 1 291 ? 20.184 -2.792 9.614 1.00 94.56 291 LEU A C 1
ATOM 2278 O O . LEU A 1 291 ? 19.255 -2.734 8.804 1.00 94.56 291 LEU A O 1
ATOM 2282 N N . ASP A 1 292 ? 21.371 -3.319 9.316 1.00 92.75 292 ASP A N 1
ATOM 2283 C CA . ASP A 1 292 ? 21.678 -3.899 8.009 1.00 92.75 292 ASP A CA 1
ATOM 2284 C C . ASP A 1 292 ? 21.106 -5.313 7.903 1.00 92.75 292 ASP A C 1
ATOM 2286 O O . ASP A 1 292 ? 21.681 -6.258 8.440 1.00 92.75 292 ASP A O 1
ATOM 2290 N N . TYR A 1 293 ? 19.974 -5.451 7.218 1.00 94.75 293 TYR A N 1
ATOM 2291 C CA . TYR A 1 293 ? 19.363 -6.742 6.916 1.00 94.75 293 TYR A CA 1
ATOM 2292 C C . TYR A 1 293 ? 19.449 -6.982 5.409 1.00 94.75 293 TYR A C 1
ATOM 2294 O O . TYR A 1 293 ? 19.008 -6.185 4.592 1.00 94.75 293 TYR A O 1
ATOM 2302 N N . GLY A 1 294 ? 20.082 -8.074 5.012 1.00 92.12 294 GLY A N 1
ATOM 2303 C CA . GLY A 1 294 ? 20.432 -8.310 3.620 1.00 92.12 294 GLY A CA 1
ATOM 2304 C C . GLY A 1 294 ? 19.239 -8.497 2.675 1.00 92.12 294 GLY A C 1
ATOM 2305 O O . GLY A 1 294 ? 18.172 -8.973 3.072 1.00 92.12 294 GLY A O 1
ATOM 2306 N N . LEU A 1 295 ? 19.428 -8.158 1.397 1.00 88.75 295 LEU A N 1
ATOM 2307 C CA . LEU A 1 295 ? 18.441 -8.384 0.340 1.00 88.75 295 LEU A CA 1
ATOM 2308 C C . LEU A 1 295 ? 19.119 -8.838 -0.951 1.00 88.75 295 LEU A C 1
ATOM 2310 O O . LEU A 1 295 ? 19.793 -8.046 -1.612 1.00 88.75 295 LEU A O 1
ATOM 2314 N N . ASP A 1 296 ? 18.832 -10.074 -1.338 1.00 85.75 296 ASP A N 1
ATOM 2315 C CA . ASP A 1 296 ? 19.085 -10.599 -2.675 1.00 85.75 296 ASP A CA 1
ATOM 2316 C C . ASP A 1 296 ? 17.813 -10.658 -3.506 1.00 85.75 296 ASP A C 1
ATOM 2318 O O . ASP A 1 296 ? 16.704 -10.796 -2.984 1.00 85.75 296 ASP A O 1
ATOM 2322 N N . VAL A 1 297 ? 17.994 -10.591 -4.825 1.00 79.19 297 VAL A N 1
ATOM 2323 C CA . VAL A 1 297 ? 16.901 -10.727 -5.783 1.00 79.19 297 VAL A CA 1
ATOM 2324 C C . VAL A 1 297 ? 17.110 -11.970 -6.636 1.00 79.19 297 VAL A C 1
ATOM 2326 O O . VAL A 1 297 ? 18.098 -12.067 -7.360 1.00 79.19 297 VAL A O 1
ATOM 2329 N N . GLN A 1 298 ? 16.168 -12.908 -6.571 1.00 81.06 298 GLN A N 1
ATOM 2330 C CA . GLN A 1 298 ? 16.184 -14.139 -7.359 1.00 81.06 298 GLN A CA 1
ATOM 2331 C C . GLN A 1 298 ? 14.769 -14.467 -7.836 1.00 81.06 298 GLN A C 1
ATOM 2333 O O . GLN A 1 298 ? 13.815 -14.431 -7.065 1.00 81.06 298 GLN A O 1
ATOM 2338 N N . GLU A 1 299 ? 14.632 -14.811 -9.116 1.00 76.31 299 GLU A N 1
ATOM 2339 C CA . GLU A 1 299 ? 13.341 -15.154 -9.714 1.00 76.31 299 GLU A CA 1
ATOM 2340 C C . GLU A 1 299 ? 12.669 -16.331 -8.984 1.00 76.31 299 GLU A C 1
ATOM 2342 O O . GLU A 1 299 ? 13.298 -17.360 -8.739 1.00 76.31 299 GLU A O 1
ATOM 2347 N N . GLY A 1 300 ? 11.393 -16.156 -8.618 1.00 79.19 300 GLY A N 1
ATOM 2348 C CA . GLY A 1 300 ? 10.595 -17.148 -7.890 1.00 79.19 300 GLY A CA 1
ATOM 2349 C C . GLY A 1 300 ? 10.958 -17.334 -6.411 1.00 79.19 300 GLY A C 1
ATOM 2350 O O . GLY A 1 300 ? 10.396 -18.214 -5.765 1.00 79.19 300 GLY A O 1
ATOM 2351 N N . ALA A 1 301 ? 11.895 -16.554 -5.861 1.00 86.12 301 ALA A N 1
ATOM 2352 C CA . ALA A 1 301 ? 12.347 -16.724 -4.484 1.00 86.12 301 ALA A CA 1
ATOM 2353 C C . ALA A 1 301 ? 11.497 -15.943 -3.468 1.00 86.12 301 ALA A C 1
ATOM 2355 O O . ALA A 1 301 ? 11.127 -14.788 -3.685 1.00 86.12 301 ALA A O 1
ATOM 2356 N N . PHE A 1 302 ? 11.275 -16.558 -2.306 1.00 94.25 302 PHE A N 1
ATOM 2357 C CA . PHE A 1 302 ? 10.858 -15.879 -1.078 1.00 94.25 302 PHE A CA 1
ATOM 2358 C C . PHE A 1 302 ? 11.485 -16.606 0.117 1.00 94.25 302 PHE A C 1
ATOM 2360 O O . PHE A 1 302 ? 10.842 -17.375 0.826 1.00 94.25 302 PHE A O 1
ATOM 2367 N N . HIS A 1 303 ? 12.784 -16.396 0.319 1.00 94.06 303 HIS A N 1
ATOM 2368 C CA . HIS A 1 303 ? 13.533 -17.008 1.412 1.00 94.06 303 HIS A CA 1
ATOM 2369 C C . HIS A 1 303 ? 13.825 -15.986 2.502 1.00 94.06 303 HIS A C 1
ATOM 2371 O O . HIS A 1 303 ? 14.354 -14.909 2.231 1.00 94.06 303 HIS A O 1
ATOM 2377 N N . ILE A 1 304 ? 13.512 -16.353 3.741 1.00 95.50 304 ILE A N 1
ATOM 2378 C CA . ILE A 1 304 ? 13.722 -15.531 4.931 1.00 95.50 304 ILE A CA 1
ATOM 2379 C C . ILE A 1 304 ? 14.855 -16.164 5.740 1.00 95.50 304 ILE A C 1
ATOM 2381 O O . ILE A 1 304 ? 14.817 -17.360 6.027 1.00 95.50 304 ILE A O 1
ATOM 2385 N N . GLY A 1 305 ? 15.873 -15.376 6.078 1.00 94.75 305 GLY A N 1
ATOM 2386 C CA . GLY A 1 305 ? 17.007 -15.801 6.892 1.00 94.75 305 GLY A CA 1
ATOM 2387 C C . GLY A 1 305 ? 17.280 -14.845 8.050 1.00 94.75 305 GLY A C 1
ATOM 2388 O O . GLY A 1 305 ? 16.721 -13.754 8.127 1.00 94.75 305 GLY A O 1
ATOM 2389 N N . ALA A 1 306 ? 18.185 -15.251 8.942 1.00 95.75 306 ALA A N 1
ATOM 2390 C CA . ALA A 1 306 ? 18.525 -14.513 10.161 1.00 95.75 306 ALA A CA 1
ATOM 2391 C C . ALA A 1 306 ? 18.984 -13.070 9.893 1.00 95.75 306 ALA A C 1
ATOM 2393 O O . ALA A 1 306 ? 18.493 -12.143 10.524 1.00 95.75 306 ALA A O 1
ATOM 2394 N N . SER A 1 307 ? 19.863 -12.870 8.908 1.00 95.75 307 SER A N 1
ATOM 2395 C CA . SER A 1 307 ? 20.454 -11.562 8.594 1.00 95.75 307 SER A CA 1
ATOM 2396 C C . SER A 1 307 ? 20.209 -11.088 7.159 1.00 95.75 307 SER A C 1
ATOM 2398 O O . SER A 1 307 ? 20.956 -10.274 6.616 1.00 95.75 307 SER A O 1
ATOM 2400 N N . GLY A 1 308 ? 19.178 -11.619 6.506 1.00 94.62 308 GLY A N 1
ATOM 2401 C CA . GLY A 1 308 ? 18.788 -11.194 5.168 1.00 94.62 308 GLY A CA 1
ATOM 2402 C C . GLY A 1 308 ? 17.737 -12.089 4.533 1.00 94.62 308 GLY A C 1
ATOM 2403 O O . GLY A 1 308 ? 17.347 -13.115 5.090 1.00 94.62 308 GLY A O 1
ATOM 2404 N N . CYS A 1 309 ? 17.289 -11.703 3.345 1.00 94.00 309 CYS A N 1
ATOM 2405 C CA . CYS A 1 309 ? 16.289 -12.432 2.578 1.00 94.00 309 CYS A CA 1
ATOM 2406 C C . CYS A 1 309 ? 16.620 -12.472 1.084 1.00 94.00 309 CYS A C 1
ATOM 2408 O O . CYS A 1 309 ? 17.384 -11.652 0.576 1.00 94.00 309 CYS A O 1
ATOM 2410 N N . VAL A 1 310 ? 16.018 -13.433 0.386 1.00 91.38 310 VAL A N 1
ATOM 2411 C CA . VAL A 1 310 ? 16.088 -13.570 -1.072 1.00 91.38 310 VAL A CA 1
ATOM 2412 C C . VAL A 1 310 ? 14.671 -13.460 -1.612 1.00 91.38 310 VAL A C 1
ATOM 2414 O O . VAL A 1 310 ? 13.827 -14.299 -1.293 1.00 91.38 310 VAL A O 1
ATOM 2417 N N . LEU A 1 311 ? 14.400 -12.428 -2.403 1.00 87.06 311 LEU A N 1
ATOM 2418 C CA . LEU A 1 311 ? 13.055 -12.102 -2.874 1.00 87.06 311 LEU A CA 1
ATOM 2419 C C . LEU A 1 311 ? 12.992 -12.054 -4.396 1.00 87.06 311 LEU A C 1
ATOM 2421 O O . LEU A 1 311 ? 13.922 -11.610 -5.056 1.00 87.06 311 LEU A O 1
ATOM 2425 N N . GLN A 1 312 ? 11.847 -12.406 -4.964 1.00 80.75 312 GLN A N 1
ATOM 2426 C CA . GLN A 1 312 ? 11.578 -12.176 -6.381 1.00 80.75 312 GLN A CA 1
ATOM 2427 C C . GLN A 1 312 ? 11.551 -10.685 -6.723 1.00 80.75 312 GLN A C 1
ATOM 2429 O O . GLN A 1 312 ? 12.058 -10.270 -7.765 1.00 80.75 312 GLN A O 1
ATOM 2434 N N . TRP A 1 313 ? 10.990 -9.874 -5.825 1.00 73.00 313 TRP A N 1
ATOM 2435 C CA . TRP A 1 313 ? 10.838 -8.438 -6.011 1.00 73.00 313 TRP A CA 1
ATOM 2436 C C . TRP A 1 313 ? 11.424 -7.683 -4.809 1.00 73.00 313 TRP A C 1
ATOM 2438 O O . TRP A 1 313 ? 11.053 -7.988 -3.673 1.00 73.00 313 TRP A O 1
ATOM 2448 N N . PRO A 1 314 ? 12.270 -6.652 -5.008 1.00 75.44 314 PRO A N 1
ATOM 2449 C CA . PRO A 1 314 ? 12.818 -5.824 -3.926 1.00 75.44 314 PRO A CA 1
ATOM 2450 C C . PRO A 1 314 ? 11.790 -4.798 -3.397 1.00 75.44 314 PRO A C 1
ATOM 2452 O O . PRO A 1 314 ? 12.071 -3.606 -3.224 1.00 75.44 314 PRO A O 1
ATOM 2455 N N . LEU A 1 315 ? 10.553 -5.248 -3.176 1.00 81.00 315 LEU A N 1
ATOM 2456 C CA . LEU A 1 315 ? 9.460 -4.432 -2.662 1.00 81.00 315 LEU A CA 1
ATOM 2457 C C . LEU A 1 315 ? 9.627 -4.222 -1.158 1.00 81.00 315 LEU A C 1
ATOM 2459 O O . LEU A 1 315 ? 9.838 -5.176 -0.411 1.00 81.00 315 LEU A O 1
ATOM 2463 N N . GLY A 1 316 ? 9.451 -2.978 -0.699 1.00 85.62 316 GLY A N 1
ATOM 2464 C CA . GLY A 1 316 ? 9.544 -2.634 0.725 1.00 85.62 316 GLY A CA 1
ATOM 2465 C C . GLY A 1 316 ? 8.608 -3.464 1.605 1.00 85.62 316 GLY A C 1
ATOM 2466 O O . GLY A 1 316 ? 8.986 -3.838 2.709 1.00 85.62 316 GLY A O 1
ATOM 2467 N N . PHE A 1 317 ? 7.425 -3.815 1.093 1.00 91.44 317 PHE A N 1
ATOM 2468 C CA . PHE A 1 317 ? 6.500 -4.696 1.797 1.00 91.44 317 PHE A CA 1
ATOM 2469 C C . PHE A 1 317 ? 7.019 -6.135 1.916 1.00 91.44 317 PHE A C 1
ATOM 2471 O O . PHE A 1 317 ? 7.060 -6.650 3.025 1.00 91.44 317 PHE A O 1
ATOM 2478 N N . ALA A 1 318 ? 7.468 -6.761 0.822 1.00 92.69 318 ALA A N 1
ATOM 2479 C CA . ALA A 1 318 ? 8.004 -8.128 0.846 1.00 92.69 318 ALA A CA 1
ATOM 2480 C C . ALA A 1 318 ? 9.236 -8.239 1.758 1.00 92.69 318 ALA A C 1
ATOM 2482 O O . ALA A 1 318 ? 9.330 -9.132 2.594 1.00 92.69 318 ALA A O 1
ATOM 2483 N N . TYR A 1 319 ? 10.142 -7.268 1.655 1.00 94.38 319 TYR A N 1
ATOM 2484 C CA . TYR A 1 319 ? 11.307 -7.159 2.528 1.00 94.38 319 TYR A CA 1
ATOM 2485 C C . TYR A 1 319 ? 10.908 -6.940 3.996 1.00 94.38 319 TYR A C 1
ATOM 2487 O O . TYR A 1 319 ? 11.476 -7.558 4.893 1.00 94.38 319 TYR A O 1
ATOM 2495 N N . GLY A 1 320 ? 9.873 -6.134 4.250 1.00 96.25 320 GLY A N 1
ATOM 2496 C CA . GLY A 1 320 ? 9.326 -5.956 5.590 1.00 96.25 320 GLY A CA 1
ATOM 2497 C C . GLY A 1 320 ? 8.683 -7.207 6.177 1.00 96.25 320 GLY A C 1
ATOM 2498 O O . GLY A 1 320 ? 8.904 -7.491 7.353 1.00 96.25 320 GLY A O 1
ATOM 2499 N N . LEU A 1 321 ? 7.968 -7.990 5.365 1.00 97.25 321 LEU A N 1
ATOM 2500 C CA . LEU A 1 321 ? 7.457 -9.297 5.774 1.00 97.25 321 LEU A CA 1
ATOM 2501 C C . LEU A 1 321 ? 8.600 -10.220 6.199 1.00 97.25 321 LEU A C 1
ATOM 2503 O O . LEU A 1 321 ? 8.501 -10.838 7.257 1.00 97.25 321 LEU A O 1
ATOM 2507 N N . SER A 1 322 ? 9.697 -10.273 5.437 1.00 97.06 322 SER A N 1
ATOM 2508 C CA . SER A 1 322 ? 10.874 -11.074 5.794 1.00 97.06 322 SER A CA 1
ATOM 2509 C C . SER A 1 322 ? 11.438 -10.692 7.160 1.00 97.06 322 SER A C 1
ATOM 2511 O O . SER A 1 322 ? 11.586 -11.552 8.027 1.00 97.06 322 SER A O 1
ATOM 2513 N N . VAL A 1 323 ? 11.678 -9.395 7.378 1.00 97.50 323 VAL A N 1
ATOM 2514 C CA . VAL A 1 323 ? 12.211 -8.866 8.643 1.00 97.50 323 VAL A CA 1
ATOM 2515 C C . VAL A 1 323 ? 11.290 -9.196 9.815 1.00 97.50 323 VAL A C 1
ATOM 2517 O O . VAL A 1 323 ? 11.739 -9.747 10.815 1.00 97.50 323 VAL A O 1
ATOM 2520 N N . VAL A 1 324 ? 9.997 -8.878 9.702 1.00 97.81 324 VAL A N 1
ATOM 2521 C CA . VAL A 1 324 ? 9.023 -9.051 10.791 1.00 97.81 324 VAL A CA 1
ATOM 2522 C C . VAL A 1 324 ? 8.812 -10.528 11.130 1.00 97.81 324 VAL A C 1
ATOM 2524 O O . VAL A 1 324 ? 8.727 -10.886 12.305 1.00 97.81 324 VAL A O 1
ATOM 2527 N N . THR A 1 325 ? 8.776 -11.387 10.110 1.00 97.25 325 THR A N 1
ATOM 2528 C CA . THR A 1 325 ? 8.655 -12.840 10.289 1.00 97.25 325 THR A CA 1
ATOM 2529 C C . THR A 1 325 ? 9.883 -13.401 10.992 1.00 97.25 325 THR A C 1
ATOM 2531 O O . THR A 1 325 ? 9.748 -14.111 11.987 1.00 97.25 325 THR A O 1
ATOM 2534 N N . GLN A 1 326 ? 11.086 -13.042 10.525 1.00 96.88 326 GLN A N 1
ATOM 2535 C CA . GLN A 1 326 ? 12.328 -13.474 11.167 1.00 96.88 326 GLN A CA 1
ATOM 2536 C C . GLN A 1 326 ? 12.428 -12.959 12.608 1.00 96.88 326 GLN A C 1
ATOM 2538 O O . GLN A 1 326 ? 12.934 -13.660 13.481 1.00 96.88 326 GLN A O 1
ATOM 2543 N N . ALA A 1 327 ? 11.896 -11.767 12.879 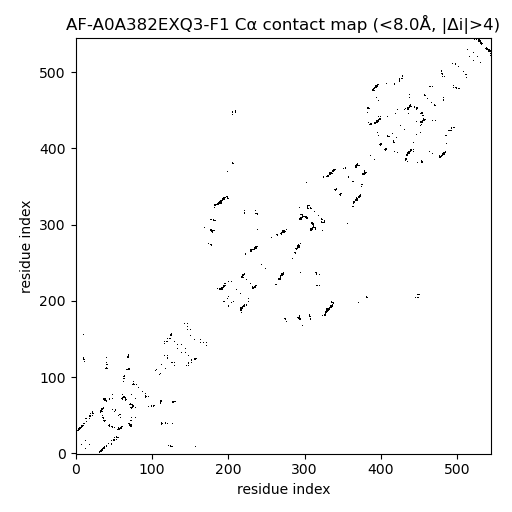1.00 97.31 327 ALA A N 1
ATOM 2544 C CA . ALA A 1 327 ? 11.902 -11.156 14.200 1.00 97.31 327 ALA A CA 1
ATOM 2545 C C . ALA A 1 327 ? 10.991 -11.828 15.237 1.00 97.31 327 ALA A C 1
ATOM 2547 O O . ALA A 1 327 ? 11.019 -11.433 16.402 1.00 97.31 327 ALA A O 1
ATOM 2548 N N . GLY A 1 328 ? 10.218 -12.853 14.867 1.00 96.19 328 GLY A N 1
ATOM 2549 C CA . GLY A 1 328 ? 9.409 -13.622 15.817 1.00 96.19 328 GLY A CA 1
ATOM 2550 C C . GLY A 1 328 ? 8.123 -12.916 16.262 1.00 96.19 328 GLY A C 1
ATOM 2551 O O . GLY A 1 328 ? 7.630 -13.171 17.367 1.00 96.19 328 GLY A O 1
ATOM 2552 N N . ALA A 1 329 ? 7.585 -12.023 15.424 1.00 97.44 329 ALA A N 1
ATOM 2553 C CA . ALA A 1 329 ? 6.258 -11.445 15.626 1.00 97.44 329 ALA A CA 1
ATOM 2554 C C . ALA A 1 329 ? 5.158 -12.525 15.590 1.00 97.44 329 ALA A C 1
ATOM 2556 O O . ALA A 1 329 ? 5.339 -13.591 15.004 1.00 97.44 329 ALA A O 1
ATOM 2557 N N . THR A 1 330 ? 4.008 -12.258 16.216 1.00 96.25 330 THR A N 1
ATOM 2558 C CA . THR A 1 330 ? 2.887 -13.222 16.280 1.00 96.25 330 THR A CA 1
ATOM 2559 C C . THR A 1 330 ? 1.897 -13.079 15.131 1.00 96.25 330 THR A C 1
ATOM 2561 O O . THR A 1 330 ? 1.353 -14.069 14.650 1.00 96.25 330 THR A O 1
ATOM 2564 N N . ASP A 1 331 ? 1.651 -11.844 14.705 1.00 95.25 331 ASP A N 1
ATOM 2565 C CA . ASP A 1 331 ? 0.702 -11.477 13.659 1.00 95.25 331 ASP A CA 1
ATOM 2566 C C . ASP A 1 331 ? 1.050 -10.099 13.090 1.00 95.25 331 ASP A C 1
ATOM 2568 O O . ASP A 1 331 ? 1.714 -9.286 13.748 1.00 95.25 331 ASP A O 1
ATOM 2572 N N . ILE A 1 332 ? 0.618 -9.867 11.848 1.00 97.69 332 ILE A N 1
ATOM 2573 C CA . ILE A 1 332 ? 0.884 -8.640 11.102 1.00 97.69 332 ILE A CA 1
ATOM 2574 C C . ILE A 1 332 ? -0.444 -7.982 10.738 1.00 97.69 332 ILE A C 1
ATOM 2576 O O . ILE A 1 332 ? -1.198 -8.438 9.873 1.00 97.69 332 ILE A O 1
ATOM 2580 N N . GLU A 1 333 ? -0.698 -6.848 11.370 1.00 97.69 333 GLU A N 1
ATOM 2581 C CA . GLU A 1 333 ? -1.771 -5.941 11.011 1.00 97.69 333 GLU A CA 1
ATOM 2582 C C . GLU A 1 333 ? -1.253 -4.850 10.080 1.00 97.69 333 GLU A C 1
ATOM 2584 O O . GLU A 1 333 ? -0.116 -4.394 10.180 1.00 97.69 333 GLU A O 1
ATOM 2589 N N . MET A 1 334 ? -2.093 -4.423 9.147 1.00 97.25 334 MET A N 1
ATOM 2590 C CA . MET A 1 334 ? -1.689 -3.569 8.039 1.00 97.25 334 MET A CA 1
ATOM 2591 C C . MET A 1 334 ? -2.628 -2.373 7.900 1.00 97.25 334 MET A C 1
ATOM 2593 O O . MET A 1 334 ? -3.849 -2.531 7.882 1.00 97.25 334 MET A O 1
ATOM 2597 N N . VAL A 1 335 ? -2.064 -1.177 7.728 1.00 97.06 335 VAL A N 1
ATOM 2598 C CA . VAL A 1 335 ? -2.802 0.044 7.357 1.00 97.06 335 VAL A CA 1
ATOM 2599 C C . VAL A 1 335 ? -2.094 0.763 6.215 1.00 97.06 335 VAL A C 1
ATOM 2601 O O . VAL A 1 335 ? -0.870 0.716 6.124 1.00 97.06 335 VAL A O 1
ATOM 2604 N N . GLY A 1 336 ? -2.832 1.432 5.327 1.00 93.75 336 GLY A N 1
ATOM 2605 C CA . GLY A 1 336 ? -2.206 2.116 4.186 1.00 93.75 336 GLY A CA 1
ATOM 2606 C C . GLY A 1 336 ? -1.866 1.215 3.005 1.00 93.75 336 GLY A C 1
ATOM 2607 O O . GLY A 1 336 ? -0.984 1.556 2.218 1.00 93.75 336 GLY A O 1
ATOM 2608 N N . PHE A 1 337 ? -2.531 0.065 2.893 1.00 93.44 337 PHE A N 1
ATOM 2609 C CA . PHE A 1 337 ? -2.369 -0.897 1.800 1.00 93.44 337 PHE A CA 1
ATOM 2610 C C . PHE A 1 337 ? -3.639 -0.943 0.947 1.00 93.44 337 PHE A C 1
ATOM 2612 O O . PHE A 1 337 ? -4.244 -1.995 0.766 1.00 93.44 337 PHE A O 1
ATOM 2619 N N . ASP A 1 338 ? -4.065 0.216 0.448 1.00 90.62 338 ASP A N 1
ATOM 2620 C CA . ASP A 1 338 ? -5.345 0.395 -0.250 1.00 90.62 338 ASP A CA 1
ATOM 2621 C C . ASP A 1 338 ? -5.484 -0.466 -1.522 1.00 90.62 338 ASP A C 1
ATOM 2623 O O . ASP A 1 338 ? -6.581 -0.900 -1.871 1.00 90.62 338 ASP A O 1
ATOM 2627 N N . GLY A 1 339 ? -4.370 -0.753 -2.198 1.00 85.88 339 GLY A N 1
ATOM 2628 C CA . GLY A 1 339 ? -4.366 -1.371 -3.522 1.00 85.88 339 GLY A CA 1
ATOM 2629 C C . GLY A 1 339 ? -4.200 -0.361 -4.652 1.00 85.88 339 GLY A C 1
ATOM 2630 O O . GLY A 1 339 ? -4.414 0.840 -4.483 1.00 85.88 339 GLY A O 1
ATOM 2631 N N . TYR A 1 340 ? -3.807 -0.862 -5.816 1.00 78.75 340 TYR A N 1
ATOM 2632 C CA . TYR A 1 340 ? -3.723 -0.116 -7.068 1.00 78.75 340 TYR A CA 1
ATOM 2633 C C . TYR A 1 340 ? -4.853 -0.535 -8.021 1.00 78.75 340 TYR A C 1
ATOM 2635 O O . TYR A 1 340 ? -5.618 -1.465 -7.750 1.00 78.75 340 TYR A O 1
ATOM 2643 N N . SER A 1 341 ? -4.991 0.168 -9.150 1.00 76.75 341 SER A N 1
ATOM 2644 C CA . SER A 1 341 ? -5.931 -0.248 -10.194 1.00 76.75 341 SER A CA 1
ATOM 2645 C C . SER A 1 341 ? -5.487 -1.572 -10.826 1.00 76.75 341 SER A C 1
ATOM 2647 O O . SER A 1 341 ? -4.303 -1.897 -10.855 1.00 76.75 341 SER A O 1
ATOM 2649 N N . SER A 1 342 ? -6.428 -2.338 -11.383 1.00 74.19 342 SER A N 1
ATOM 2650 C CA . SER A 1 342 ? -6.141 -3.648 -11.990 1.00 74.19 342 SER A CA 1
ATOM 2651 C C . SER A 1 342 ? -5.191 -3.594 -13.193 1.00 74.19 342 SER A C 1
ATOM 2653 O O . SER A 1 342 ? -4.630 -4.615 -13.572 1.00 74.19 342 SER A O 1
ATOM 2655 N N . SER A 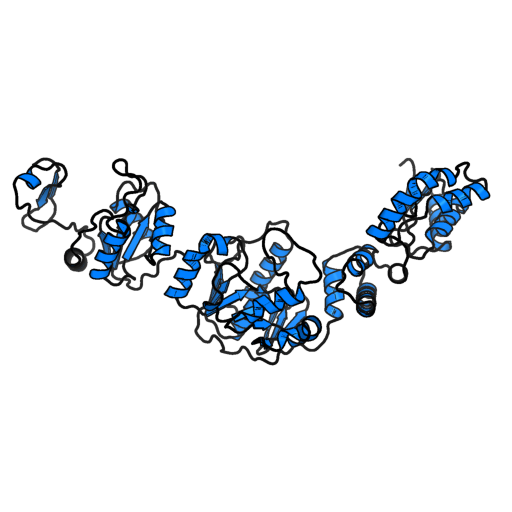1 343 ? -5.021 -2.421 -13.807 1.00 70.50 343 SER A N 1
ATOM 2656 C CA . SER A 1 343 ? -4.070 -2.184 -14.897 1.00 70.50 343 SER A CA 1
ATOM 2657 C C . SER A 1 343 ? -2.670 -1.794 -14.411 1.00 70.50 343 SER A C 1
ATOM 2659 O O . SER A 1 343 ? -1.759 -1.702 -15.228 1.00 70.50 343 SER A O 1
ATOM 2661 N N . ASP A 1 344 ? -2.502 -1.488 -13.121 1.00 64.38 344 ASP A N 1
ATOM 2662 C CA . ASP A 1 344 ? -1.217 -1.097 -12.548 1.00 64.38 344 ASP A CA 1
ATOM 2663 C C . ASP A 1 344 ? -0.368 -2.350 -12.270 1.00 64.38 344 ASP A C 1
ATOM 2665 O O . ASP A 1 344 ? -0.800 -3.214 -11.500 1.00 64.38 344 ASP A O 1
ATOM 2669 N N . PRO A 1 345 ? 0.843 -2.469 -12.846 1.00 64.25 345 PRO A N 1
ATOM 2670 C CA . PRO A 1 345 ? 1.714 -3.624 -12.628 1.00 64.25 345 PRO A CA 1
ATOM 2671 C C . PRO A 1 345 ? 1.995 -3.916 -11.148 1.00 64.25 345 PRO A C 1
ATOM 2673 O O . PRO A 1 345 ? 2.102 -5.082 -10.765 1.00 64.25 345 PRO A O 1
ATOM 2676 N N . ARG A 1 346 ? 2.031 -2.880 -10.295 1.00 74.31 346 ARG A N 1
ATOM 2677 C CA . ARG A 1 346 ? 2.277 -3.024 -8.851 1.00 74.31 346 ARG A CA 1
ATOM 2678 C C . ARG A 1 346 ? 1.184 -3.825 -8.152 1.00 74.31 346 ARG A C 1
ATOM 2680 O O . ARG A 1 346 ? 1.465 -4.479 -7.154 1.00 74.31 346 ARG A O 1
ATOM 2687 N N . GLN A 1 347 ? -0.047 -3.807 -8.672 1.00 83.44 347 GLN A N 1
ATOM 2688 C CA . GLN A 1 347 ? -1.133 -4.636 -8.144 1.00 83.44 347 GLN A CA 1
ATOM 2689 C C . GLN A 1 347 ? -0.801 -6.125 -8.291 1.00 83.44 347 GLN A C 1
ATOM 2691 O O . GLN A 1 347 ? -1.018 -6.901 -7.363 1.00 83.44 347 GLN A O 1
ATOM 2696 N N . GLY A 1 348 ? -0.270 -6.516 -9.454 1.00 77.38 348 GLY A N 1
ATOM 2697 C CA . GLY A 1 348 ? 0.133 -7.892 -9.740 1.00 77.38 348 GLY A CA 1
ATOM 2698 C C . GLY A 1 348 ? 1.302 -8.336 -8.867 1.00 77.38 348 GLY A C 1
ATOM 2699 O O . GLY A 1 348 ? 1.198 -9.363 -8.204 1.00 77.38 348 GLY A O 1
ATOM 2700 N N . GLU A 1 349 ? 2.360 -7.521 -8.802 1.00 80.44 349 GLU A N 1
ATOM 2701 C CA . GLU A 1 349 ? 3.548 -7.802 -7.980 1.00 80.44 349 GLU A CA 1
ATOM 2702 C C . GLU A 1 349 ? 3.176 -7.984 -6.495 1.00 80.44 349 GLU A C 1
ATOM 2704 O O . GLU A 1 349 ? 3.632 -8.914 -5.835 1.00 80.44 349 GLU A O 1
ATOM 2709 N N . MET A 1 350 ? 2.300 -7.124 -5.967 1.00 85.25 350 MET A N 1
ATOM 2710 C CA . MET A 1 350 ? 1.858 -7.167 -4.572 1.00 85.25 350 MET A CA 1
ATOM 2711 C C . MET A 1 350 ? 0.994 -8.408 -4.277 1.00 85.25 350 MET A C 1
ATOM 2713 O O . MET A 1 350 ? 1.206 -9.087 -3.273 1.00 85.25 350 MET A O 1
ATOM 2717 N N . ASN A 1 351 ? 0.067 -8.765 -5.171 1.00 90.12 351 ASN A N 1
ATOM 2718 C CA . ASN A 1 351 ? -0.718 -9.998 -5.034 1.00 90.12 351 ASN A CA 1
ATOM 2719 C C . ASN A 1 351 ? 0.158 -11.256 -5.070 1.00 90.12 351 ASN A C 1
ATOM 2721 O O . ASN A 1 351 ? -0.073 -12.173 -4.287 1.00 90.12 351 ASN A O 1
ATOM 2725 N N . GLU A 1 352 ? 1.165 -11.290 -5.943 1.00 88.94 352 GLU A N 1
ATOM 2726 C CA . GLU A 1 352 ? 2.124 -12.395 -6.015 1.00 88.94 352 GLU A CA 1
ATOM 2727 C C . GLU A 1 352 ? 2.922 -12.515 -4.711 1.00 88.94 352 GLU A C 1
ATOM 2729 O O . GLU A 1 352 ? 3.018 -13.601 -4.155 1.00 88.94 352 GLU A O 1
ATOM 2734 N N . VAL A 1 353 ? 3.401 -11.397 -4.150 1.00 91.31 353 VAL A N 1
ATOM 2735 C CA . VAL A 1 353 ? 4.075 -11.384 -2.839 1.00 91.31 353 VAL A CA 1
ATOM 2736 C C . VAL A 1 353 ? 3.187 -11.963 -1.737 1.00 91.31 353 VAL A C 1
ATOM 2738 O O . VAL A 1 353 ? 3.671 -12.764 -0.943 1.00 91.31 353 VAL A O 1
ATOM 2741 N N . ILE A 1 354 ? 1.909 -11.573 -1.672 1.00 94.12 354 ILE A N 1
ATOM 2742 C CA . ILE A 1 354 ? 0.966 -12.098 -0.667 1.00 94.12 354 ILE A CA 1
ATOM 2743 C C . ILE A 1 354 ? 0.750 -13.600 -0.861 1.00 94.12 354 ILE A C 1
ATOM 2745 O O . ILE A 1 354 ? 0.804 -14.343 0.118 1.00 94.12 354 ILE A O 1
ATOM 2749 N N . ALA A 1 355 ? 0.540 -14.041 -2.106 1.00 93.12 355 ALA A N 1
ATOM 2750 C CA . ALA A 1 355 ? 0.331 -15.446 -2.433 1.00 93.12 355 ALA A CA 1
ATOM 2751 C C . ALA A 1 355 ? 1.548 -16.287 -2.020 1.00 93.12 355 ALA A C 1
ATOM 2753 O O . ALA A 1 355 ? 1.425 -17.164 -1.166 1.00 93.12 355 ALA A O 1
ATOM 2754 N N . THR A 1 356 ? 2.738 -15.942 -2.515 1.00 92.75 356 THR A N 1
ATOM 2755 C CA . THR A 1 356 ? 3.979 -16.662 -2.202 1.00 92.75 356 THR A CA 1
ATOM 2756 C C . THR A 1 356 ? 4.307 -16.627 -0.709 1.00 92.75 356 THR A C 1
ATOM 2758 O O . THR A 1 356 ? 4.742 -17.633 -0.154 1.00 92.75 356 THR A O 1
ATOM 2761 N N . TYR A 1 357 ? 4.069 -15.504 -0.020 1.00 95.56 357 TYR A N 1
ATOM 2762 C CA . TYR A 1 357 ? 4.283 -15.424 1.427 1.00 95.56 357 TYR A CA 1
ATOM 2763 C C . TYR A 1 357 ? 3.362 -16.376 2.197 1.00 95.56 357 TYR A C 1
ATOM 2765 O O . TYR A 1 357 ? 3.819 -17.038 3.121 1.00 95.56 357 TYR A O 1
ATOM 2773 N N . SER A 1 358 ? 2.085 -16.478 1.813 1.00 93.69 358 SER A N 1
ATOM 2774 C CA . SER A 1 358 ? 1.109 -17.347 2.488 1.00 93.69 358 SER A CA 1
ATOM 2775 C C . SER A 1 358 ? 1.369 -18.847 2.316 1.00 93.69 358 SER A C 1
ATOM 2777 O O . SER A 1 358 ? 0.862 -19.651 3.095 1.00 93.69 358 SER A O 1
ATOM 2779 N N . GLU A 1 359 ? 2.185 -19.225 1.332 1.00 93.75 359 GLU A N 1
ATOM 2780 C CA . GLU A 1 359 ? 2.643 -20.603 1.125 1.00 93.75 359 GLU A CA 1
ATOM 2781 C C . GLU A 1 359 ? 3.841 -20.980 2.017 1.00 93.75 359 GLU A C 1
ATOM 2783 O O . GLU A 1 359 ? 4.174 -22.162 2.137 1.00 93.75 359 GLU A O 1
ATOM 2788 N N . LEU A 1 360 ? 4.494 -20.010 2.670 1.00 94.00 360 LEU A N 1
ATOM 2789 C CA . LEU A 1 360 ? 5.624 -20.286 3.557 1.00 94.00 360 LEU A CA 1
ATOM 2790 C C . LEU A 1 360 ? 5.166 -20.988 4.841 1.00 94.00 360 LEU A C 1
ATOM 2792 O O . LEU A 1 360 ? 4.193 -20.592 5.483 1.00 94.00 360 LEU A O 1
ATOM 2796 N N . GLN A 1 361 ? 5.937 -21.985 5.286 1.00 91.00 361 GLN A N 1
ATOM 2797 C CA . GLN A 1 361 ? 5.649 -22.740 6.514 1.00 91.00 361 GLN A CA 1
ATOM 2798 C C . GLN A 1 361 ? 5.620 -21.851 7.772 1.00 91.00 361 GLN A C 1
ATOM 2800 O O . GLN A 1 361 ? 4.919 -22.160 8.732 1.00 91.00 361 GLN A O 1
ATOM 2805 N N . ASN A 1 362 ? 6.394 -20.766 7.775 1.00 91.25 362 ASN A N 1
ATOM 2806 C CA . ASN A 1 362 ? 6.520 -19.808 8.871 1.00 91.25 362 ASN A CA 1
ATOM 2807 C C . ASN A 1 362 ? 5.799 -18.477 8.596 1.00 91.25 362 ASN A C 1
ATOM 2809 O O . ASN A 1 362 ? 6.149 -17.471 9.210 1.00 91.25 362 ASN A O 1
ATOM 2813 N N . CYS A 1 363 ? 4.838 -18.439 7.668 1.00 94.69 363 CYS A N 1
ATOM 2814 C CA . CYS A 1 363 ? 4.076 -17.221 7.412 1.00 94.69 363 CYS A CA 1
ATOM 2815 C C . CYS A 1 363 ? 3.279 -16.776 8.648 1.00 94.69 363 CYS A C 1
ATOM 2817 O O . CYS A 1 363 ? 2.808 -17.589 9.447 1.00 94.69 363 CYS A O 1
ATOM 2819 N N . LEU A 1 364 ? 3.127 -15.461 8.800 1.00 95.69 364 LEU A N 1
ATOM 2820 C CA . LEU A 1 364 ? 2.311 -14.860 9.847 1.00 95.69 364 LEU A CA 1
ATOM 2821 C C . LEU A 1 364 ? 0.936 -14.465 9.291 1.00 95.69 364 LEU A C 1
ATOM 2823 O O . LEU A 1 364 ? 0.840 -14.048 8.133 1.00 95.69 364 LEU A O 1
ATOM 2827 N N . PRO A 1 365 ? -0.137 -14.537 10.100 1.00 95.00 365 PRO A N 1
ATOM 2828 C CA . PRO A 1 365 ? -1.448 -14.051 9.691 1.00 95.00 365 PRO A CA 1
ATOM 2829 C C . PRO A 1 365 ? -1.396 -12.569 9.295 1.00 95.00 365 PRO A C 1
ATOM 2831 O O . PRO A 1 365 ? -0.945 -11.732 10.080 1.00 95.00 365 PRO A O 1
ATOM 2834 N N . LEU A 1 366 ? -1.892 -12.254 8.093 1.00 96.50 366 LEU A N 1
ATOM 2835 C CA . LEU A 1 366 ? -2.017 -10.885 7.585 1.00 96.50 366 LEU A CA 1
ATOM 2836 C C . LEU A 1 366 ? -3.460 -10.387 7.742 1.00 96.50 366 LEU A C 1
ATOM 2838 O O . LEU A 1 366 ? -4.393 -11.017 7.232 1.00 96.50 366 LEU A O 1
ATOM 2842 N N . LYS A 1 367 ? -3.650 -9.235 8.398 1.00 95.88 367 LYS A N 1
ATOM 2843 C CA . LYS A 1 367 ? -4.963 -8.579 8.547 1.00 95.88 367 LYS A CA 1
ATOM 2844 C C . LYS A 1 367 ? -4.880 -7.092 8.200 1.00 95.88 367 LYS A C 1
ATOM 2846 O O . LYS A 1 367 ? -4.121 -6.348 8.809 1.00 95.88 367 LYS A O 1
ATOM 2851 N N . SER A 1 368 ? -5.688 -6.618 7.256 1.00 96.50 368 SER A N 1
ATOM 2852 C CA . SER A 1 368 ? -5.811 -5.185 6.975 1.00 96.50 368 SER A CA 1
ATOM 2853 C C . SER A 1 368 ? -6.827 -4.532 7.907 1.00 96.50 368 SER A C 1
ATOM 2855 O O . SER A 1 368 ? -7.953 -5.008 8.017 1.00 96.50 368 SER A O 1
ATOM 2857 N N . LEU A 1 369 ? -6.448 -3.442 8.576 1.00 95.31 369 LEU A N 1
ATOM 2858 C CA . LEU A 1 369 ? -7.341 -2.651 9.437 1.00 95.31 369 LEU A CA 1
ATOM 2859 C C . LEU A 1 369 ? -7.941 -1.437 8.711 1.00 95.31 369 LEU A C 1
ATOM 2861 O O . LEU A 1 369 ? -8.837 -0.770 9.229 1.00 95.31 369 LEU A O 1
ATOM 2865 N N . THR A 1 370 ? -7.454 -1.141 7.509 1.00 94.69 370 THR A N 1
ATOM 2866 C CA . THR A 1 370 ? -8.035 -0.158 6.588 1.00 94.69 370 THR A CA 1
ATOM 2867 C C . THR A 1 370 ? -8.555 -0.870 5.341 1.00 94.69 370 THR A C 1
ATOM 2869 O O . THR A 1 370 ? -8.070 -1.956 5.035 1.00 94.69 370 THR A O 1
ATOM 2872 N N . PRO A 1 371 ? -9.500 -0.282 4.586 1.00 93.19 371 PRO A N 1
ATOM 2873 C CA . PRO A 1 371 ? -9.957 -0.868 3.330 1.00 93.19 371 PRO A CA 1
ATOM 2874 C C . PRO A 1 371 ? -8.791 -1.230 2.401 1.00 93.19 371 PRO A C 1
ATOM 2876 O O . PRO A 1 371 ? -7.846 -0.454 2.254 1.00 93.19 371 PRO A O 1
ATOM 2879 N N . THR A 1 372 ? -8.870 -2.403 1.778 1.00 93.94 372 THR A N 1
ATOM 2880 C CA . THR A 1 372 ? -7.852 -2.906 0.853 1.00 93.94 372 THR A CA 1
ATOM 2881 C C . THR A 1 372 ? -8.490 -3.679 -0.296 1.00 93.94 372 THR A C 1
ATOM 2883 O O . THR A 1 372 ? -9.500 -4.361 -0.111 1.00 93.94 372 THR A O 1
ATOM 2886 N N . ASN A 1 373 ? -7.880 -3.591 -1.478 1.00 91.62 373 ASN A N 1
ATOM 2887 C CA . ASN A 1 373 ? -8.227 -4.408 -2.643 1.00 91.62 373 ASN A CA 1
ATOM 2888 C C . ASN A 1 373 ? -7.371 -5.683 -2.762 1.00 91.62 373 ASN A C 1
ATOM 2890 O O . ASN A 1 373 ? -7.482 -6.404 -3.754 1.00 91.62 373 ASN A O 1
ATOM 2894 N N . TYR A 1 374 ? -6.489 -5.950 -1.796 1.00 91.88 374 TYR A N 1
ATOM 2895 C CA . TYR A 1 374 ? -5.701 -7.179 -1.755 1.00 91.88 374 TYR A CA 1
ATOM 2896 C C . TYR A 1 374 ? -6.491 -8.320 -1.105 1.00 91.88 374 TYR A C 1
ATOM 2898 O O . TYR A 1 374 ? -7.335 -8.098 -0.235 1.00 91.88 374 TYR A O 1
ATOM 2906 N N . GLN A 1 375 ? -6.205 -9.556 -1.516 1.00 88.62 375 GLN A N 1
ATOM 2907 C CA . GLN A 1 375 ? -6.863 -10.760 -0.997 1.00 88.62 375 GLN A CA 1
ATOM 2908 C C . GLN A 1 375 ? -6.274 -11.180 0.358 1.00 88.62 375 GLN A C 1
ATOM 2910 O O . GLN A 1 375 ? -5.613 -12.206 0.477 1.00 88.62 375 GLN A O 1
ATOM 2915 N N . ILE A 1 376 ? -6.499 -10.360 1.382 1.00 92.12 376 ILE A N 1
ATOM 2916 C CA . ILE A 1 376 ? -6.086 -10.613 2.768 1.00 92.12 376 ILE A CA 1
ATOM 2917 C C . ILE A 1 376 ? -7.271 -10.442 3.717 1.00 92.12 376 ILE A C 1
ATOM 2919 O O . ILE A 1 376 ? -8.272 -9.813 3.366 1.00 92.12 376 ILE A O 1
ATOM 2923 N N . SER A 1 377 ? -7.158 -10.996 4.927 1.00 91.81 377 SER A N 1
ATOM 2924 C CA . SER A 1 377 ? -8.186 -10.834 5.957 1.00 91.81 377 SER A CA 1
ATOM 2925 C C . SER A 1 377 ? -8.418 -9.349 6.238 1.00 91.81 377 SER A C 1
ATOM 2927 O O . SER A 1 377 ? -7.462 -8.581 6.354 1.00 91.81 377 SER A O 1
ATOM 2929 N N . GLN A 1 378 ? -9.678 -8.933 6.340 1.00 89.44 378 GLN A N 1
ATOM 2930 C CA . GLN A 1 378 ? -10.039 -7.550 6.643 1.00 89.44 378 GLN A CA 1
ATOM 2931 C C . GLN A 1 378 ? -10.636 -7.459 8.042 1.00 89.44 378 GLN A C 1
ATOM 2933 O O . GLN A 1 378 ? -11.473 -8.267 8.438 1.00 89.44 378 GLN A O 1
ATOM 2938 N N . GLY A 1 379 ? -10.211 -6.448 8.787 1.00 87.44 379 GLY A N 1
ATOM 2939 C CA . GLY A 1 379 ? -10.887 -5.974 9.983 1.00 87.44 379 GLY A CA 1
ATOM 2940 C C . GLY A 1 379 ? -11.072 -4.472 9.924 1.00 87.44 379 GLY A C 1
ATOM 2941 O O . GLY A 1 379 ? -11.170 -3.877 8.853 1.00 87.44 379 GLY A O 1
ATOM 2942 N N . SER A 1 380 ? -11.123 -3.850 11.095 1.00 85.75 380 SER A N 1
ATOM 2943 C CA . SER A 1 380 ? -11.383 -2.423 11.201 1.00 85.75 380 SER A CA 1
ATOM 2944 C C . SER A 1 380 ? -10.461 -1.786 12.223 1.00 85.75 380 SER A C 1
ATOM 2946 O O . SER A 1 380 ? -10.365 -2.241 13.358 1.00 85.75 380 SER A O 1
ATOM 2948 N N . ILE A 1 381 ? -9.849 -0.661 11.859 1.00 87.31 381 ILE A N 1
ATOM 2949 C CA . ILE A 1 381 ? -9.104 0.185 12.801 1.00 87.31 381 ILE A CA 1
ATOM 2950 C C . ILE A 1 381 ? -10.005 0.724 13.928 1.00 87.31 381 ILE A C 1
ATOM 2952 O O . ILE A 1 381 ? -9.525 1.153 14.977 1.00 87.31 381 ILE A O 1
ATOM 2956 N N . PHE A 1 382 ? -11.323 0.677 13.718 1.00 79.25 382 PHE A N 1
ATOM 2957 C CA . PHE A 1 382 ? -12.350 1.072 14.676 1.00 79.25 382 PHE A CA 1
ATOM 2958 C C . PHE A 1 382 ? -12.892 -0.092 15.508 1.00 79.25 382 PHE A C 1
ATOM 2960 O O . PHE A 1 382 ? -13.786 0.133 16.317 1.00 79.25 382 PHE A O 1
ATOM 2967 N N . GLU A 1 383 ? -12.395 -1.317 15.313 1.00 79.38 383 GLU A N 1
ATOM 2968 C CA . GLU A 1 383 ? -12.870 -2.494 16.040 1.00 79.38 383 GLU A CA 1
ATOM 2969 C C . GLU A 1 383 ? -12.734 -2.265 17.565 1.00 79.38 383 GLU A C 1
ATOM 2971 O O . GLU A 1 383 ? -11.635 -1.942 18.047 1.00 79.38 383 GLU A O 1
ATOM 2976 N N . PRO A 1 384 ? -13.842 -2.339 18.330 1.00 69.06 384 PRO A N 1
ATOM 2977 C CA . PRO A 1 384 ? -13.815 -2.133 19.772 1.00 69.06 384 PRO A CA 1
ATOM 2978 C C . PRO A 1 384 ? -13.132 -3.311 20.478 1.00 69.06 384 PRO A C 1
ATOM 2980 O O . PRO A 1 384 ? -13.277 -4.464 20.084 1.00 69.06 384 PRO A O 1
ATOM 2983 N N . GLN A 1 385 ? -12.377 -3.017 21.534 1.00 67.75 385 GLN A N 1
ATOM 2984 C CA . GLN A 1 385 ? -11.627 -3.988 22.328 1.00 67.75 385 GLN A CA 1
ATOM 2985 C C . GLN A 1 385 ? -12.358 -4.209 23.650 1.00 67.75 385 GLN A C 1
ATOM 2987 O O . GLN A 1 385 ? -12.058 -3.575 24.660 1.00 67.75 385 GLN A O 1
ATOM 2992 N N . ILE A 1 386 ? -13.349 -5.097 23.630 1.00 66.25 386 ILE A N 1
ATOM 2993 C CA . ILE A 1 386 ? -14.144 -5.403 24.820 1.00 66.25 386 ILE A CA 1
ATOM 2994 C C . ILE A 1 386 ? -13.541 -6.625 25.511 1.00 66.25 386 ILE A C 1
ATOM 2996 O O . ILE A 1 386 ? -13.573 -7.718 24.955 1.00 66.25 386 ILE A O 1
ATOM 3000 N N . GLN A 1 387 ? -12.984 -6.443 26.711 1.00 62.22 387 GLN A N 1
ATOM 3001 C CA . GLN A 1 387 ? -12.218 -7.490 27.408 1.00 62.22 387 GLN A CA 1
ATOM 3002 C C . GLN A 1 387 ? -13.081 -8.487 28.198 1.00 62.22 387 GLN A C 1
ATOM 3004 O O . GLN A 1 387 ? -12.673 -9.632 28.378 1.00 62.22 387 GLN A O 1
ATOM 3009 N N . SER A 1 388 ? -14.259 -8.080 28.684 1.00 64.38 388 SER A N 1
ATOM 3010 C CA 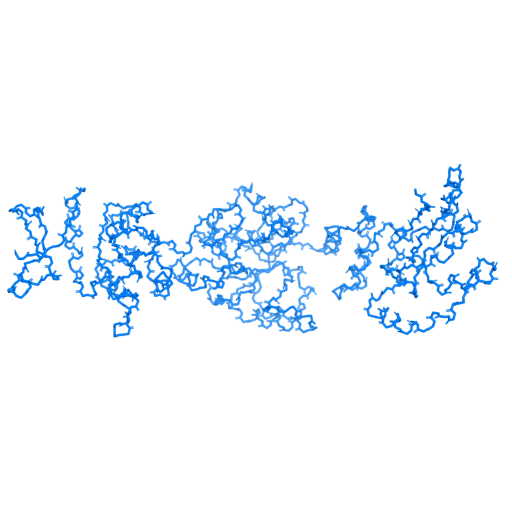. SER A 1 388 ? -15.154 -8.966 29.441 1.00 64.38 388 SER A CA 1
ATOM 3011 C C . SER A 1 388 ? -16.172 -9.641 28.527 1.00 64.38 388 SER A C 1
ATOM 3013 O O . SER A 1 388 ? -16.818 -8.957 27.739 1.00 64.38 388 SER A O 1
ATOM 3015 N N . ASN A 1 389 ? -16.377 -10.954 28.678 1.00 70.12 389 ASN A N 1
ATOM 3016 C CA . ASN A 1 389 ? -17.479 -11.670 28.019 1.00 70.12 389 ASN A CA 1
ATOM 3017 C C . ASN A 1 389 ? -18.826 -11.536 28.763 1.00 70.12 389 ASN A C 1
ATOM 3019 O O . ASN A 1 389 ? -19.864 -11.823 28.175 1.00 70.12 389 ASN A O 1
ATOM 3023 N N . ASP A 1 390 ? -18.828 -11.062 30.015 1.00 86.69 390 ASP A N 1
ATOM 3024 C CA . ASP A 1 390 ? -20.031 -11.024 30.867 1.00 86.69 390 ASP A CA 1
ATOM 3025 C C . ASP A 1 390 ? -21.003 -9.901 30.467 1.00 86.69 390 ASP A C 1
ATOM 3027 O O . ASP A 1 390 ? -22.203 -10.121 30.346 1.00 86.69 390 ASP A O 1
ATOM 3031 N N . PHE A 1 391 ? -20.516 -8.679 30.221 1.00 92.56 391 PHE A N 1
ATOM 3032 C CA . PHE A 1 391 ? -21.407 -7.563 29.893 1.00 92.56 391 PHE A CA 1
ATOM 3033 C C . PHE A 1 391 ? -20.768 -6.480 29.024 1.00 92.56 391 PHE A C 1
ATOM 3035 O O . PHE A 1 391 ? -19.547 -6.321 28.994 1.00 92.56 391 PHE A O 1
ATOM 3042 N N . VAL A 1 392 ? -21.617 -5.683 28.373 1.00 95.25 392 VAL A N 1
ATOM 3043 C CA . VAL A 1 392 ? -21.242 -4.438 27.692 1.00 95.25 392 VAL A CA 1
ATOM 3044 C C . VAL A 1 392 ? -22.275 -3.339 27.955 1.00 95.25 392 VAL A C 1
ATOM 3046 O O . VAL A 1 392 ? -23.483 -3.568 27.903 1.00 95.25 392 VAL A O 1
ATOM 3049 N N . VAL A 1 393 ? -21.796 -2.128 28.234 1.00 95.62 393 VAL A N 1
ATOM 3050 C CA . VAL A 1 393 ? -22.593 -0.901 28.308 1.00 95.62 393 VAL A CA 1
ATOM 3051 C C . VAL A 1 393 ? -22.604 -0.249 26.933 1.00 95.62 393 VAL A C 1
ATOM 3053 O O . VAL A 1 393 ? -21.562 0.126 26.405 1.00 95.62 393 VAL A O 1
ATOM 3056 N N . ILE A 1 394 ? -23.784 -0.096 26.349 1.00 97.12 394 ILE A N 1
ATOM 3057 C CA . ILE A 1 394 ? -23.978 0.501 25.034 1.00 97.12 394 ILE A CA 1
ATOM 3058 C C . ILE A 1 394 ? -24.637 1.862 25.203 1.00 97.12 394 ILE A C 1
ATOM 3060 O O . ILE A 1 394 ? -25.701 1.980 25.812 1.00 97.12 394 ILE A O 1
ATOM 3064 N N . ILE A 1 395 ? -24.013 2.877 24.612 1.00 97.44 395 ILE A N 1
ATOM 3065 C CA . ILE A 1 395 ? -24.517 4.244 24.549 1.00 97.44 395 ILE A CA 1
ATOM 3066 C C . ILE A 1 395 ? -25.010 4.500 23.118 1.00 97.44 395 ILE A C 1
ATOM 3068 O O . ILE A 1 395 ? -24.205 4.833 22.239 1.00 97.44 395 ILE A O 1
ATOM 3072 N N . PRO A 1 396 ? -26.310 4.318 22.819 1.00 96.19 396 PRO A N 1
ATOM 3073 C CA . PRO A 1 396 ? -26.834 4.587 21.493 1.00 96.19 396 PRO A CA 1
ATOM 3074 C C . PRO A 1 396 ? -26.847 6.093 21.218 1.00 96.19 396 PRO A C 1
ATOM 3076 O O . PRO A 1 396 ? -27.425 6.889 21.958 1.00 96.19 396 PRO A O 1
ATOM 3079 N N . ALA A 1 397 ? -26.258 6.477 20.093 1.00 94.12 397 ALA A N 1
ATOM 3080 C CA . ALA A 1 397 ? -26.220 7.836 19.590 1.00 94.12 397 ALA A CA 1
ATOM 3081 C C . ALA A 1 397 ? -26.758 7.870 18.156 1.00 94.12 397 ALA A C 1
ATOM 3083 O O . ALA A 1 397 ? -26.545 6.957 17.365 1.00 94.12 397 ALA A O 1
ATOM 3084 N N . ARG A 1 398 ? -27.480 8.937 17.813 1.00 90.12 398 ARG A N 1
ATOM 3085 C CA . ARG A 1 398 ? -27.902 9.211 16.436 1.00 90.12 398 ARG A CA 1
ATOM 3086 C C . ARG A 1 398 ? -27.729 10.683 16.136 1.00 90.12 398 ARG A C 1
ATOM 3088 O O . ARG A 1 398 ? -28.055 11.528 16.972 1.00 90.12 398 ARG A O 1
ATOM 3095 N N . TYR A 1 399 ? -27.273 11.004 14.934 1.00 86.25 399 TYR A N 1
ATOM 3096 C CA . TYR A 1 399 ? -27.098 12.405 14.557 1.00 86.25 399 TYR A CA 1
ATOM 3097 C C . TYR A 1 399 ? -28.435 13.077 14.215 1.00 86.25 399 TYR A C 1
ATOM 3099 O O . TYR A 1 399 ? -28.713 14.205 14.635 1.00 86.25 399 TYR A O 1
ATOM 3107 N N . ARG A 1 400 ? -29.291 12.377 13.458 1.00 80.56 400 ARG A N 1
ATOM 3108 C CA . ARG A 1 400 ? -30.585 12.889 12.983 1.00 80.56 400 ARG A CA 1
ATOM 3109 C C . ARG A 1 400 ? -31.658 12.752 14.065 1.00 80.56 400 ARG A C 1
ATOM 3111 O O . ARG A 1 400 ? -32.456 11.821 14.066 1.00 80.56 400 ARG A O 1
ATOM 3118 N N . SER A 1 401 ? -31.683 13.696 14.999 1.00 69.69 401 SER A N 1
ATOM 3119 C CA . SER A 1 401 ? -32.820 13.900 15.901 1.00 69.69 401 SER A CA 1
ATOM 3120 C C . SER A 1 401 ? -33.733 14.983 15.333 1.00 69.69 401 SER A C 1
ATOM 3122 O O . SER A 1 401 ? -33.268 16.070 15.006 1.00 69.69 401 SER A O 1
ATOM 3124 N N . THR A 1 402 ? -35.037 14.711 15.246 1.00 67.56 402 THR A N 1
ATOM 3125 C CA . THR A 1 402 ? -36.039 15.678 14.759 1.00 67.56 402 THR A CA 1
ATOM 3126 C C . THR A 1 402 ? -36.167 16.908 15.657 1.00 67.56 402 THR A C 1
ATOM 3128 O O . THR A 1 402 ? -36.514 17.979 15.174 1.00 67.56 402 THR A O 1
ATOM 3131 N N . ARG A 1 403 ? -35.883 16.763 16.959 1.00 74.19 403 ARG A N 1
ATOM 3132 C CA . ARG A 1 403 ? -36.033 17.829 17.966 1.00 74.19 403 ARG A CA 1
ATOM 3133 C C . ARG A 1 403 ? -34.743 18.601 18.238 1.00 74.19 403 ARG A C 1
ATOM 3135 O O . ARG A 1 403 ? -34.813 19.759 18.623 1.00 74.19 403 ARG A O 1
ATOM 3142 N N . PHE A 1 404 ? -33.584 17.964 18.069 1.00 78.38 404 PHE A N 1
ATOM 3143 C CA . PHE A 1 404 ? -32.284 18.608 18.264 1.00 78.38 404 PHE A CA 1
ATOM 3144 C C . PHE A 1 404 ? -31.204 17.907 17.418 1.00 78.38 404 PHE A C 1
ATOM 3146 O O . PHE A 1 404 ? -30.542 16.986 17.905 1.00 78.38 404 PHE A O 1
ATOM 3153 N N . PRO A 1 405 ? -31.057 18.269 16.132 1.00 78.81 405 PRO A N 1
ATOM 3154 C CA . PRO A 1 405 ? -30.052 17.680 15.248 1.00 78.81 405 PRO A CA 1
ATOM 3155 C C . PRO A 1 405 ? -28.634 17.857 15.800 1.00 78.81 405 PRO A C 1
ATOM 3157 O O . PRO A 1 405 ? -28.297 18.918 16.316 1.00 78.81 405 PRO A O 1
ATOM 3160 N N . GLY A 1 406 ? -27.801 16.819 15.702 1.00 86.12 406 GLY A N 1
ATOM 3161 C CA . GLY A 1 406 ? -26.428 16.868 16.212 1.00 86.12 406 GLY A CA 1
ATOM 3162 C C . GLY A 1 406 ? -26.307 16.856 17.742 1.00 86.12 406 GLY A C 1
ATOM 3163 O O . GLY A 1 406 ? -25.195 17.005 18.241 1.00 86.12 406 GLY A O 1
ATOM 3164 N N . LYS A 1 407 ? -27.405 16.621 18.483 1.00 90.12 407 LYS A N 1
ATOM 3165 C CA . LYS A 1 407 ? -27.447 16.568 19.960 1.00 90.12 407 LYS A CA 1
ATOM 3166 C C . LYS A 1 407 ? -26.277 15.799 20.604 1.00 90.12 407 LYS A C 1
ATOM 3168 O O . LYS A 1 407 ? -25.701 16.354 21.534 1.00 90.12 407 LYS A O 1
ATOM 3173 N N . PRO A 1 408 ? -25.861 14.598 20.139 1.00 93.12 408 PRO A N 1
ATOM 3174 C CA . PRO A 1 408 ? -24.728 13.889 20.748 1.00 93.12 408 PRO A CA 1
ATOM 3175 C C . PRO A 1 408 ? -23.411 14.681 20.746 1.00 93.12 408 PRO A C 1
ATOM 3177 O O . PRO A 1 408 ? -22.610 14.538 21.664 1.00 93.12 408 PRO A O 1
ATOM 3180 N N . LEU A 1 409 ? -23.193 15.526 19.735 1.00 94.44 409 LEU A N 1
ATOM 3181 C CA . LEU A 1 409 ? -21.986 16.342 19.579 1.00 94.44 409 LEU A CA 1
ATOM 3182 C C . LEU A 1 409 ? -22.146 17.766 20.127 1.00 94.44 409 LEU A C 1
ATOM 3184 O O . LEU A 1 409 ? -21.203 18.548 20.042 1.00 94.44 409 LEU A O 1
ATOM 3188 N N . ALA A 1 410 ? -23.315 18.115 20.673 1.00 92.81 410 ALA A N 1
ATOM 3189 C CA . ALA A 1 410 ? -23.550 19.435 21.242 1.00 92.81 410 ALA A CA 1
ATOM 3190 C C . ALA A 1 410 ? -22.604 19.675 22.424 1.00 92.81 410 ALA A C 1
ATOM 3192 O O . ALA A 1 410 ? -22.495 18.826 23.313 1.00 92.81 410 ALA A O 1
ATOM 3193 N N . ASP A 1 411 ? -21.929 20.825 22.424 1.00 91.38 411 ASP A N 1
ATOM 3194 C CA . ASP A 1 411 ? -21.048 21.210 23.520 1.00 91.38 411 ASP A CA 1
ATOM 3195 C C . ASP A 1 411 ? -21.864 21.590 24.759 1.00 91.38 411 ASP A C 1
ATOM 3197 O O . ASP A 1 411 ? -22.793 22.398 24.708 1.00 91.38 411 ASP A O 1
ATOM 3201 N N . MET A 1 412 ? -21.492 20.998 25.886 1.00 84.56 412 MET A N 1
ATOM 3202 C CA . MET A 1 412 ? -22.009 21.313 27.203 1.00 84.56 412 MET A CA 1
ATOM 3203 C C . MET A 1 412 ? -20.822 21.609 28.107 1.00 84.56 412 MET A C 1
ATOM 3205 O O . MET A 1 412 ? -20.184 20.691 28.623 1.00 84.56 412 MET A O 1
ATOM 3209 N N . CYS A 1 413 ? -20.522 22.889 28.316 1.00 87.62 413 CYS A N 1
ATOM 3210 C CA . CYS A 1 413 ? -19.422 23.352 29.168 1.00 87.62 413 CYS A CA 1
ATOM 3211 C C . CYS A 1 413 ? -18.065 22.697 28.820 1.00 87.62 413 CYS A C 1
ATOM 3213 O O . CYS A 1 413 ? -17.405 22.150 29.707 1.00 87.62 413 CYS A O 1
ATOM 3215 N N . GLY A 1 414 ? -17.673 22.701 27.541 1.00 89.44 414 GLY A N 1
ATOM 3216 C CA . GLY A 1 414 ? -16.366 22.231 27.063 1.00 89.44 414 GLY A CA 1
ATOM 3217 C C . GLY A 1 414 ? -16.245 20.720 26.825 1.00 89.44 414 GLY A C 1
ATOM 3218 O O . GLY A 1 414 ? -15.146 20.231 26.566 1.00 89.44 414 GLY A O 1
ATOM 3219 N N . LYS A 1 415 ? -17.343 19.964 26.926 1.00 93.00 415 LYS A N 1
ATOM 3220 C CA . LYS A 1 415 ? -17.412 18.535 26.587 1.00 93.00 415 LYS A CA 1
ATOM 3221 C C . LYS A 1 415 ? -18.699 18.266 25.820 1.00 93.00 415 LYS A C 1
ATOM 3223 O O . LYS A 1 415 ? -19.760 18.746 26.218 1.00 93.00 415 LYS A O 1
ATOM 3228 N N . SER A 1 416 ? -18.621 17.440 24.778 1.00 95.62 416 SER A N 1
ATOM 3229 C CA . SER A 1 416 ? -19.815 16.997 24.056 1.00 95.62 416 SER A CA 1
ATOM 3230 C C . SER A 1 416 ? -20.759 16.209 24.969 1.00 95.62 416 SER A C 1
ATOM 3232 O O . SER A 1 416 ? -20.324 15.560 25.927 1.00 95.62 416 SER A O 1
ATOM 3234 N N . LEU A 1 417 ? -22.057 16.232 24.657 1.00 94.94 417 LEU A N 1
ATOM 3235 C CA . LEU A 1 417 ? -23.065 15.451 25.375 1.00 94.94 417 LEU A CA 1
ATOM 3236 C C . LEU A 1 417 ? -22.672 13.968 25.463 1.00 94.94 417 LEU A C 1
ATOM 3238 O O . LEU A 1 417 ? -22.663 13.402 26.555 1.00 94.94 417 LEU A O 1
ATOM 3242 N N . ILE A 1 418 ? -22.282 13.360 24.336 1.00 96.00 418 ILE A N 1
ATOM 3243 C CA . ILE A 1 418 ? -21.905 11.942 24.294 1.00 96.00 418 ILE A CA 1
ATOM 3244 C C . ILE A 1 418 ? -20.667 11.653 25.148 1.00 96.00 418 ILE A C 1
ATOM 3246 O O . ILE A 1 418 ? -20.620 10.631 25.829 1.00 96.00 418 ILE A O 1
ATOM 3250 N N . ARG A 1 419 ? -19.697 12.580 25.193 1.00 95.75 419 ARG A N 1
ATOM 3251 C CA . ARG A 1 419 ? -18.515 12.438 26.047 1.00 95.75 419 ARG A CA 1
ATOM 3252 C C . ARG A 1 419 ? -18.876 12.468 27.529 1.00 95.75 419 ARG A C 1
ATOM 3254 O O . ARG A 1 419 ? -18.267 11.746 28.309 1.00 95.75 419 ARG A O 1
ATOM 3261 N N . ARG A 1 420 ? -19.860 13.277 27.928 1.00 95.88 420 ARG A N 1
ATOM 3262 C CA . ARG A 1 420 ? -20.326 13.328 29.323 1.00 95.88 420 ARG A CA 1
ATOM 3263 C C . ARG A 1 420 ? -20.991 12.023 29.750 1.00 95.88 420 ARG A C 1
ATOM 3265 O O . ARG A 1 420 ? -20.668 11.521 30.821 1.00 95.88 420 ARG A O 1
ATOM 3272 N N . VAL A 1 421 ? -21.857 11.462 28.904 1.00 96.31 421 VAL A N 1
ATOM 3273 C CA . VAL A 1 421 ? -22.481 10.151 29.162 1.00 96.31 421 VAL A CA 1
ATOM 3274 C C . VAL A 1 421 ? -21.413 9.057 29.237 1.00 96.31 421 VAL A C 1
ATOM 3276 O O . VAL A 1 421 ? -21.426 8.245 30.159 1.00 96.31 421 VAL A O 1
ATOM 3279 N N . TRP A 1 422 ? -20.442 9.074 28.317 1.00 96.88 422 TRP A N 1
ATOM 3280 C CA . TRP A 1 422 ? -19.301 8.160 28.348 1.00 96.88 422 TRP A CA 1
ATOM 3281 C C . TRP A 1 422 ? -18.502 8.271 29.649 1.00 96.88 422 TRP A C 1
ATOM 3283 O O . TRP A 1 422 ? -18.249 7.256 30.289 1.00 96.88 422 TRP A O 1
ATOM 3293 N N . ASP A 1 423 ? -18.141 9.487 30.072 1.00 95.81 423 ASP A N 1
ATOM 3294 C CA . ASP A 1 423 ? -17.404 9.711 31.321 1.00 95.81 423 ASP A CA 1
ATOM 3295 C C . ASP A 1 423 ? -18.182 9.154 32.530 1.00 95.81 423 ASP A C 1
ATOM 3297 O O . ASP A 1 423 ? -17.582 8.510 33.388 1.00 95.81 423 ASP A O 1
ATOM 3301 N N . LYS A 1 424 ? -19.516 9.300 32.562 1.00 96.38 424 LYS A N 1
ATOM 3302 C CA . LYS A 1 424 ? -20.361 8.693 33.606 1.00 96.38 424 LYS A CA 1
ATOM 3303 C C . LYS A 1 424 ? -20.376 7.171 33.570 1.00 96.38 424 LYS A C 1
ATOM 3305 O O . LYS A 1 424 ? -20.339 6.533 34.617 1.00 96.38 424 LYS A O 1
ATOM 3310 N N . CYS A 1 425 ? -20.363 6.578 32.382 1.00 96.31 425 CYS A N 1
ATOM 3311 C CA . CYS A 1 425 ? -20.230 5.131 32.251 1.00 96.31 425 CYS A CA 1
ATOM 3312 C C . CYS A 1 425 ? -18.841 4.650 32.712 1.00 96.31 425 CYS A C 1
ATOM 3314 O O . CYS A 1 425 ? -18.758 3.601 33.342 1.00 96.31 425 CYS A O 1
ATOM 3316 N N . VAL A 1 426 ? -17.771 5.417 32.461 1.00 94.88 426 VAL A N 1
ATOM 3317 C CA . VAL A 1 426 ? -16.401 5.109 32.928 1.00 94.88 426 VAL A CA 1
ATOM 3318 C C . VAL A 1 426 ? -16.275 5.211 34.450 1.00 94.88 426 VAL A C 1
ATOM 3320 O O . VAL A 1 426 ? -15.511 4.463 35.052 1.00 94.88 426 VAL A O 1
ATOM 3323 N N . GLU A 1 427 ? -17.027 6.110 35.091 1.00 95.31 427 GLU A N 1
ATOM 3324 C CA . GLU A 1 427 ? -17.130 6.156 36.556 1.00 95.31 427 GLU A CA 1
ATOM 3325 C C . GLU A 1 427 ? -17.770 4.874 37.129 1.00 95.31 427 GLU A C 1
ATOM 3327 O O . GLU A 1 427 ? -17.448 4.493 38.253 1.00 95.31 427 GLU A O 1
ATOM 3332 N N . ALA A 1 428 ? -18.649 4.202 36.370 1.00 93.31 428 ALA A N 1
ATOM 3333 C CA . ALA A 1 428 ? -19.292 2.952 36.782 1.00 93.31 428 ALA A CA 1
ATOM 3334 C C . ALA A 1 428 ? -18.444 1.715 36.446 1.00 93.31 428 ALA A C 1
ATOM 3336 O O . ALA A 1 428 ? -18.250 0.835 37.276 1.00 93.31 428 ALA A O 1
ATOM 3337 N N . VAL A 1 429 ? -17.949 1.592 35.215 1.00 92.00 429 VAL A N 1
ATOM 3338 C CA . VAL A 1 429 ? -17.293 0.370 34.728 1.00 92.00 429 VAL A CA 1
ATOM 3339 C C . VAL A 1 429 ? -16.023 0.687 33.948 1.00 92.00 429 VAL A C 1
ATOM 3341 O O . VAL A 1 429 ? -15.833 1.795 33.453 1.00 92.00 429 VAL A O 1
ATOM 3344 N N . ALA A 1 430 ? -15.144 -0.307 33.804 1.00 89.19 430 ALA A N 1
ATOM 3345 C CA . ALA A 1 430 ? -13.951 -0.166 32.976 1.00 89.19 430 ALA A CA 1
ATOM 3346 C C . ALA A 1 430 ? -14.324 0.281 31.552 1.00 89.19 430 ALA A C 1
ATOM 3348 O O . ALA A 1 430 ? -15.262 -0.257 30.960 1.00 89.19 430 ALA A O 1
ATOM 3349 N N . ALA A 1 431 ? -13.560 1.227 30.996 1.00 88.50 431 ALA A N 1
ATOM 3350 C CA . ALA A 1 431 ? -13.797 1.794 29.666 1.00 88.50 431 ALA A CA 1
ATOM 3351 C C . ALA A 1 431 ? -13.877 0.731 28.557 1.00 88.50 431 ALA A C 1
ATOM 3353 O O . ALA A 1 431 ? -14.605 0.910 27.579 1.00 88.50 431 ALA A O 1
ATOM 3354 N N . ASP A 1 432 ? -13.179 -0.389 28.751 1.00 87.19 432 ASP A N 1
ATOM 3355 C CA . ASP A 1 432 ? -13.164 -1.535 27.846 1.00 87.19 432 ASP A CA 1
ATOM 3356 C C . ASP A 1 432 ? -14.544 -2.205 27.721 1.00 87.19 432 ASP A C 1
ATOM 3358 O O . ASP A 1 432 ? -14.832 -2.820 26.703 1.00 87.19 432 ASP A O 1
ATOM 3362 N N . ASN A 1 433 ? -15.447 -2.021 28.688 1.00 91.81 433 ASN A N 1
ATOM 3363 C CA . ASN A 1 433 ? -16.809 -2.563 28.655 1.00 91.81 433 ASN A CA 1
ATOM 3364 C C . ASN A 1 433 ? -17.855 -1.556 28.157 1.00 91.81 433 ASN A C 1
ATOM 3366 O O . ASN A 1 433 ? -19.046 -1.803 28.321 1.00 91.81 433 ASN A O 1
ATOM 3370 N N . ILE A 1 434 ? -17.449 -0.419 27.589 1.00 94.69 434 ILE A N 1
ATOM 3371 C CA . ILE A 1 434 ? -18.363 0.643 27.148 1.00 94.69 434 ILE A CA 1
ATOM 3372 C C . ILE A 1 434 ? -18.232 0.822 25.640 1.00 94.69 434 ILE A C 1
ATOM 3374 O O . ILE A 1 434 ? -17.124 0.823 25.111 1.00 94.69 434 ILE A O 1
ATOM 3378 N N . LEU A 1 435 ? -19.351 1.003 24.944 1.00 95.25 435 LEU A N 1
ATOM 3379 C CA . LEU A 1 435 ? -19.395 1.157 23.498 1.00 95.25 435 LEU A CA 1
ATOM 3380 C C . LEU A 1 435 ? -20.417 2.215 23.085 1.00 95.25 435 LEU A C 1
ATOM 3382 O O . LEU A 1 435 ? -21.600 2.105 23.392 1.00 95.25 435 LEU A O 1
ATOM 3386 N N . VAL A 1 436 ? -19.993 3.225 22.330 1.00 96.75 436 VAL A N 1
ATOM 3387 C CA . VAL A 1 436 ? -20.930 4.117 21.639 1.00 96.75 436 VAL A CA 1
ATOM 3388 C C . VAL A 1 436 ? -21.422 3.415 20.378 1.00 96.75 436 VAL A C 1
ATOM 3390 O O . VAL A 1 436 ? -20.619 2.963 19.571 1.00 96.75 436 VAL A O 1
ATOM 3393 N N . ALA A 1 437 ? -22.730 3.336 20.164 1.00 96.44 437 ALA A N 1
ATOM 3394 C CA . ALA A 1 437 ? -23.290 2.788 18.930 1.00 96.44 437 ALA A CA 1
ATOM 3395 C C . ALA A 1 437 ? -23.908 3.919 18.109 1.00 96.44 437 ALA A C 1
ATOM 3397 O O . ALA A 1 437 ? -24.793 4.612 18.608 1.00 96.44 437 ALA A O 1
ATOM 3398 N N . THR A 1 438 ? -23.460 4.124 16.869 1.00 95.50 438 THR A N 1
ATOM 3399 C CA . THR A 1 438 ? -23.897 5.260 16.037 1.00 95.50 438 THR A CA 1
ATOM 3400 C C . THR A 1 438 ? -24.097 4.883 14.574 1.00 95.50 438 THR A C 1
ATOM 3402 O O . THR A 1 438 ? -23.464 3.960 14.077 1.00 95.50 438 THR A O 1
ATOM 3405 N N . ASP A 1 439 ? -24.971 5.605 13.875 1.00 93.69 439 ASP A N 1
ATOM 3406 C CA . ASP A 1 439 ? -25.163 5.530 12.421 1.00 93.69 439 ASP A CA 1
ATOM 3407 C C . ASP A 1 439 ? -24.401 6.614 11.642 1.00 93.69 439 ASP A C 1
ATOM 3409 O O . ASP A 1 439 ? -24.459 6.653 10.414 1.00 93.69 439 ASP A O 1
ATOM 3413 N N . ASP A 1 440 ? -23.701 7.511 12.341 1.00 94.38 440 ASP A N 1
ATOM 3414 C CA . ASP A 1 440 ? -23.086 8.702 11.751 1.00 94.38 440 ASP A CA 1
ATOM 3415 C C . ASP A 1 440 ? -21.566 8.745 11.959 1.00 94.38 440 ASP A C 1
ATOM 3417 O O . ASP A 1 440 ? -21.078 8.720 13.095 1.00 94.38 440 ASP A O 1
ATOM 3421 N N . GLU A 1 441 ? -20.828 8.878 10.853 1.00 91.12 441 GLU A N 1
ATOM 3422 C CA . GLU A 1 441 ? -19.361 8.935 10.833 1.00 91.12 441 GLU A CA 1
ATOM 3423 C C . GLU A 1 441 ? -18.802 10.102 11.658 1.00 91.12 441 GLU A C 1
ATOM 3425 O O . GLU A 1 441 ? -17.754 9.959 12.277 1.00 91.12 441 GLU A O 1
ATOM 3430 N N . ARG A 1 442 ? -19.501 11.242 11.766 1.00 92.81 442 ARG A N 1
ATOM 3431 C CA . ARG A 1 442 ? -19.003 12.386 12.558 1.00 92.81 442 ARG A CA 1
ATOM 3432 C C . ARG A 1 442 ? -18.965 12.061 14.046 1.00 92.81 442 ARG A C 1
ATOM 3434 O O . ARG A 1 442 ? -18.057 12.494 14.752 1.00 92.81 442 ARG A O 1
ATOM 3441 N N . ILE A 1 443 ? -19.949 11.293 14.523 1.00 94.12 443 ILE A N 1
ATOM 3442 C CA . ILE A 1 443 ? -19.969 10.801 15.904 1.00 94.12 443 ILE A CA 1
ATOM 3443 C C . ILE A 1 443 ? -18.853 9.775 16.094 1.00 94.12 443 ILE A C 1
ATOM 3445 O O . ILE A 1 443 ? -18.150 9.846 17.099 1.00 94.12 443 ILE A O 1
ATOM 3449 N N . GLN A 1 444 ? -18.643 8.879 15.125 1.00 93.06 444 GLN A N 1
ATOM 3450 C CA . GLN A 1 444 ? -17.542 7.916 15.154 1.00 93.06 444 GLN A CA 1
ATOM 3451 C C . GLN A 1 444 ? -16.180 8.612 15.255 1.00 93.06 444 GLN A C 1
ATOM 3453 O O . GLN A 1 444 ? -15.413 8.309 16.167 1.00 93.06 444 GLN A O 1
ATOM 3458 N N . THR A 1 445 ? -15.905 9.585 14.381 1.00 87.50 445 THR A N 1
ATOM 3459 C CA . THR A 1 445 ? -14.670 10.379 14.405 1.00 87.50 445 THR A CA 1
ATOM 3460 C C . THR A 1 445 ? -14.483 11.059 15.756 1.00 87.50 445 THR A C 1
ATOM 3462 O O . THR A 1 445 ? -13.433 10.905 16.371 1.00 87.50 445 THR A O 1
ATOM 3465 N N . HIS A 1 446 ? -15.520 11.727 16.272 1.00 92.62 446 HIS A N 1
ATOM 3466 C CA . HIS A 1 446 ? -15.451 12.362 17.585 1.00 92.62 446 HIS A CA 1
ATOM 3467 C C . HIS A 1 446 ? -15.139 11.359 18.705 1.00 92.62 446 HIS A C 1
ATOM 3469 O O . HIS A 1 446 ? -14.320 11.645 19.574 1.00 92.62 446 HIS A O 1
ATOM 3475 N N . CYS A 1 447 ? -15.762 10.177 18.691 1.00 93.06 447 CYS A N 1
ATOM 3476 C CA . CYS A 1 447 ? -15.484 9.136 19.678 1.00 93.06 447 CYS A CA 1
ATOM 3477 C C . CYS A 1 447 ? -14.020 8.701 19.634 1.00 93.06 447 CYS A C 1
ATOM 3479 O O . CYS A 1 447 ? -13.346 8.706 20.661 1.00 93.06 447 CYS A O 1
ATOM 3481 N N . VAL A 1 448 ? -13.512 8.412 18.440 1.00 85.88 448 VAL A N 1
ATOM 3482 C CA . VAL A 1 448 ? -12.136 7.957 18.213 1.00 85.88 448 VAL A CA 1
ATOM 3483 C C . VAL A 1 448 ? -11.105 9.004 18.627 1.00 85.88 448 VAL A C 1
ATOM 3485 O O . VAL A 1 448 ? -10.130 8.666 19.304 1.00 85.88 448 VAL A O 1
ATOM 3488 N N . ASP A 1 449 ? -11.338 10.270 18.277 1.00 85.81 449 ASP A N 1
ATOM 3489 C CA . ASP A 1 449 ? -10.475 11.397 18.649 1.00 85.81 449 ASP A CA 1
ATOM 3490 C C . ASP A 1 449 ? -10.412 11.590 20.171 1.00 85.81 449 ASP A C 1
ATOM 3492 O O . ASP A 1 449 ? -9.415 12.064 20.712 1.00 85.81 449 ASP A O 1
ATOM 3496 N N . GLN A 1 450 ? -11.478 11.208 20.874 1.00 88.75 450 GLN A N 1
ATOM 3497 C CA . GLN A 1 450 ? -11.582 11.271 22.329 1.00 88.75 450 GLN A CA 1
ATOM 3498 C C . GLN A 1 450 ? -11.212 9.942 23.018 1.00 88.75 450 GLN A C 1
ATOM 3500 O O . GLN A 1 450 ? -11.351 9.830 24.237 1.00 88.75 450 GLN A O 1
ATOM 3505 N N . GLY A 1 451 ? -10.755 8.929 22.273 1.00 85.00 451 GLY A N 1
ATOM 3506 C CA . GLY A 1 451 ? -10.395 7.613 22.815 1.00 85.00 451 GLY A CA 1
ATOM 3507 C C . GLY A 1 451 ? -11.584 6.781 23.316 1.00 85.00 451 GLY A C 1
ATOM 3508 O O . GLY A 1 451 ? -11.394 5.872 24.119 1.00 85.00 451 GLY A O 1
ATOM 3509 N N . MET A 1 452 ? -12.802 7.094 22.874 1.00 92.56 452 MET A N 1
ATOM 3510 C CA . MET A 1 452 ? -14.022 6.347 23.181 1.00 92.56 452 MET A CA 1
ATOM 3511 C C . MET A 1 452 ? -14.199 5.202 22.180 1.00 92.56 452 MET A C 1
ATOM 3513 O O . MET A 1 452 ? -13.972 5.373 20.979 1.00 92.56 452 MET A O 1
ATOM 3517 N N . GLN A 1 453 ? -14.619 4.033 22.661 1.00 91.12 453 GLN A N 1
ATOM 3518 C CA . GLN A 1 453 ? -14.936 2.906 21.787 1.00 91.12 453 GLN A CA 1
ATOM 3519 C C . GLN A 1 453 ? -16.263 3.159 21.079 1.00 91.12 453 GLN A C 1
ATOM 3521 O O . GLN A 1 453 ? -17.233 3.597 21.699 1.00 91.12 453 GLN A O 1
ATOM 3526 N N . VAL A 1 454 ? -16.315 2.869 19.782 1.00 94.12 454 VAL A N 1
ATOM 3527 C CA . VAL A 1 454 ? -17.490 3.142 18.959 1.00 94.12 454 VAL A CA 1
ATOM 3528 C C . VAL A 1 454 ? -17.698 2.052 17.919 1.00 94.12 454 VAL A C 1
ATOM 3530 O O . VAL A 1 454 ? -16.739 1.545 17.346 1.00 94.12 454 VAL A O 1
ATOM 3533 N N . VAL A 1 455 ? -18.957 1.719 17.656 1.00 93.69 455 VAL A N 1
ATOM 3534 C CA . VAL A 1 455 ? -19.369 0.783 16.612 1.00 93.69 455 VAL A CA 1
ATOM 3535 C C . VAL A 1 455 ? -20.396 1.434 15.691 1.00 93.69 455 VAL A C 1
ATOM 3537 O O . VAL A 1 455 ? -21.269 2.192 16.132 1.00 93.69 455 VAL A O 1
ATOM 3540 N N . MET A 1 456 ? -20.275 1.140 14.397 1.00 94.25 456 MET A N 1
ATOM 3541 C CA . MET A 1 456 ? -21.248 1.582 13.408 1.00 94.25 456 MET A CA 1
ATOM 3542 C C . MET A 1 456 ? -22.462 0.659 13.418 1.00 94.25 456 MET A C 1
ATOM 3544 O O . MET A 1 456 ? -22.353 -0.561 13.498 1.00 94.25 456 MET A O 1
ATOM 3548 N N . THR A 1 457 ? -23.634 1.266 13.329 1.00 94.69 457 THR A N 1
ATOM 3549 C CA . THR A 1 457 ? -24.928 0.583 13.296 1.00 94.69 457 THR A CA 1
ATOM 3550 C C . THR A 1 457 ? -25.812 1.219 12.232 1.00 94.69 457 THR A C 1
ATOM 3552 O O . THR A 1 457 ? -25.559 2.336 11.779 1.00 94.69 457 THR A O 1
ATOM 3555 N N . SER A 1 458 ? -26.859 0.525 11.810 1.00 93.06 458 SER A N 1
ATOM 3556 C CA . SER A 1 458 ? -27.719 0.954 10.720 1.00 93.06 458 SER A CA 1
ATOM 3557 C C . SER A 1 458 ? -28.446 2.264 11.028 1.00 93.06 458 SER A C 1
ATOM 3559 O O . SER A 1 458 ? -28.898 2.532 12.148 1.00 93.06 458 SER A O 1
ATOM 3561 N N . SER A 1 459 ? -28.653 3.070 9.987 1.00 91.31 459 SER A N 1
ATOM 3562 C CA . SER A 1 459 ? -29.562 4.222 10.033 1.00 91.31 459 SER A CA 1
ATOM 3563 C C . SER A 1 459 ? -31.039 3.808 10.096 1.00 91.31 459 SER A C 1
ATOM 3565 O O . SER A 1 459 ? -31.908 4.655 10.301 1.00 91.31 459 SER A O 1
ATOM 3567 N N . LYS A 1 460 ? -31.338 2.506 9.944 1.00 91.25 460 LYS A N 1
ATOM 3568 C CA . LYS A 1 460 ? -32.688 1.935 10.068 1.00 91.25 460 LYS A CA 1
ATOM 3569 C C . LYS A 1 460 ? -33.122 1.687 11.519 1.00 91.25 460 LYS A C 1
ATOM 3571 O O . LYS A 1 460 ? -34.311 1.475 11.734 1.00 91.25 460 LYS A O 1
ATOM 3576 N N . CYS A 1 461 ? -32.212 1.720 12.499 1.00 90.75 461 CYS A N 1
ATOM 3577 C CA . CYS A 1 461 ? -32.572 1.616 13.917 1.00 90.75 461 CYS A CA 1
ATOM 3578 C C . CYS A 1 461 ? -33.469 2.797 14.321 1.00 90.75 461 CYS 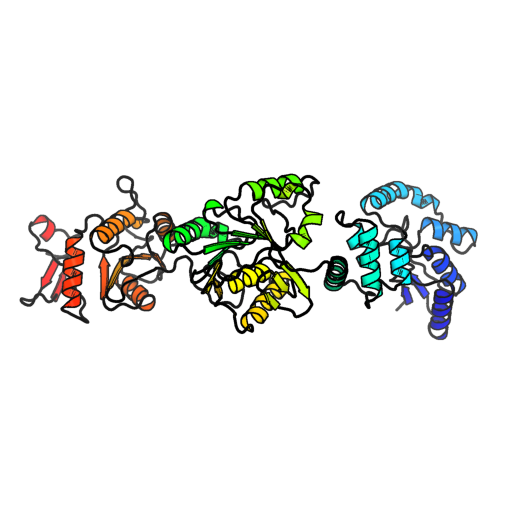A C 1
ATOM 3580 O O . CYS A 1 461 ? -33.037 3.954 14.289 1.00 90.75 461 CYS A O 1
ATOM 3582 N N . LEU A 1 462 ? -34.710 2.520 14.723 1.00 87.50 462 LEU A N 1
ATOM 3583 C CA . LEU A 1 462 ? -35.686 3.545 15.101 1.00 87.50 462 LEU A CA 1
ATOM 3584 C C . LEU A 1 462 ? -35.489 3.991 16.553 1.00 87.50 462 LEU A C 1
ATOM 3586 O O . LEU A 1 462 ? -35.692 5.167 16.885 1.00 87.50 462 LEU A O 1
ATOM 3590 N N . THR A 1 463 ? -35.074 3.056 17.407 1.00 88.06 463 THR A N 1
ATOM 3591 C CA . THR A 1 463 ? -34.889 3.240 18.847 1.00 88.06 463 THR A CA 1
ATOM 3592 C C . THR A 1 463 ? -33.456 2.941 19.291 1.00 88.06 463 THR A C 1
ATOM 3594 O O . THR A 1 463 ? -32.672 2.317 18.573 1.00 88.06 463 THR A O 1
ATOM 3597 N N . GLY A 1 464 ? -33.101 3.383 20.504 1.00 88.44 464 GLY A N 1
ATOM 3598 C CA . GLY A 1 464 ? -31.835 2.990 21.129 1.00 88.44 464 GLY A CA 1
ATOM 3599 C C . GLY A 1 464 ? -31.745 1.475 21.333 1.00 88.44 464 GLY A C 1
ATOM 3600 O O . GLY A 1 464 ? -30.689 0.898 21.114 1.00 88.44 464 GLY A O 1
ATOM 3601 N N . THR A 1 465 ? -32.861 0.821 21.662 1.00 91.50 465 THR A N 1
ATOM 3602 C CA . THR A 1 465 ? -32.937 -0.636 21.839 1.00 91.50 465 THR A CA 1
ATOM 3603 C C . THR A 1 465 ? -32.687 -1.395 20.536 1.00 91.50 465 THR A C 1
ATOM 3605 O O . THR A 1 465 ? -31.954 -2.378 20.551 1.00 91.50 465 THR A O 1
ATOM 3608 N N . ASP A 1 466 ? -33.201 -0.913 19.397 1.00 94.00 466 ASP A N 1
ATOM 3609 C CA . ASP A 1 466 ? -32.906 -1.511 18.082 1.00 94.00 466 ASP A CA 1
ATOM 3610 C C . ASP A 1 466 ? -31.401 -1.483 17.803 1.00 94.00 466 ASP A C 1
ATOM 3612 O O . ASP A 1 466 ? -30.835 -2.427 17.258 1.00 94.00 466 ASP A O 1
ATOM 3616 N N . ARG A 1 467 ? -30.741 -0.395 18.216 1.00 94.75 467 ARG A N 1
ATOM 3617 C CA . ARG A 1 467 ? -29.301 -0.222 18.049 1.00 94.75 467 ARG A CA 1
ATOM 3618 C C . ARG A 1 467 ? -28.512 -1.170 18.950 1.00 94.75 467 ARG A C 1
ATOM 3620 O O . ARG A 1 467 ? -27.564 -1.784 18.481 1.00 94.75 467 ARG A O 1
ATOM 3627 N N . VAL A 1 468 ? -28.933 -1.348 20.204 1.00 95.06 468 VAL A N 1
ATOM 3628 C CA . VAL A 1 468 ? -28.373 -2.363 21.120 1.00 95.06 468 VAL A CA 1
ATOM 3629 C C . VAL A 1 468 ? -28.521 -3.768 20.530 1.00 95.06 468 VAL A C 1
ATOM 3631 O O . VAL A 1 468 ? -27.569 -4.539 20.556 1.00 95.06 468 VAL A O 1
ATOM 3634 N N . CYS A 1 469 ? -29.678 -4.087 19.943 1.00 94.19 469 CYS A N 1
ATOM 3635 C CA . CYS A 1 469 ? -29.906 -5.365 19.269 1.00 94.19 469 CYS A CA 1
ATOM 3636 C C . CYS A 1 469 ? -28.960 -5.566 18.075 1.00 94.19 469 CYS A C 1
ATOM 3638 O O . CYS A 1 469 ? -28.409 -6.650 17.901 1.00 94.19 469 CYS A O 1
ATOM 3640 N N . GLU A 1 470 ? -28.716 -4.534 17.267 1.00 95.25 470 GLU A N 1
ATOM 3641 C CA . GLU A 1 470 ? -27.746 -4.629 16.172 1.00 95.25 470 GLU A CA 1
ATOM 3642 C C . GLU A 1 470 ? -26.314 -4.827 16.687 1.00 95.25 470 GLU A C 1
ATOM 3644 O O . GLU A 1 470 ? -25.585 -5.658 16.150 1.00 95.25 470 GLU A O 1
ATOM 3649 N N . VAL A 1 471 ? -25.928 -4.135 17.764 1.00 94.31 471 VAL A N 1
ATOM 3650 C CA . VAL A 1 471 ? -24.632 -4.359 18.422 1.00 94.31 471 VAL A CA 1
ATOM 3651 C C . VAL A 1 471 ? -24.507 -5.788 18.940 1.00 94.31 471 VAL A C 1
ATOM 3653 O O . VAL A 1 471 ? -23.442 -6.375 18.793 1.00 94.31 471 VAL A O 1
ATOM 3656 N N . ALA A 1 472 ? -25.572 -6.378 19.485 1.00 93.06 472 ALA A N 1
ATOM 3657 C CA . ALA A 1 472 ? -25.545 -7.755 19.979 1.00 93.06 472 ALA A CA 1
ATOM 3658 C C . ALA A 1 472 ? -25.236 -8.794 18.884 1.00 93.06 472 ALA A C 1
ATOM 3660 O O . ALA A 1 472 ? -24.675 -9.842 19.181 1.00 93.06 472 ALA A O 1
ATOM 3661 N N . HIS A 1 473 ? -25.527 -8.489 17.613 1.00 91.44 473 HIS A N 1
ATOM 3662 C CA . HIS A 1 473 ? -25.121 -9.326 16.476 1.00 91.44 473 HIS A CA 1
ATOM 3663 C C . HIS A 1 473 ? -23.653 -9.126 16.058 1.00 91.44 473 HIS A C 1
ATOM 3665 O O . HIS A 1 473 ? -23.120 -9.939 15.308 1.00 91.44 473 HIS A O 1
ATOM 3671 N N . GLN A 1 474 ? -23.011 -8.039 16.497 1.00 88.00 474 GLN A N 1
ATOM 3672 C CA . GLN A 1 474 ? -21.617 -7.703 16.178 1.00 88.00 474 GLN A CA 1
ATOM 3673 C C . GLN A 1 474 ? -20.655 -8.035 17.328 1.00 88.00 474 GLN A C 1
ATOM 3675 O O . GLN A 1 474 ? -19.487 -8.328 17.092 1.00 88.00 474 GLN A O 1
ATOM 3680 N N . VAL A 1 475 ? -21.138 -7.971 18.570 1.00 87.38 475 VAL A N 1
ATOM 3681 C CA . VAL A 1 475 ? -20.374 -8.197 19.798 1.00 87.38 475 VAL A CA 1
ATOM 3682 C C . VAL A 1 475 ? -21.177 -9.133 20.696 1.00 87.38 475 VAL A C 1
ATOM 3684 O O . VAL A 1 475 ? -22.172 -8.722 21.292 1.00 87.38 475 VAL A O 1
ATOM 3687 N N . GLU A 1 476 ? -20.736 -10.382 20.813 1.00 87.88 476 GLU A N 1
ATOM 3688 C CA . GLU A 1 476 ? -21.389 -11.411 21.631 1.00 87.88 476 GLU A CA 1
ATOM 3689 C C . GLU A 1 476 ? -21.087 -11.215 23.123 1.00 87.88 476 GLU A C 1
ATOM 3691 O O . GLU A 1 476 ? -19.922 -11.197 23.518 1.00 87.88 476 GLU A O 1
ATOM 3696 N N . ARG A 1 477 ? -22.116 -11.060 23.963 1.00 89.88 477 ARG A N 1
ATOM 3697 C CA . ARG A 1 477 ? -22.013 -10.892 25.424 1.00 89.88 477 ARG A CA 1
ATOM 3698 C C . ARG A 1 477 ? -23.218 -11.508 26.125 1.00 89.88 477 ARG A C 1
ATOM 3700 O O . ARG A 1 477 ? -24.291 -11.605 25.534 1.00 89.88 477 ARG A O 1
ATOM 3707 N N . ASP A 1 478 ? -23.059 -11.837 27.406 1.00 90.81 478 ASP A N 1
ATOM 3708 C CA . ASP A 1 478 ? -24.170 -12.361 28.210 1.00 90.81 478 ASP A CA 1
ATOM 3709 C C . ASP A 1 478 ? -25.187 -11.262 28.577 1.00 90.81 478 ASP A C 1
ATOM 3711 O O . ASP A 1 478 ? -26.392 -11.519 28.656 1.00 90.81 478 ASP A O 1
ATOM 3715 N N . ILE A 1 479 ? -24.716 -10.028 28.807 1.00 93.62 479 ILE A N 1
ATOM 3716 C CA . ILE A 1 479 ? -25.536 -8.899 29.269 1.00 93.62 479 ILE A CA 1
ATOM 3717 C C . ILE A 1 479 ? -25.258 -7.633 28.445 1.00 93.62 479 ILE A C 1
ATOM 3719 O O . ILE A 1 479 ? -24.120 -7.190 28.293 1.00 93.62 479 ILE A O 1
ATOM 3723 N N . TYR A 1 480 ? -26.327 -6.978 27.993 1.00 94.81 480 TYR A N 1
ATOM 3724 C CA . TYR A 1 480 ? -26.269 -5.701 27.282 1.00 94.81 480 TYR A CA 1
ATOM 3725 C C . TYR A 1 480 ? -26.993 -4.624 28.089 1.00 94.81 480 TYR A C 1
ATOM 3727 O O . TYR A 1 480 ? -28.202 -4.706 28.304 1.00 94.81 480 TYR A O 1
ATOM 3735 N N . ILE A 1 481 ? -26.263 -3.602 28.529 1.00 95.12 481 ILE A N 1
ATOM 3736 C CA . ILE A 1 481 ? -26.818 -2.480 29.292 1.00 95.12 481 ILE A CA 1
ATOM 3737 C C . ILE A 1 481 ? -27.002 -1.295 28.354 1.00 95.12 481 ILE A C 1
ATOM 3739 O O . ILE A 1 481 ? -26.040 -0.801 27.778 1.00 95.12 481 ILE A O 1
ATOM 3743 N N . ASN A 1 482 ? -28.233 -0.814 28.219 1.00 95.88 482 ASN A N 1
ATOM 3744 C CA . ASN A 1 482 ? -28.557 0.353 27.404 1.00 95.88 482 ASN A CA 1
ATOM 3745 C C . ASN A 1 482 ? -28.542 1.626 28.261 1.00 95.88 482 ASN A C 1
ATOM 3747 O O . ASN A 1 482 ? -29.476 1.853 29.030 1.00 95.88 482 ASN A O 1
ATOM 3751 N N . VAL A 1 483 ? -27.515 2.465 28.113 1.00 95.94 483 VAL A N 1
ATOM 3752 C CA . VAL A 1 483 ? -27.460 3.792 28.748 1.00 95.94 483 VAL A CA 1
ATOM 3753 C C . VAL A 1 483 ? -27.805 4.841 27.704 1.00 95.94 483 VAL A C 1
ATOM 3755 O O . VAL A 1 483 ? -27.047 5.042 26.761 1.00 95.94 483 VAL A O 1
ATOM 3758 N N . GLN A 1 484 ? -28.940 5.524 27.857 1.00 91.25 484 GLN A N 1
ATOM 3759 C CA . GLN A 1 484 ? -29.391 6.498 26.861 1.00 91.25 484 GLN A CA 1
ATOM 3760 C C . GLN A 1 484 ? -28.335 7.587 26.624 1.00 91.25 484 GLN A C 1
ATOM 3762 O O . GLN A 1 484 ? -27.862 8.240 27.554 1.00 91.25 484 GLN A O 1
ATOM 3767 N N . GLY A 1 485 ? -27.990 7.817 25.352 1.00 87.25 485 GLY A N 1
ATOM 3768 C CA . GLY A 1 485 ? -26.969 8.790 24.948 1.00 87.25 485 GLY A CA 1
ATOM 3769 C C . GLY A 1 485 ? -27.333 10.254 25.208 1.00 87.25 485 GLY A C 1
ATOM 3770 O O . GLY A 1 485 ? -26.562 11.147 24.858 1.00 87.25 485 GLY A O 1
ATOM 3771 N N . ASP A 1 486 ? -28.501 10.517 25.794 1.00 87.88 486 ASP A N 1
ATOM 3772 C CA . ASP A 1 486 ? -28.942 11.835 26.215 1.00 87.88 486 ASP A CA 1
ATOM 3773 C C . ASP A 1 486 ? -29.206 12.003 27.715 1.00 87.88 486 ASP A C 1
ATOM 3775 O O . ASP A 1 486 ? -29.824 12.995 28.100 1.00 87.88 486 ASP A O 1
ATOM 3779 N N . GLU A 1 487 ? -28.640 11.115 28.536 1.00 88.69 487 GLU A N 1
ATOM 3780 C CA . GLU A 1 487 ? -28.639 11.182 30.004 1.00 88.69 487 GLU A CA 1
ATOM 3781 C C . GLU A 1 487 ? -27.250 11.588 30.552 1.00 88.69 487 GLU A C 1
ATOM 3783 O O . GLU A 1 487 ? -26.551 10.782 31.168 1.00 88.69 487 GLU A O 1
ATOM 3788 N N . PRO A 1 488 ? -26.776 12.837 30.346 1.00 90.81 488 PRO A N 1
ATOM 3789 C CA . PRO A 1 488 ? -25.436 13.262 30.776 1.00 90.81 488 PRO A CA 1
ATOM 3790 C C . PRO A 1 488 ? -25.273 13.345 32.302 1.00 90.81 488 PRO A C 1
ATOM 3792 O O . PRO A 1 488 ? -24.170 13.615 32.779 1.00 90.81 488 PRO A O 1
ATOM 3795 N N . LEU A 1 489 ? -26.367 13.174 33.049 1.00 91.31 489 LEU A N 1
ATOM 3796 C CA . LEU A 1 489 ? -26.435 13.246 34.507 1.00 91.31 489 LEU A CA 1
ATOM 3797 C C . LEU A 1 489 ? -26.760 11.891 35.155 1.00 91.31 489 LEU A C 1
ATOM 3799 O O . LEU A 1 489 ? -27.039 11.874 36.350 1.00 91.31 489 LEU A O 1
ATOM 3803 N N . ILE A 1 490 ? -26.728 10.785 34.398 1.00 92.44 490 ILE A N 1
ATOM 3804 C CA . ILE A 1 490 ? -26.955 9.443 34.952 1.00 92.44 490 ILE A CA 1
ATOM 3805 C C . ILE A 1 490 ? -26.031 9.187 36.152 1.00 92.44 490 ILE A C 1
ATOM 3807 O O . ILE A 1 490 ? -24.831 9.472 36.077 1.00 92.44 490 ILE A O 1
ATOM 3811 N N . ASP A 1 491 ? -26.576 8.666 37.256 1.00 94.56 491 ASP A N 1
ATOM 3812 C CA . ASP A 1 491 ? -25.763 8.252 38.400 1.00 94.56 491 ASP A CA 1
ATOM 3813 C C . ASP A 1 491 ? -25.045 6.937 38.037 1.00 94.56 491 ASP A C 1
ATOM 3815 O O . ASP A 1 491 ? -25.705 5.946 37.707 1.00 94.56 491 ASP A O 1
ATOM 3819 N N . PRO A 1 492 ? -23.701 6.875 38.100 1.00 95.25 492 PRO A N 1
ATOM 3820 C CA . PRO A 1 492 ? -22.950 5.641 37.869 1.00 95.25 492 PRO A CA 1
ATOM 3821 C C . PRO A 1 492 ? -23.446 4.443 38.699 1.00 95.25 492 PRO A C 1
ATOM 3823 O O . PRO A 1 492 ? -23.349 3.296 38.257 1.00 95.25 492 PRO A O 1
ATOM 3826 N N . LYS A 1 493 ? -24.021 4.683 39.886 1.00 94.69 493 LYS A N 1
ATOM 3827 C CA . LYS A 1 493 ? -24.596 3.633 40.740 1.00 94.69 493 LYS A CA 1
ATOM 3828 C C . LYS A 1 493 ? -25.808 2.951 40.109 1.00 94.69 493 LYS A C 1
ATOM 3830 O O . LYS A 1 493 ? -25.989 1.752 40.320 1.00 94.69 493 LYS A O 1
ATOM 3835 N N . ASP A 1 494 ? -26.596 3.665 39.310 1.00 94.25 494 ASP A N 1
ATOM 3836 C CA . ASP A 1 494 ? -27.773 3.097 38.646 1.00 94.25 494 ASP A CA 1
ATOM 3837 C C . ASP A 1 494 ? -27.364 2.042 37.613 1.00 94.25 494 ASP A C 1
ATOM 3839 O O . ASP A 1 494 ? -27.999 0.991 37.501 1.00 94.25 494 ASP A O 1
ATOM 3843 N N . ILE A 1 495 ? -26.240 2.264 36.922 1.00 94.31 495 ILE A N 1
ATOM 3844 C CA . ILE A 1 495 ? -25.658 1.294 35.984 1.00 94.31 495 ILE A CA 1
ATOM 3845 C C . ILE A 1 495 ? -25.300 -0.005 36.722 1.00 94.31 495 ILE A C 1
ATOM 3847 O O . ILE A 1 495 ? -25.598 -1.096 36.234 1.00 94.31 495 ILE A O 1
ATOM 3851 N N . HIS A 1 496 ? -24.723 0.093 37.924 1.00 92.44 496 HIS A N 1
ATOM 3852 C CA . HIS A 1 496 ? -24.431 -1.077 38.756 1.00 92.44 496 HIS A CA 1
ATOM 3853 C C . HIS A 1 496 ? -25.688 -1.796 39.240 1.00 92.44 496 HIS A C 1
ATOM 3855 O O . HIS A 1 496 ? -25.743 -3.022 39.183 1.00 92.44 496 HIS A O 1
ATOM 3861 N N . ILE A 1 497 ? -26.709 -1.058 39.678 1.00 93.44 497 ILE A N 1
ATOM 3862 C CA . ILE A 1 497 ? -27.981 -1.646 40.117 1.00 93.44 497 ILE A CA 1
ATOM 3863 C C . ILE A 1 497 ? -28.615 -2.454 38.978 1.00 93.44 497 ILE A C 1
ATOM 3865 O O . ILE A 1 497 ? -29.039 -3.595 39.188 1.00 93.44 497 ILE A O 1
ATOM 3869 N N . VAL A 1 498 ? -28.637 -1.895 37.763 1.00 93.81 498 VAL A N 1
ATOM 3870 C CA . VAL A 1 498 ? -29.162 -2.578 36.573 1.00 93.81 498 VAL A CA 1
ATOM 3871 C C . VAL A 1 498 ? -28.317 -3.804 36.220 1.00 93.81 498 VAL A C 1
ATOM 3873 O O . VAL A 1 498 ? -28.887 -4.866 35.971 1.00 93.81 498 VAL A O 1
ATOM 3876 N N . LEU A 1 499 ? -26.984 -3.703 36.260 1.00 92.19 499 LEU A N 1
ATOM 3877 C CA . LEU A 1 499 ? -26.077 -4.828 35.997 1.00 92.19 499 LEU A CA 1
ATOM 3878 C C . LEU A 1 499 ? -26.297 -5.993 36.977 1.00 92.19 499 LEU A C 1
ATOM 3880 O O . LEU A 1 499 ? -26.462 -7.138 36.558 1.00 92.19 499 LEU A O 1
ATOM 3884 N N . GLU A 1 500 ? -26.358 -5.714 38.280 1.00 92.12 500 GLU A N 1
ATOM 3885 C CA . GLU A 1 500 ? -26.595 -6.735 39.309 1.00 92.12 500 GLU A CA 1
ATOM 3886 C C . GLU A 1 500 ? -27.999 -7.343 39.220 1.00 92.12 500 GLU A C 1
ATOM 3888 O O . GLU A 1 500 ? -28.215 -8.509 39.561 1.00 92.12 500 GLU A O 1
ATOM 3893 N N . SER A 1 501 ? -28.983 -6.567 38.763 1.00 91.62 501 SER A N 1
ATOM 3894 C CA . SER A 1 501 ? -30.313 -7.090 38.453 1.00 91.62 501 SER A CA 1
ATOM 3895 C C . SER A 1 501 ? -30.270 -8.027 37.237 1.00 91.62 501 SER A C 1
ATOM 3897 O O . SER A 1 501 ? -30.811 -9.132 37.294 1.00 91.62 501 SER A O 1
ATOM 3899 N N . ALA A 1 502 ? -29.548 -7.653 36.174 1.00 92.25 502 ALA A N 1
ATOM 3900 C CA . ALA A 1 502 ? -29.382 -8.463 34.963 1.00 92.25 502 ALA A CA 1
ATOM 3901 C C . ALA A 1 502 ? -28.688 -9.800 35.232 1.00 92.25 502 ALA A C 1
ATOM 3903 O O . ALA A 1 502 ? -29.124 -10.835 34.729 1.00 92.25 502 ALA A O 1
ATOM 3904 N N . ARG A 1 503 ? -27.678 -9.809 36.108 1.00 91.62 503 ARG A N 1
ATOM 3905 C CA . ARG A 1 503 ? -27.007 -11.041 36.550 1.00 91.62 503 ARG A CA 1
ATOM 3906 C C . ARG A 1 503 ? -27.950 -12.006 37.277 1.00 91.62 503 ARG A C 1
ATOM 3908 O O . ARG A 1 503 ? -27.827 -13.219 37.108 1.00 91.62 503 ARG A O 1
ATOM 3915 N N . ARG A 1 504 ? -28.897 -11.482 38.067 1.00 90.44 504 ARG A N 1
ATOM 3916 C CA . ARG A 1 504 ? -29.894 -12.277 38.811 1.00 90.44 504 ARG A CA 1
ATOM 3917 C C . ARG A 1 504 ? -31.045 -12.767 37.935 1.00 90.44 504 ARG A C 1
ATOM 3919 O O . ARG A 1 504 ? -31.539 -13.871 38.146 1.00 90.44 504 ARG A O 1
ATOM 3926 N N . HIS A 1 505 ? -31.452 -11.973 36.949 1.00 87.94 505 HIS A N 1
ATOM 3927 C CA . HIS A 1 505 ? -32.597 -12.249 36.081 1.00 87.94 505 HIS A CA 1
ATOM 3928 C C . HIS A 1 505 ? -32.157 -12.497 34.635 1.00 87.94 505 HIS A C 1
ATOM 3930 O O . HIS A 1 505 ? -32.515 -11.756 33.717 1.00 87.94 505 HIS A O 1
ATOM 3936 N N . LYS A 1 506 ? -31.383 -13.570 34.427 1.00 82.94 506 LYS A N 1
ATOM 3937 C CA . LYS A 1 506 ? -30.920 -13.968 33.090 1.00 82.94 506 LYS A CA 1
ATOM 3938 C C . LYS A 1 506 ? -32.101 -14.115 32.122 1.00 82.94 506 LYS A C 1
ATOM 3940 O O . LYS A 1 506 ? -33.157 -14.625 32.494 1.00 82.94 506 LYS A O 1
ATOM 3945 N N . SER A 1 507 ? -31.906 -13.705 30.870 1.00 84.38 507 SER A N 1
ATOM 3946 C CA . SER A 1 507 ? -32.921 -13.750 29.798 1.00 84.38 507 SER A CA 1
ATOM 3947 C C . SER A 1 507 ? -34.134 -12.823 29.986 1.00 84.38 507 SER A C 1
ATOM 3949 O O . SER A 1 507 ? -35.161 -13.023 29.341 1.00 84.38 507 SER A O 1
ATOM 3951 N N . SER A 1 508 ? -34.037 -11.808 30.851 1.00 89.25 508 SER A N 1
ATOM 3952 C CA . SER A 1 508 ? -35.087 -10.796 31.042 1.00 89.25 508 SER A CA 1
ATOM 3953 C C . SER A 1 508 ? -34.647 -9.424 30.533 1.00 89.25 508 SER A C 1
ATOM 3955 O O . SER A 1 508 ? -33.473 -9.070 30.607 1.00 89.25 508 SER A O 1
ATOM 3957 N N . VAL A 1 509 ? -35.602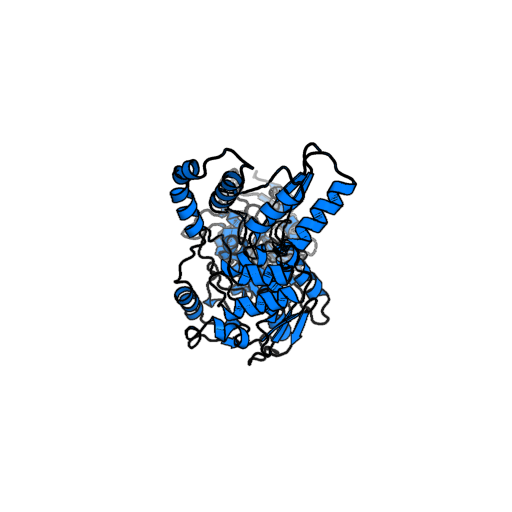 -8.619 30.060 1.00 91.06 509 VAL A N 1
ATOM 3958 C CA . VAL A 1 509 ? -35.382 -7.188 29.802 1.00 91.06 509 VAL A CA 1
ATOM 3959 C C . VAL A 1 509 ? -35.649 -6.424 31.091 1.00 91.06 509 VAL A C 1
ATOM 3961 O O . VAL A 1 509 ? -36.743 -6.506 31.649 1.00 91.06 509 VAL A O 1
ATOM 3964 N N . ILE A 1 510 ? -34.655 -5.672 31.557 1.00 91.50 510 ILE A N 1
ATOM 3965 C CA . ILE A 1 510 ? -34.724 -4.912 32.806 1.00 91.50 510 ILE A CA 1
ATOM 3966 C C . ILE A 1 510 ? -34.733 -3.428 32.474 1.00 91.50 510 ILE A C 1
ATOM 3968 O O . ILE A 1 510 ? -33.894 -2.953 31.713 1.00 91.50 510 ILE A O 1
ATOM 3972 N N . ASN A 1 511 ? -35.674 -2.698 33.069 1.00 90.69 511 ASN A N 1
ATOM 3973 C CA . ASN A 1 511 ? -35.747 -1.246 32.976 1.00 90.69 511 ASN A CA 1
ATOM 3974 C C . ASN A 1 511 ? -35.506 -0.646 34.361 1.00 90.69 511 ASN A C 1
ATOM 3976 O O . ASN A 1 511 ? -36.157 -1.048 35.326 1.00 90.69 511 ASN A O 1
ATOM 3980 N N . GLY A 1 512 ? -34.592 0.320 34.449 1.00 89.19 512 GLY A N 1
ATOM 3981 C CA . GLY A 1 512 ? -34.474 1.163 35.635 1.00 89.19 512 GLY A CA 1
ATOM 3982 C C . GLY A 1 512 ? -35.730 2.021 35.791 1.00 89.19 512 GLY A C 1
ATOM 3983 O O . GLY A 1 512 ? -36.236 2.568 34.811 1.00 89.19 512 GLY A O 1
ATOM 3984 N N . MET A 1 513 ? -36.243 2.120 37.014 1.00 89.81 513 MET A N 1
ATOM 3985 C CA . MET A 1 513 ? -37.361 2.993 37.366 1.00 89.81 513 MET A CA 1
ATOM 3986 C C . MET A 1 513 ? -37.108 3.610 38.740 1.00 89.81 513 MET A C 1
ATOM 3988 O O . MET A 1 513 ? -36.507 2.969 39.602 1.00 89.81 513 MET A O 1
ATOM 3992 N N . CYS A 1 514 ? -37.578 4.836 38.944 1.00 88.38 514 CYS A N 1
ATOM 3993 C CA . CYS A 1 514 ? -37.505 5.539 40.220 1.00 88.38 514 CYS A CA 1
ATOM 3994 C C . CYS A 1 514 ? -38.899 6.037 40.644 1.00 88.38 514 CYS A C 1
ATOM 3996 O O . CYS A 1 514 ? -39.779 6.202 39.790 1.00 88.38 514 CYS A O 1
ATOM 3998 N N . PRO A 1 515 ? -39.130 6.260 41.950 1.00 89.94 515 PRO A N 1
ATOM 3999 C CA . PRO A 1 515 ? -40.350 6.901 42.423 1.00 89.94 515 PRO A CA 1
ATOM 4000 C C . PRO A 1 515 ? -40.504 8.314 41.845 1.00 89.94 515 PRO A C 1
ATOM 4002 O O . PRO A 1 515 ? -39.538 9.069 41.765 1.00 89.94 515 PRO A O 1
ATOM 4005 N N . ILE A 1 516 ? -41.733 8.692 41.489 1.00 91.50 516 ILE A N 1
ATOM 4006 C CA . ILE A 1 516 ? -42.071 10.086 41.186 1.00 91.50 516 ILE A CA 1
ATOM 4007 C C . ILE A 1 516 ? -42.386 10.784 42.511 1.00 91.50 516 ILE A C 1
ATOM 4009 O O . ILE A 1 516 ? -43.362 10.439 43.174 1.00 91.50 516 ILE A O 1
ATOM 4013 N N . GLU A 1 517 ? -41.563 11.757 42.901 1.00 93.31 517 GLU A N 1
ATOM 4014 C CA . GLU A 1 517 ? -41.646 12.392 44.228 1.00 93.31 517 GLU A CA 1
ATOM 4015 C C . GLU A 1 517 ? -42.502 13.666 44.262 1.00 93.31 517 GLU A C 1
ATOM 4017 O O . GLU A 1 517 ? -42.837 14.163 45.337 1.00 93.31 517 GLU A O 1
ATOM 4022 N N . ASN A 1 518 ? -42.859 14.224 43.101 1.00 94.94 518 ASN A N 1
ATOM 4023 C CA . ASN A 1 518 ? -43.591 15.483 43.023 1.00 94.94 518 ASN A CA 1
ATOM 4024 C C . ASN A 1 518 ? -44.679 15.480 41.935 1.00 94.94 518 ASN A C 1
ATOM 4026 O O . ASN A 1 518 ? -44.597 14.794 40.914 1.00 94.94 518 ASN A O 1
ATOM 4030 N N . GLU A 1 519 ? -45.704 16.304 42.156 1.00 95.25 519 GLU A N 1
ATOM 4031 C CA . GLU A 1 519 ? -46.870 16.427 41.270 1.00 95.25 519 GLU A CA 1
ATOM 4032 C C . GLU A 1 519 ? -46.501 16.973 39.878 1.00 95.25 519 GLU A C 1
ATOM 4034 O O . GLU A 1 519 ? -47.161 16.664 38.883 1.00 95.25 519 GLU A O 1
ATOM 4039 N N . GLN A 1 520 ? -45.444 17.785 39.781 1.00 95.31 520 GLN A N 1
ATOM 4040 C CA . GLN A 1 520 ? -45.010 18.379 38.518 1.00 95.31 520 GLN A CA 1
ATOM 4041 C C . GLN A 1 520 ? -44.497 17.304 37.550 1.00 95.31 520 GLN A C 1
ATOM 4043 O O . GLN A 1 520 ? -44.922 17.272 36.392 1.00 95.31 520 GLN A O 1
ATOM 4048 N N . ASP A 1 521 ? -43.656 16.388 38.024 1.00 92.31 521 ASP A N 1
ATOM 4049 C CA . ASP A 1 521 ? -43.159 15.252 37.247 1.00 92.31 521 ASP A CA 1
ATOM 4050 C C . ASP A 1 521 ? -44.281 14.251 36.953 1.00 92.31 521 ASP A C 1
ATOM 4052 O O . ASP A 1 521 ? -44.413 13.780 35.817 1.00 92.31 521 ASP A O 1
ATOM 4056 N N . PHE A 1 522 ? -45.177 14.021 37.922 1.00 92.88 522 PHE A N 1
ATOM 4057 C CA . PHE A 1 522 ? -46.370 13.196 37.717 1.00 92.88 522 PHE A CA 1
ATOM 4058 C C . PHE A 1 522 ? -47.278 13.744 36.604 1.00 92.88 522 PHE A C 1
ATOM 4060 O O . PHE A 1 522 ? -47.853 12.981 35.832 1.00 92.88 522 PHE A O 1
ATOM 4067 N N . ARG A 1 523 ? -47.366 15.063 36.417 1.00 94.31 523 ARG A N 1
ATOM 4068 C CA . ARG A 1 523 ? -48.152 15.660 35.320 1.00 94.31 523 ARG A CA 1
ATOM 4069 C C . ARG A 1 523 ? -47.366 15.902 34.033 1.00 94.31 523 ARG A C 1
ATOM 4071 O O . ARG A 1 523 ? -47.974 16.127 32.988 1.00 94.31 523 ARG A O 1
ATOM 4078 N N . SER A 1 524 ? -46.038 15.829 34.067 1.00 93.25 524 SER A N 1
ATOM 4079 C CA . SER A 1 524 ? -45.182 16.161 32.925 1.00 93.25 524 SER A CA 1
ATOM 4080 C C . SER A 1 524 ? -45.272 15.113 31.806 1.00 93.25 524 SER A C 1
ATOM 4082 O O . SER A 1 524 ? -44.887 13.965 32.023 1.00 93.25 524 SER A O 1
ATOM 4084 N N . PRO A 1 525 ? -45.674 15.460 30.568 1.00 90.56 525 PRO A N 1
ATOM 4085 C CA . PRO A 1 525 ? -45.690 14.508 29.451 1.00 90.56 525 PRO A CA 1
ATOM 4086 C C . PRO A 1 525 ? -44.282 14.085 28.993 1.00 90.56 525 PRO A C 1
ATOM 4088 O O . PRO A 1 525 ? -44.146 13.187 28.160 1.00 90.56 525 PRO A O 1
ATOM 4091 N N . ASN A 1 526 ? -43.236 14.740 29.511 1.00 86.88 526 ASN A N 1
ATOM 4092 C CA . ASN A 1 526 ? -41.840 14.410 29.232 1.00 86.88 526 ASN A CA 1
ATOM 4093 C C . ASN A 1 526 ? -41.289 13.322 30.164 1.00 86.88 526 ASN A C 1
ATOM 4095 O O . ASN A 1 526 ? -40.265 12.736 29.829 1.00 86.88 526 ASN A O 1
ATOM 4099 N N . VAL A 1 527 ? -41.970 13.037 31.281 1.00 89.69 527 VAL A N 1
ATOM 4100 C CA . VAL A 1 527 ? -41.614 11.975 32.231 1.00 89.69 527 VAL A CA 1
ATOM 4101 C C . VAL A 1 527 ? -42.546 10.781 31.991 1.00 89.69 527 VAL A C 1
ATOM 4103 O O . VAL A 1 527 ? -43.757 10.916 32.204 1.00 89.69 527 VAL A O 1
ATOM 4106 N N . PRO A 1 528 ? -42.041 9.633 31.499 1.00 91.69 528 PRO A N 1
ATOM 4107 C CA . PRO A 1 528 ? -42.815 8.399 31.408 1.00 91.69 528 PRO A CA 1
ATOM 4108 C C . PRO A 1 528 ? -43.179 7.868 32.801 1.00 91.69 528 PRO A C 1
ATOM 4110 O O . PRO A 1 528 ? -42.328 7.766 33.677 1.00 91.69 528 PRO A O 1
ATOM 4113 N N . LYS A 1 529 ? -44.448 7.511 32.991 1.00 93.75 529 LYS A N 1
ATOM 4114 C CA . LYS A 1 529 ? -44.988 6.882 34.199 1.00 93.75 529 LYS A CA 1
ATOM 4115 C C . LYS A 1 529 ? -44.954 5.390 33.995 1.00 93.75 529 LYS A C 1
ATOM 4117 O O . LYS A 1 529 ? -45.252 4.907 32.902 1.00 93.75 529 LYS A O 1
ATOM 4122 N N . VAL A 1 530 ? -44.630 4.682 35.061 1.00 94.12 530 VAL A N 1
ATOM 4123 C CA . VAL A 1 530 ? -44.415 3.247 35.038 1.00 94.12 530 VAL A CA 1
ATOM 4124 C C . VAL A 1 530 ? -45.344 2.608 36.057 1.00 94.12 530 VAL A C 1
ATOM 4126 O O . VAL A 1 530 ? -45.369 3.021 37.212 1.00 94.12 530 VAL A O 1
ATOM 4129 N N . ILE A 1 531 ? -46.109 1.609 35.625 1.00 92.44 531 ILE A N 1
ATOM 4130 C CA . ILE A 1 531 ? -46.905 0.760 36.512 1.00 92.44 531 ILE A CA 1
ATOM 4131 C C . ILE A 1 531 ? -46.221 -0.599 36.574 1.00 92.44 531 ILE A C 1
ATOM 4133 O O . ILE A 1 531 ? -46.039 -1.256 35.543 1.00 92.44 531 ILE A O 1
ATOM 4137 N N . SER A 1 532 ? -45.862 -1.021 37.780 1.00 92.19 532 SER A N 1
ATOM 4138 C CA . SER A 1 532 ? -45.314 -2.342 38.074 1.00 92.19 532 SER A CA 1
ATOM 4139 C C . SER A 1 532 ? -46.286 -3.163 38.922 1.00 92.19 532 SER A C 1
ATOM 4141 O O . SER A 1 532 ? -47.128 -2.623 39.638 1.00 92.19 532 SER A O 1
ATOM 4143 N N . ALA A 1 533 ? -46.182 -4.485 38.821 1.00 92.38 533 ALA A N 1
ATOM 4144 C CA . ALA A 1 533 ? -46.799 -5.401 39.772 1.00 92.38 533 ALA A CA 1
ATOM 4145 C C . ALA A 1 533 ? -46.037 -5.388 41.113 1.00 92.38 533 ALA A C 1
ATOM 4147 O O . ALA A 1 533 ? -44.917 -4.880 41.197 1.00 92.38 533 ALA A O 1
ATOM 4148 N N . GLU A 1 534 ? -46.627 -5.978 42.159 1.00 90.94 534 GLU A N 1
ATOM 4149 C CA . GLU A 1 534 ? -46.001 -6.096 43.491 1.00 90.94 534 GLU A CA 1
ATOM 4150 C C . GLU A 1 534 ? -44.666 -6.860 43.462 1.00 90.94 534 GLU A C 1
ATOM 4152 O O . GLU A 1 534 ? -43.791 -6.614 44.287 1.00 90.94 534 GLU A O 1
ATOM 4157 N N . ASP A 1 535 ? -44.483 -7.746 42.477 1.00 87.62 535 ASP A N 1
ATO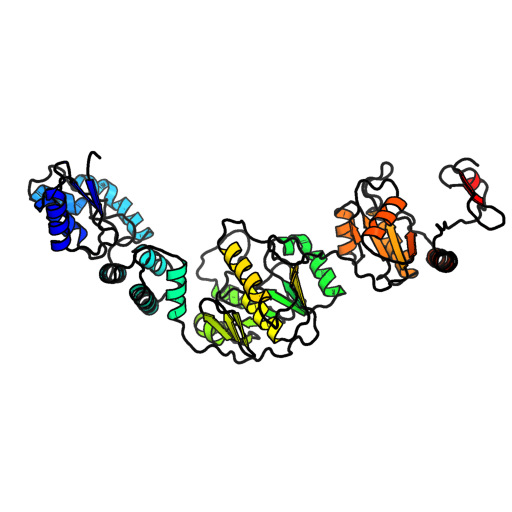M 4158 C CA . ASP A 1 535 ? -43.239 -8.484 42.225 1.00 87.62 535 ASP A CA 1
ATOM 4159 C C . ASP A 1 535 ? -42.167 -7.656 41.481 1.00 87.62 535 ASP A C 1
ATOM 4161 O O . ASP A 1 535 ? -41.095 -8.168 41.162 1.00 87.62 535 ASP A O 1
ATOM 4165 N N . GLY A 1 536 ? -42.446 -6.380 41.187 1.00 86.38 536 GLY A N 1
ATOM 4166 C CA . GLY A 1 536 ? -41.552 -5.464 40.479 1.00 86.38 536 GLY A CA 1
ATOM 4167 C C . GLY A 1 536 ? -41.596 -5.577 38.953 1.00 86.38 536 GLY A C 1
ATOM 4168 O O . GLY A 1 536 ? -40.915 -4.811 38.268 1.00 86.38 536 GLY A O 1
ATOM 4169 N N . ARG A 1 537 ? -42.401 -6.482 38.382 1.00 89.19 537 ARG A N 1
ATOM 4170 C CA . ARG A 1 537 ? -42.509 -6.642 36.929 1.00 89.19 537 ARG A CA 1
ATOM 4171 C C . ARG A 1 537 ? -43.243 -5.463 36.299 1.00 89.19 537 ARG A C 1
ATOM 4173 O O . ARG A 1 537 ? -44.355 -5.121 36.697 1.00 89.19 537 ARG A O 1
ATOM 4180 N N . LEU A 1 538 ? -42.642 -4.879 35.265 1.00 91.12 538 LEU A N 1
ATOM 4181 C CA . LEU A 1 538 ? -43.248 -3.817 34.467 1.00 91.12 538 LEU A CA 1
ATOM 4182 C C . LEU A 1 538 ? -44.536 -4.305 33.784 1.00 91.12 538 LEU A C 1
ATOM 4184 O O . LEU A 1 538 ? -44.500 -5.261 33.010 1.00 91.12 538 LEU A O 1
ATOM 4188 N N . LEU A 1 539 ? -45.655 -3.622 34.031 1.00 92.00 539 LEU A N 1
ATOM 4189 C CA . LEU A 1 539 ? -46.943 -3.897 33.391 1.00 92.00 539 LEU A CA 1
ATOM 4190 C C . LEU A 1 539 ? -47.229 -2.923 32.249 1.00 92.00 539 LEU A C 1
ATOM 4192 O O . LEU A 1 539 ? -47.693 -3.333 31.187 1.00 92.00 539 LEU A O 1
ATOM 4196 N N . TYR A 1 540 ? -46.978 -1.630 32.473 1.00 92.69 540 TYR A N 1
ATOM 4197 C CA . TYR A 1 540 ? -47.383 -0.584 31.539 1.00 92.69 540 TYR A CA 1
ATOM 4198 C C . TYR A 1 540 ? -46.544 0.689 31.689 1.00 92.69 540 TYR A C 1
ATOM 4200 O O . TYR A 1 540 ? -46.120 1.035 32.792 1.00 92.69 540 TYR A O 1
ATOM 4208 N N . MET A 1 541 ? -46.335 1.401 30.577 1.00 93.56 541 MET A N 1
ATOM 4209 C CA . MET A 1 541 ? -45.725 2.731 30.548 1.00 93.56 541 MET A CA 1
ATOM 4210 C C . MET A 1 541 ? -46.663 3.736 29.871 1.00 93.56 541 MET A C 1
ATOM 4212 O O . MET A 1 541 ? -47.222 3.448 28.814 1.00 93.56 541 MET A O 1
ATOM 4216 N N . SER A 1 542 ? -46.793 4.935 30.440 1.00 92.25 542 SER A N 1
ATOM 4217 C CA . SER A 1 542 ? -47.666 6.004 29.937 1.00 92.25 542 SER A CA 1
ATOM 4218 C C . SER A 1 542 ? -46.978 7.361 29.986 1.00 92.25 542 SER A C 1
ATOM 4220 O O . SER A 1 542 ? -46.132 7.605 30.835 1.00 92.25 542 SER A O 1
ATOM 4222 N N . ARG A 1 543 ? -47.360 8.292 29.110 1.00 92.12 543 ARG A N 1
ATOM 4223 C CA . ARG A 1 543 ? -47.029 9.721 29.292 1.00 92.12 543 ARG A CA 1
ATOM 4224 C C . ARG A 1 543 ? -48.157 10.506 29.958 1.00 92.12 543 ARG A C 1
ATOM 4226 O O . ARG A 1 543 ? -47.904 11.592 30.478 1.00 92.12 543 ARG A O 1
ATOM 4233 N N . ALA A 1 544 ? -49.369 9.954 29.946 1.00 89.38 544 ALA A N 1
ATOM 4234 C CA . ALA A 1 544 ? -50.489 10.477 30.712 1.00 89.38 544 ALA A CA 1
ATOM 4235 C C . ALA A 1 544 ? -50.335 10.098 32.200 1.00 89.38 544 ALA A C 1
ATOM 4237 O O . ALA A 1 544 ? -49.767 9.031 32.462 1.00 89.38 544 ALA A O 1
ATOM 4238 N N . PRO A 1 545 ? -50.790 10.962 33.128 1.00 84.19 545 PRO A N 1
ATOM 4239 C CA . PRO A 1 545 ? -50.825 10.674 34.562 1.00 84.19 545 PRO A CA 1
ATOM 4240 C C . PRO A 1 545 ? -51.631 9.420 34.900 1.00 84.19 545 PRO A C 1
ATOM 4242 O O . PRO A 1 545 ? -52.630 9.159 34.186 1.00 84.19 545 PRO A O 1
#

Solvent-accessible surface area (backbone atoms only — not comparable to full-atom values): 30211 Å² total; per-residue (Å²): 131,82,60,50,71,51,65,37,85,50,14,55,71,49,50,68,56,37,34,51,52,38,50,57,47,52,77,77,48,85,66,52,30,30,41,39,35,27,12,15,64,71,40,13,56,60,35,50,53,36,27,41,76,47,64,35,74,42,71,56,59,22,71,88,11,60,47,76,41,25,8,28,16,34,35,48,61,50,34,49,54,33,31,77,70,71,74,40,94,62,64,43,72,73,52,57,84,49,44,68,62,52,48,56,47,34,71,73,71,62,49,43,59,47,73,64,38,29,52,27,16,79,48,50,25,24,45,63,52,55,45,58,50,73,73,35,88,85,59,52,73,74,54,51,53,51,29,50,53,48,37,45,79,41,97,30,63,59,81,49,74,67,60,53,52,49,22,55,54,68,71,65,81,67,88,43,69,23,90,32,68,35,57,55,74,38,56,80,33,45,32,36,38,36,44,80,26,71,53,40,64,77,41,36,59,41,52,53,43,42,44,73,71,69,60,49,48,25,36,30,45,46,88,58,95,69,59,68,61,86,69,38,61,29,31,31,41,55,58,95,68,80,84,74,69,74,98,58,91,75,92,57,100,57,56,65,68,54,51,44,56,59,59,59,70,49,86,42,39,35,38,25,30,38,83,73,45,45,80,78,59,56,80,65,53,80,82,48,58,70,40,22,32,13,63,40,77,38,86,90,36,81,45,71,46,56,24,24,32,33,23,52,57,78,40,42,63,57,51,42,51,37,48,45,52,40,7,35,40,62,34,40,35,34,35,14,60,41,64,62,56,93,86,39,68,65,39,55,56,51,50,50,50,53,54,59,46,68,71,41,96,75,54,63,58,57,34,27,33,40,76,53,73,58,99,59,48,75,60,50,60,60,64,66,72,62,80,58,59,62,43,38,39,35,30,36,44,60,47,89,37,96,88,48,65,42,47,42,67,38,74,54,95,92,39,30,33,38,56,40,28,47,53,33,49,46,73,54,41,65,63,46,36,41,34,35,35,26,57,38,68,70,59,47,52,53,30,35,74,70,73,42,43,39,45,85,45,67,82,77,46,88,46,59,65,49,42,51,54,55,45,49,78,76,51,82,54,78,36,80,42,83,46,64,36,82,44,61,77,58,58,34,65,56,58,51,55,52,50,60,46,44,72,74,42,71,98,57,90,84,77,93,83,78,86,82,89,48,72,67,58,50,63,29,67,87,42,76,40,76,44,58,47,98,88,66,49,80,73,49,77,36,46,66,111

Nearest PDB structures (foldseek):
  1gq9-assembly1_B  TM=9.212E-01  e=4.347E-10  Escherichia coli
  3dxi-assembly1_B  TM=9.211E-01  e=4.397E-08  Phocaeicola vulgatus ATCC 8482
  3hbl-assembly1_C  TM=7.473E-01  e=1.001E-04  Staphylococcus aureus subsp. aureus Mu50
  7zz3-assembly1_C  TM=7.287E-01  e=3.630E-04  Lactococcus lactis
  5vyz-assembly1_D  TM=5.760E-01  e=2.493E-04  Lactococcus lactis

pLDDT: mean 86.46, std 14.34, range [22.47, 98.31]